Protein 5IXP (pdb70)

Sequence (388 aa):
PVELTTIATFNEFGYSDLYRREEYEAAHPNNVKITERRAATVDEHIKKNLLETNLASGSGADIEAEVSWWIYKYLAKADKFVDLRDHGADELKSRWLDWKVASATTSDGRIIGYGTDIGPEAICCYRRRDLFARAGLLPTDRAEVAKLFPDWTSYFAAGRRFKAKPNSAWFDSAVLTWEARNQLIQAYYSNQDRRYLGDENELLKRTTWDQIVAATEDGLSAKLPAWSDAWTKAFRTDAFATACPGWLLGVIADNAGTFGKGKWDVVADVFPGGGGNWGGSYLTVPTQSTQPAEAAKLAAWLTAPEEQQIKVFKKVGSFPSTVDAYESEQQVTAQVNPYFNNAPVGKIFVNNRANNVILKQHKGPRDGEINQQVFTEALARVDEGKQSSSAAWKQALREADKAAN

Nearest PDB structures (foldseek):
  5ixp-assembly1_A  TM=1.003E+00  e=5.047E-74  Kribbella flavida DSM 17836
  8bfy-assembly1_A  TM=8.063E-01  e=6.862E-35  Streptomyces scabiei
  6wpm-assembly1_A  TM=7.482E-01  e=6.630E-16  Synechococcus sp.
  3oo9-assembly2_B  TM=6.929E-01  e=7.023E-12  Actinoplanes sp. SE50/110
  3oo7-assembly1_A  TM=7.054E-01  e=1.200E-11  Actinoplanes sp. SE50/110

B-factor: mean 23.86, std 9.93, range [7.21, 65.09]

Organism: Kribbella flavida (strain DSM 17836 / JCM 10339 / NBRC 14399) (NCBI:txid479435)

Foldseek 3Di:
DAEFEEEDEDPLQCPVVQVVVCVVVVVYHYHYHYDPHPVVLVVQCVVCLVVLDDGQKRKKLVPLQQCLVVCVFFDQCVVQCCVVCCQQFDVVQQVSQAHLVGGGFWDFAFWFKKFKKWFLVLCVLLVHDRPLARVQVQAQAVVSLLVVQLSSCVSPQEAAEAALLVVLVLCQQDLEAQADSVQHGCNVPDVVNVVSLVVSLVSLVSRRYLLHPPPDPVSLQCLCDRHHTMIGTPVCVVVSCVSNPPSLAPTMATHLHDHPWIGIDMTMTMGGTPSDPCNNVSSVSRCVCLGLVNSLSSCVRPNGHHRGLVVLVDCSQQCDFDVRNVRYSVSVSSNSRSNRDDGNYRQHNQNVVLSVLLSVLRSCSSVVNDPSVVSVVRSVVRSVVSSD

Secondary structure (DSSP, 8-state):
-EEEEEEE-S----HHHHHHHHHH-TTEEEEEEE-SSHHHHHHHHHHHHHHT----EE--TTTHHHHHTTGGGB--GGGGTHHHHGGGB-HHHHHHTB-TTS-B-EEEEEEEEEEEEEEHHHHHHTT---SHHHHHTT-SSHHHHHHHHHHHHH----BSBS-HHHHHH--TTSS-SSB-TTS-B-GGG-HHHHHHHHHHHHHHHTT-B----TTSHHHHHHTTTTSB---EETTHHHHHHHHHGGGGTTTEEEES--TTS--EEEEEEEE-BTT-S-HHHHHHHHHHHTSHHHHHHHHHHH-PEE-BGGGGG-HHHHT--BTTTTTB-HHHHHHHHHHT--------TTHHHHHHHHHHHHHHHHTTSS-HHHHHHHHHHHHHHHH-

Structure (mmCIF, N/CA/C/O backbone):
data_5IXP
#
_entry.id   5IXP
#
_cell.length_a   89.967
_cell.length_b   115.184
_cell.length_c   59.976
_cell.angle_alpha   90.000
_cell.angle_beta   131.170
_cell.angle_gamma   90.000
#
_symmetry.space_group_name_H-M   'C 1 2 1'
#
loop_
_entity.id
_entity.type
_entity.pdbx_description
1 polymer 'Extracellular solute-binding protein family 1'
2 non-polymer 'FORMIC ACID'
3 water water
#
loop_
_atom_site.group_PDB
_atom_site.id
_atom_site.type_symbol
_atom_site.label_atom_id
_atom_site.label_alt_id
_atom_site.label_comp_id
_atom_site.label_asym_id
_atom_site.label_entity_id
_atom_site.label_seq_id
_atom_site.pdbx_PDB_ins_code
_atom_site.Cartn_x
_atom_site.Cartn_y
_atom_site.Cartn_z
_atom_site.occupancy
_atom_site.B_iso_or_equiv
_atom_site.auth_seq_id
_atom_site.auth_comp_id
_atom_site.auth_asym_id
_atom_site.auth_atom_id
_atom_site.pdbx_PDB_model_num
ATOM 1 N N . PRO A 1 1 ? -4.416 92.410 17.530 1.00 42.78 44 PRO A N 1
ATOM 2 C CA . PRO A 1 1 ? -4.402 91.587 16.320 1.00 42.48 44 PRO A CA 1
ATOM 3 C C . PRO A 1 1 ? -3.111 91.743 15.528 1.00 38.51 44 PRO A C 1
ATOM 4 O O . PRO A 1 1 ? -2.897 92.718 14.804 1.00 44.21 44 PRO A O 1
ATOM 8 N N . VAL A 1 2 ? -2.249 90.755 15.701 1.00 26.80 45 VAL A N 1
ATOM 9 C CA . VAL A 1 2 ? -0.973 90.675 15.007 1.00 22.71 45 VAL A CA 1
ATOM 10 C C . VAL A 1 2 ? -1.206 89.906 13.715 1.00 21.09 45 VAL A C 1
ATOM 11 O O . VAL A 1 2 ? -1.663 88.759 13.745 1.00 21.38 45 VAL A O 1
ATOM 15 N N . GLU A 1 3 ? -0.911 90.524 12.576 1.00 19.41 46 GLU A N 1
ATOM 16 C CA . GLU A 1 3 ? -1.045 89.829 11.303 1.00 17.77 46 GLU A CA 1
ATOM 17 C C . GLU A 1 3 ? 0.343 89.533 10.759 1.00 15.63 46 GLU A C 1
ATOM 18 O O . GLU A 1 3 ? 1.139 90.449 10.545 1.00 20.77 46 GLU A O 1
ATOM 24 N N . LEU A 1 4 ? 0.632 88.249 10.565 1.00 12.92 47 LEU A N 1
ATOM 25 C CA . LEU A 1 4 ? 1.922 87.797 10.070 1.00 9.91 47 LEU A CA 1
ATOM 26 C C . LEU A 1 4 ? 1.748 87.100 8.733 1.00 9.71 47 LEU A C 1
ATOM 27 O O . LEU A 1 4 ? 0.825 86.303 8.559 1.00 15.29 47 LEU A O 1
ATOM 32 N N A THR A 1 5 ? 2.632 87.409 7.790 0.50 10.84 48 THR A N 1
ATOM 33 N N B THR A 1 5 ? 2.668 87.362 7.809 0.50 10.51 48 THR A N 1
ATOM 34 C CA A THR A 1 5 ? 2.744 86.658 6.551 0.50 13.04 48 THR A CA 1
ATOM 35 C CA B THR A 1 5 ? 2.723 86.661 6.533 0.50 11.89 48 THR A CA 1
ATOM 36 C C A THR A 1 5 ? 4.001 85.809 6.615 0.50 12.30 48 THR A C 1
ATOM 37 C C B THR A 1 5 ? 4.017 85.867 6.474 0.50 12.06 48 THR A C 1
ATOM 38 O O A THR A 1 5 ? 5.016 86.231 7.176 0.50 13.50 48 THR A O 1
ATOM 39 O O B THR A 1 5 ? 5.082 86.391 6.814 0.50 14.31 48 THR A O 1
ATOM 46 N N . ILE A 1 6 ? 3.924 84.604 6.065 1.00 11.13 49 ILE A N 1
ATOM 47 C CA . ILE A 1 6 ? 5.083 83.739 5.937 1.00 9.82 49 ILE A CA 1
ATOM 48 C C . ILE A 1 6 ? 5.131 83.245 4.500 1.00 10.28 49 ILE A C 1
ATOM 49 O O . ILE A 1 6 ? 4.126 82.749 3.976 1.00 10.97 49 ILE A O 1
ATOM 54 N N . ALA A 1 7 ? 6.287 83.409 3.853 1.00 7.76 50 ALA A N 1
ATOM 55 C CA . ALA A 1 7 ? 6.460 83.017 2.459 1.00 9.03 50 ALA A CA 1
ATOM 56 C C . ALA A 1 7 ? 7.268 81.725 2.418 1.00 11.51 50 ALA A C 1
ATOM 57 O O . ALA A 1 7 ? 8.407 81.690 2.894 1.00 10.06 50 ALA A O 1
ATOM 59 N N . THR A 1 8 ? 6.673 80.669 1.872 1.00 11.62 51 THR A N 1
ATOM 60 C CA . THR A 1 8 ? 7.333 79.381 1.725 1.00 10.98 51 THR A CA 1
ATOM 61 C C . THR A 1 8 ? 7.313 78.970 0.260 1.00 12.87 51 THR A C 1
ATOM 62 O O . THR A 1 8 ? 6.656 79.591 -0.581 1.00 13.29 51 THR A O 1
ATOM 66 N N . PHE A 1 9 ? 8.048 77.904 -0.035 1.00 11.25 52 PHE A N 1
ATOM 67 C CA . PHE A 1 9 ? 8.164 77.379 -1.387 1.00 13.14 52 PHE A CA 1
ATOM 68 C C . PHE A 1 9 ? 8.124 75.865 -1.276 1.00 16.23 52 PHE A C 1
ATOM 69 O O . PHE A 1 9 ? 8.418 75.303 -0.218 1.00 15.36 52 PHE A O 1
ATOM 77 N N . ASN A 1 10 ? 7.758 75.205 -2.374 1.00 16.70 53 ASN A N 1
ATOM 78 C CA . ASN A 1 10 ? 7.526 73.763 -2.351 1.00 19.39 53 ASN A CA 1
ATOM 79 C C . ASN A 1 10 ? 6.578 73.449 -1.198 1.00 17.45 53 ASN A C 1
ATOM 80 O O . ASN A 1 10 ? 5.614 74.189 -0.992 1.00 19.70 53 ASN A O 1
ATOM 85 N N . GLU A 1 11 ? 6.820 72.397 -0.423 1.00 16.90 54 GLU A N 1
ATOM 86 C CA . GLU A 1 11 ? 5.882 72.033 0.643 1.00 16.67 54 GLU A CA 1
ATOM 87 C C . GLU A 1 11 ? 6.608 71.961 1.982 1.00 17.04 54 GLU A C 1
ATOM 88 O O . GLU A 1 11 ? 7.240 70.946 2.309 1.00 16.74 54 GLU A O 1
ATOM 94 N N . PHE A 1 12 ? 6.480 73.027 2.778 1.00 15.31 55 PHE A N 1
ATOM 95 C CA . PHE A 1 12 ? 7.049 73.025 4.118 1.00 12.76 55 PHE A CA 1
ATOM 96 C C . PHE A 1 12 ? 6.241 72.187 5.102 1.00 16.39 55 PHE A C 1
ATOM 97 O O . PHE A 1 12 ? 6.749 71.874 6.184 1.00 16.70 55 PHE A O 1
ATOM 105 N N . GLY A 1 13 ? 5.015 71.804 4.755 1.00 14.48 56 GLY A N 1
ATOM 106 C CA . GLY A 1 13 ? 4.223 70.982 5.653 1.00 13.78 56 GLY A CA 1
ATOM 107 C C . GLY A 1 13 ? 3.654 71.720 6.844 1.00 12.56 56 GLY A C 1
ATOM 108 O O . GLY A 1 13 ? 3.308 71.085 7.847 1.00 14.60 56 GLY A O 1
ATOM 109 N N . TYR A 1 14 ? 3.515 73.043 6.754 1.00 11.38 57 TYR A N 1
ATOM 110 C CA . TYR A 1 14 ? 3.137 73.875 7.894 1.00 11.95 57 TYR A CA 1
ATOM 111 C C . TYR A 1 14 ? 1.631 74.101 8.034 1.00 13.07 57 TYR A C 1
ATOM 112 O O . TYR A 1 14 ? 1.213 74.729 9.013 1.00 14.34 57 TYR A O 1
ATOM 121 N N . SER A 1 15 ? 0.808 73.636 7.092 1.00 13.77 58 SER A N 1
ATOM 122 C CA . SER A 1 15 ? -0.600 74.054 7.080 1.00 17.11 58 SER A CA 1
ATOM 123 C C . SER A 1 15 ? -1.303 73.772 8.409 1.00 18.58 58 SER A C 1
ATOM 124 O O . SER A 1 15 ? -2.005 74.641 8.948 1.00 16.59 58 SER A O 1
ATOM 127 N N . ASP A 1 16 ? -1.140 72.562 8.952 1.00 15.56 59 ASP A N 1
ATOM 128 C CA . ASP A 1 16 ? -1.780 72.273 10.236 1.00 19.87 59 ASP A CA 1
ATOM 129 C C . ASP A 1 16 ? -1.138 73.066 11.362 1.00 19.03 59 ASP A C 1
ATOM 130 O O . ASP A 1 16 ? -1.814 73.424 12.334 1.00 17.94 59 ASP A O 1
ATOM 135 N N . LEU A 1 17 ? 0.164 73.340 11.251 1.00 15.60 60 LEU A N 1
ATOM 136 C CA . LEU A 1 17 ? 0.855 74.056 12.313 1.00 13.64 60 LEU A CA 1
ATOM 137 C C . LEU A 1 17 ? 0.322 75.474 12.452 1.00 15.56 60 LEU A C 1
ATOM 138 O O . LEU A 1 17 ? 0.197 75.979 13.572 1.00 13.75 60 LEU A O 1
ATOM 143 N N . TYR A 1 18 ? 0.005 76.134 11.327 1.00 13.70 61 TYR A N 1
ATOM 144 C CA . TYR A 1 18 ? -0.544 77.484 11.413 1.00 11.03 61 TYR A CA 1
ATOM 145 C C . TYR A 1 18 ? -1.846 77.485 12.198 1.00 15.42 61 TYR A C 1
ATOM 146 O O . TYR A 1 18 ? -2.090 78.389 13.006 1.00 15.01 61 TYR A O 1
ATOM 155 N N A ARG A 1 19 ? -2.703 76.484 11.960 0.58 12.52 62 ARG A N 1
ATOM 156 N N B ARG A 1 19 ? -2.700 76.479 11.971 0.42 13.57 62 ARG A N 1
ATOM 157 C CA A ARG A 1 19 ? -3.959 76.383 12.700 0.58 15.04 62 ARG A CA 1
ATOM 158 C CA B ARG A 1 19 ? -3.943 76.385 12.731 0.42 14.71 62 ARG A CA 1
ATOM 159 C C A ARG A 1 19 ? -3.700 76.191 14.186 0.58 16.81 62 ARG A C 1
ATOM 160 C C B ARG A 1 19 ? -3.663 76.191 14.214 0.42 15.73 62 ARG A C 1
ATOM 161 O O A ARG A 1 19 ? -4.365 76.810 15.029 0.58 15.64 62 ARG A O 1
ATOM 162 O O B ARG A 1 19 ? -4.299 76.830 15.063 0.42 15.74 62 ARG A O 1
ATOM 177 N N A GLU A 1 20 ? -2.738 75.330 14.523 0.58 16.31 63 GLU A N 1
ATOM 178 N N B GLU A 1 20 ? -2.716 75.308 14.545 0.42 14.80 63 GLU A N 1
ATOM 179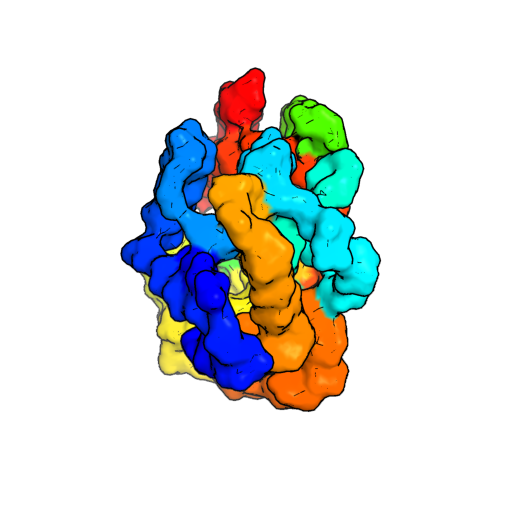 C CA A GLU A 1 20 ? -2.395 75.093 15.920 0.58 14.75 63 GLU A CA 1
ATOM 180 C CA B GLU A 1 20 ? -2.381 75.077 15.946 0.42 13.07 63 GLU A CA 1
ATOM 181 C C A GLU A 1 20 ? -1.906 76.369 16.589 0.58 15.30 63 GLU A C 1
ATOM 182 C C B GLU A 1 20 ? -1.875 76.351 16.609 0.42 14.06 63 GLU A C 1
ATOM 183 O O A GLU A 1 20 ? -2.317 76.698 17.708 0.58 16.69 63 GLU A O 1
ATOM 184 O O B GLU A 1 20 ? -2.253 76.662 17.745 0.42 14.24 63 GLU A O 1
ATOM 195 N N . TYR A 1 21 ? -1.021 77.104 15.916 1.00 12.99 64 TYR A N 1
ATOM 196 C CA . TYR A 1 21 ? -0.471 78.316 16.515 1.00 11.95 64 TYR A CA 1
ATOM 197 C C . TYR A 1 21 ? -1.558 79.353 16.771 1.00 10.77 64 TYR A C 1
ATOM 198 O O . TYR A 1 21 ? -1.582 79.988 17.834 1.00 14.88 64 TYR A O 1
ATOM 207 N N . GLU A 1 22 ? -2.465 79.536 15.809 1.00 11.69 65 GLU A N 1
ATOM 208 C CA . GLU A 1 22 ? -3.549 80.498 16.002 1.00 14.02 65 GLU A CA 1
ATOM 209 C C . GLU A 1 22 ? -4.468 80.079 17.140 1.00 17.49 65 GLU A C 1
ATOM 210 O O . GLU A 1 22 ? -5.002 80.936 17.860 1.00 15.94 65 GLU A O 1
ATOM 216 N N . ALA A 1 23 ? -4.675 78.776 17.316 1.00 15.85 66 ALA A N 1
ATOM 217 C CA . ALA A 1 23 ? -5.496 78.320 18.435 1.00 18.36 66 ALA A CA 1
ATOM 218 C C . ALA A 1 23 ? -4.837 78.657 19.765 1.00 18.68 66 ALA A C 1
ATOM 219 O O . ALA A 1 23 ? -5.519 78.998 20.745 1.00 18.20 66 ALA A O 1
ATOM 221 N N . ALA A 1 24 ? -3.510 78.572 19.820 1.00 16.22 67 ALA A N 1
ATOM 222 C CA . ALA A 1 24 ? -2.802 78.847 21.063 1.00 17.10 67 ALA A CA 1
ATOM 223 C C . ALA A 1 24 ? -2.559 80.333 21.280 1.00 20.51 67 ALA A C 1
ATOM 224 O O . ALA A 1 24 ? -2.378 80.756 22.431 1.00 22.95 67 ALA A O 1
ATOM 226 N N . HIS A 1 25 ? -2.584 81.131 20.208 1.00 18.10 68 HIS A N 1
ATOM 227 C CA . HIS A 1 25 ? -2.248 82.554 20.245 1.00 17.93 68 HIS A CA 1
ATOM 228 C C . HIS A 1 25 ? -3.355 83.296 19.515 1.00 18.64 68 HIS A C 1
ATOM 229 O O . HIS A 1 25 ? -3.201 83.674 18.345 1.00 18.00 68 HIS A O 1
ATOM 236 N N . PRO A 1 26 ? -4.501 83.505 20.170 1.00 24.12 69 PRO A N 1
ATOM 237 C CA . PRO A 1 26 ? -5.686 84.001 19.451 1.00 24.33 69 PRO A CA 1
ATOM 238 C C . PRO A 1 26 ? -5.538 85.405 18.892 1.00 25.62 69 PRO A C 1
ATOM 239 O O . PRO A 1 26 ? -6.376 85.809 18.077 1.00 29.06 69 PRO A O 1
ATOM 243 N N A ASN A 1 27 ? -4.503 86.143 19.294 0.60 23.03 70 ASN A N 1
ATOM 244 N N B ASN A 1 27 ? -4.519 86.165 19.282 0.40 23.91 70 ASN A N 1
ATOM 245 C CA A ASN A 1 27 ? -4.240 87.479 18.778 0.60 23.51 70 ASN A CA 1
ATOM 246 C CA B ASN A 1 27 ? -4.322 87.492 18.713 0.40 23.95 70 ASN A CA 1
ATOM 247 C C A ASN A 1 27 ? -3.523 87.472 17.432 0.60 21.32 70 ASN A C 1
ATOM 248 C C B ASN A 1 27 ? -3.440 87.487 17.472 0.40 21.52 70 ASN A C 1
ATOM 249 O O A ASN A 1 27 ? -3.434 88.526 16.793 0.60 25.00 70 ASN A O 1
ATOM 250 O O B ASN A 1 27 ? -3.132 88.564 16.950 0.40 24.44 70 ASN A O 1
ATOM 259 N N . VAL A 1 28 ? -3.034 86.317 16.983 1.00 16.89 71 VAL A N 1
ATOM 260 C CA . VAL A 1 28 ? -2.139 86.208 15.832 1.00 17.33 71 VAL A CA 1
ATOM 261 C C . VAL A 1 28 ? -2.901 85.606 14.660 1.00 18.52 71 VAL A C 1
ATOM 262 O O . VAL A 1 28 ? -3.524 84.542 14.793 1.00 18.90 71 VAL A O 1
ATOM 266 N N . LYS A 1 29 ? -2.839 86.275 13.513 1.00 14.35 72 LYS A N 1
ATOM 267 C CA . LYS A 1 29 ? -3.395 85.766 12.267 1.00 15.50 72 LYS A CA 1
ATOM 268 C C . LYS A 1 29 ? -2.249 85.500 11.299 1.00 16.38 72 LYS A C 1
ATOM 269 O O . LYS A 1 29 ? -1.431 86.394 11.052 1.00 20.28 72 LYS A O 1
ATOM 275 N N . ILE A 1 30 ? -2.187 84.275 10.767 1.00 12.35 73 ILE A N 1
ATOM 276 C CA . ILE A 1 30 ? -1.112 83.847 9.874 1.00 12.54 73 ILE A CA 1
ATOM 277 C C . ILE A 1 30 ? -1.670 83.693 8.469 1.00 11.47 73 ILE A C 1
ATOM 278 O O . ILE A 1 30 ? -2.680 83.008 8.261 1.00 14.58 73 ILE A O 1
ATOM 283 N N . THR A 1 31 ? -0.981 84.277 7.499 1.00 9.13 74 THR A N 1
ATOM 284 C CA . THR A 1 31 ? -1.284 84.070 6.092 1.00 11.64 74 THR A CA 1
ATOM 285 C C . THR A 1 31 ? -0.026 83.542 5.419 1.00 9.31 74 THR A C 1
ATOM 286 O O . THR A 1 31 ? 1.046 84.129 5.575 1.00 11.88 74 THR A O 1
ATOM 290 N N . GLU A 1 32 ? -0.149 82.442 4.690 1.00 9.38 75 GLU A N 1
ATOM 291 C CA . GLU A 1 32 ? 0.983 81.891 3.952 1.00 8.62 75 GLU A CA 1
ATOM 292 C C . GLU A 1 32 ? 0.948 82.377 2.511 1.00 10.69 75 GLU A C 1
ATOM 293 O O . GLU A 1 32 ? -0.115 82.412 1.883 1.00 11.66 75 GLU A O 1
ATOM 299 N N . ARG A 1 33 ? 2.126 82.735 1.990 1.00 10.06 76 ARG A N 1
ATOM 300 C CA . ARG A 1 33 ? 2.309 83.176 0.618 1.00 9.52 76 ARG A CA 1
ATOM 301 C C . ARG A 1 33 ? 3.203 82.167 -0.093 1.00 8.55 76 ARG A C 1
ATOM 302 O O . ARG A 1 33 ? 4.273 81.819 0.419 1.00 14.39 76 ARG A O 1
ATOM 310 N N . ARG A 1 34 ? 2.764 81.678 -1.253 1.00 8.54 77 ARG A N 1
ATOM 311 C CA . ARG A 1 34 ? 3.536 80.691 -2.010 1.00 11.44 77 ARG A CA 1
ATOM 312 C C . ARG A 1 34 ? 3.731 81.201 -3.427 1.00 14.51 77 ARG A C 1
ATOM 313 O O . ARG A 1 34 ? 2.768 81.249 -4.197 1.00 13.69 77 ARG A O 1
ATOM 321 N N . ALA A 1 35 ? 4.966 81.554 -3.783 1.00 13.56 78 ALA A N 1
ATOM 322 C CA . ALA A 1 35 ? 5.274 81.781 -5.190 1.00 13.49 78 ALA A CA 1
ATOM 323 C C . ALA A 1 35 ? 5.064 80.490 -5.985 1.00 12.28 78 ALA A C 1
ATOM 324 O O . ALA A 1 35 ? 5.125 79.377 -5.445 1.00 13.65 78 ALA A O 1
ATOM 326 N N . ALA A 1 36 ? 4.813 80.648 -7.290 1.00 13.27 79 ALA A N 1
ATOM 327 C CA . ALA A 1 36 ? 4.537 79.485 -8.131 1.00 14.33 79 ALA A CA 1
ATOM 328 C C . ALA A 1 36 ? 5.743 78.564 -8.247 1.00 15.63 79 ALA A C 1
ATOM 329 O O . ALA A 1 36 ? 5.580 77.347 -8.398 1.00 18.00 79 ALA A O 1
ATOM 331 N N . THR A 1 37 ? 6.951 79.119 -8.214 1.00 16.22 80 THR A N 1
ATOM 332 C CA . THR A 1 37 ? 8.166 78.332 -8.359 1.00 17.85 80 THR A CA 1
ATOM 333 C C . THR A 1 37 ? 9.186 78.800 -7.336 1.00 18.14 80 THR A C 1
ATOM 334 O O . THR A 1 37 ? 9.100 79.905 -6.793 1.00 16.28 80 THR A O 1
ATOM 338 N N . VAL A 1 38 ? 10.186 77.957 -7.111 1.00 20.05 81 VAL A N 1
ATOM 339 C CA . VAL A 1 38 ? 11.270 78.343 -6.219 1.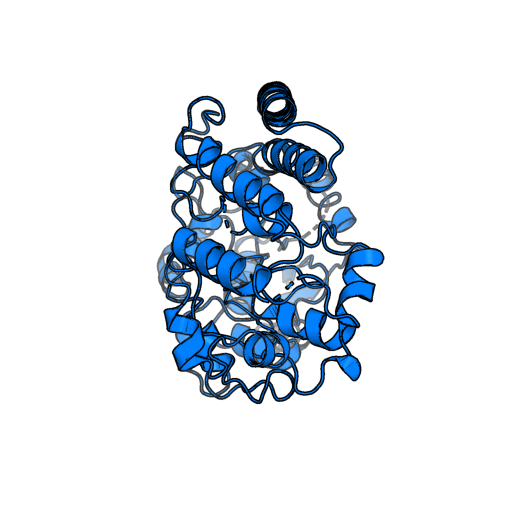00 20.07 81 VAL A CA 1
ATOM 340 C C . VAL A 1 38 ? 12.044 79.525 -6.795 1.00 18.44 81 VAL A C 1
ATOM 341 O O . VAL A 1 38 ? 12.435 80.441 -6.065 1.00 17.28 81 VAL A O 1
ATOM 345 N N . ASP A 1 39 ? 12.266 79.534 -8.115 1.00 21.97 82 ASP A N 1
ATOM 346 C CA . ASP A 1 39 ? 12.976 80.659 -8.722 1.00 20.43 82 ASP A CA 1
ATOM 347 C C . ASP A 1 39 ? 12.222 81.965 -8.505 1.00 19.98 82 ASP A C 1
ATOM 348 O O . ASP A 1 39 ? 12.837 83.020 -8.305 1.00 17.81 82 ASP A O 1
ATOM 353 N N . GLU A 1 40 ? 10.886 81.926 -8.535 1.00 16.18 83 GLU A N 1
ATOM 354 C CA . GLU A 1 40 ? 10.177 83.178 -8.319 1.00 15.49 83 GLU A CA 1
ATOM 355 C C . GLU A 1 40 ? 10.159 83.578 -6.858 1.00 12.68 83 GLU A C 1
ATOM 356 O O . GLU A 1 40 ? 10.149 84.775 -6.556 1.00 15.05 83 GLU A O 1
ATOM 362 N N . HIS A 1 41 ? 10.165 82.606 -5.947 1.00 11.67 84 HIS A N 1
ATOM 363 C CA . HIS A 1 41 ? 10.341 82.932 -4.536 1.00 11.80 84 HIS A CA 1
ATOM 364 C C . HIS A 1 41 ? 11.651 83.685 -4.316 1.00 15.72 84 HIS A C 1
ATOM 365 O O . HIS A 1 41 ? 11.687 84.716 -3.631 1.00 14.74 84 HIS A O 1
ATOM 372 N N . ILE A 1 42 ? 12.737 83.187 -4.916 1.00 16.90 85 ILE A N 1
ATOM 373 C CA . ILE A 1 42 ? 14.038 83.855 -4.835 1.00 21.44 85 ILE A CA 1
ATOM 374 C C . ILE A 1 42 ? 13.973 85.251 -5.441 1.00 17.89 85 ILE A C 1
ATOM 375 O O . ILE A 1 42 ? 14.474 86.223 -4.862 1.00 20.36 85 ILE A O 1
ATOM 380 N N A LYS A 1 43 ? 13.396 85.362 -6.640 0.56 16.68 86 LYS A N 1
ATOM 381 N N B LYS A 1 43 ? 13.386 85.363 -6.635 0.44 17.63 86 LYS A N 1
ATOM 382 C CA A LYS A 1 43 ? 13.310 86.661 -7.299 0.56 17.78 86 LYS A CA 1
ATOM 383 C CA B LYS A 1 43 ? 13.303 86.657 -7.306 0.44 18.46 86 LYS A CA 1
ATOM 384 C C A LYS A 1 43 ? 12.504 87.653 -6.470 0.56 17.47 86 LYS A C 1
ATOM 385 C C B LYS A 1 43 ? 12.496 87.654 -6.484 0.44 18.04 86 LYS A C 1
ATOM 386 O O A LYS A 1 43 ? 12.871 88.829 -6.372 0.56 18.99 86 LYS A O 1
ATOM 387 O O B LYS A 1 43 ? 12.856 88.834 -6.401 0.44 19.31 86 LYS A O 1
ATOM 398 N N . ASN A 1 44 ? 11.397 87.201 -5.871 1.00 15.78 87 ASN A N 1
ATOM 399 C CA . ASN A 1 44 ? 10.631 88.078 -4.990 1.00 15.43 87 ASN A CA 1
ATOM 400 C C . ASN A 1 44 ? 11.494 88.544 -3.836 1.00 15.57 87 ASN A C 1
ATOM 401 O O . ASN A 1 44 ? 11.487 89.72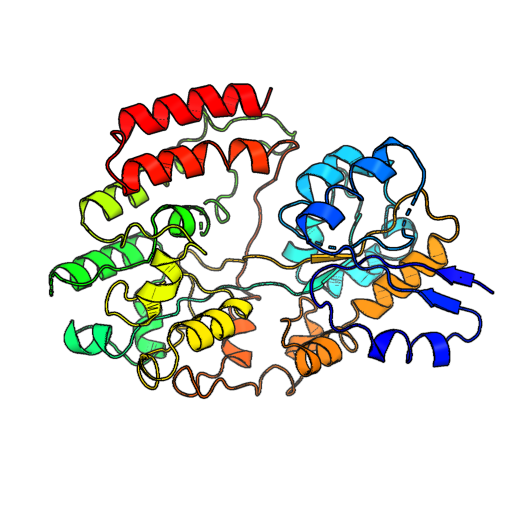3 -3.471 1.00 16.76 87 ASN A O 1
ATOM 406 N N A LEU A 1 45 ? 12.210 87.603 -3.222 0.54 15.74 88 LEU A N 1
ATOM 407 N N B LEU A 1 45 ? 12.274 87.634 -3.263 0.46 14.92 88 LEU A N 1
ATOM 408 C CA A LEU A 1 45 ? 13.148 87.902 -2.149 0.54 19.39 88 LEU A CA 1
ATOM 409 C CA B LEU A 1 45 ? 13.089 87.999 -2.113 0.46 17.10 88 LEU A CA 1
ATOM 410 C C A LEU A 1 45 ? 14.100 89.017 -2.558 0.54 19.95 88 LEU A C 1
ATOM 411 C C B LEU A 1 45 ? 14.181 88.992 -2.502 0.46 19.84 88 LEU A C 1
ATOM 412 O O A LEU A 1 45 ? 14.200 90.053 -1.890 0.54 20.87 88 LEU A O 1
ATOM 413 O O B LEU A 1 45 ? 14.462 89.932 -1.751 0.46 21.13 88 LEU A O 1
ATOM 422 N N . GLU A 1 46 ? 14.796 88.815 -3.678 1.00 20.12 89 GLU A N 1
ATOM 423 C CA . GLU A 1 46 ? 15.772 89.790 -4.150 1.00 24.46 89 GLU A CA 1
ATOM 424 C C . GLU A 1 46 ? 15.109 91.126 -4.439 1.00 22.76 89 GLU A C 1
ATOM 425 O O . GLU A 1 46 ? 15.603 92.183 -4.026 1.00 24.39 89 GLU A O 1
ATOM 431 N N . THR A 1 47 ? 13.983 91.094 -5.151 1.00 21.11 90 THR A N 1
ATOM 432 C CA . THR A 1 47 ? 13.327 92.329 -5.563 1.00 23.22 90 THR A CA 1
ATOM 433 C C . THR A 1 47 ? 12.786 93.100 -4.370 1.00 22.65 90 THR A C 1
ATOM 434 O O . THR A 1 47 ? 12.928 94.329 -4.297 1.00 23.79 90 THR A O 1
ATOM 438 N N . ASN A 1 48 ? 12.162 92.393 -3.428 1.00 20.86 91 ASN A N 1
ATOM 439 C CA . ASN A 1 48 ? 11.518 93.048 -2.300 1.00 19.09 91 ASN A CA 1
ATOM 440 C C . ASN A 1 48 ? 12.542 93.534 -1.285 1.00 17.75 91 ASN A C 1
ATOM 441 O O . ASN A 1 48 ? 12.358 94.592 -0.675 1.00 20.51 91 ASN A O 1
ATOM 446 N N . LEU A 1 49 ? 13.619 92.772 -1.090 1.00 19.94 92 LEU A N 1
ATOM 447 C CA . LEU A 1 49 ? 14.686 93.232 -0.208 1.00 23.14 92 LEU A CA 1
ATOM 448 C C . LEU A 1 49 ? 15.285 94.528 -0.733 1.00 21.50 92 LEU A C 1
ATOM 449 O O . LEU A 1 49 ? 15.537 95.458 0.038 1.00 22.72 92 LEU A O 1
ATOM 454 N N . ALA A 1 50 ? 15.484 94.620 -2.050 1.00 21.63 93 ALA A N 1
ATOM 455 C CA . ALA A 1 50 ? 16.083 95.818 -2.627 1.00 25.97 93 ALA A CA 1
ATOM 456 C C . ALA A 1 50 ? 15.116 96.999 -2.637 1.00 26.92 93 ALA A C 1
ATOM 457 O O . ALA A 1 50 ? 15.549 98.154 -2.522 1.00 27.20 93 ALA A O 1
ATOM 459 N N . SER A 1 51 ? 13.815 96.748 -2.782 1.00 25.46 94 SER A N 1
ATOM 460 C CA . SER A 1 51 ? 12.876 97.861 -2.843 1.00 24.65 94 SER A CA 1
ATOM 461 C C . SER A 1 51 ? 12.496 98.370 -1.463 1.00 24.97 94 SER A C 1
ATOM 462 O O . SER A 1 51 ? 11.999 99.493 -1.348 1.00 27.38 94 SER A O 1
ATOM 465 N N . GLY A 1 52 ? 12.724 97.577 -0.419 1.00 23.23 95 GLY A N 1
ATOM 466 C CA . GLY A 1 52 ? 12.244 97.917 0.904 1.00 23.49 95 GLY A CA 1
ATOM 467 C C . GLY A 1 52 ? 10.769 97.662 1.138 1.00 23.14 95 GLY A C 1
ATOM 468 O O . GLY A 1 52 ? 10.235 98.119 2.155 1.00 22.92 95 GLY A O 1
ATOM 469 N N . SER A 1 53 ? 10.089 96.944 0.242 1.00 19.72 96 SER A N 1
ATOM 470 C CA . SER A 1 53 ? 8.660 96.702 0.404 1.00 20.15 96 SER A CA 1
ATOM 471 C C . SER A 1 53 ? 8.287 95.324 -0.133 1.00 19.66 96 SER A C 1
ATOM 472 O O . SER A 1 53 ? 8.962 94.770 -1.007 1.00 19.85 96 SER A O 1
ATOM 475 N N . GLY A 1 54 ? 7.200 94.776 0.405 1.00 16.16 97 GLY A N 1
ATOM 476 C CA . GLY A 1 54 ? 6.610 93.565 -0.121 1.00 18.36 97 GLY A CA 1
ATOM 477 C C . GLY A 1 54 ? 7.045 92.275 0.544 1.00 16.49 97 GLY A C 1
ATOM 478 O O . GLY A 1 54 ? 6.428 91.232 0.285 1.00 15.53 97 GLY A O 1
ATOM 487 N N . ALA A 1 56 ? 7.517 89.215 3.160 1.00 10.05 99 ALA A N 1
ATOM 488 C CA . ALA A 1 56 ? 6.766 88.580 4.225 1.00 9.98 99 ALA A CA 1
ATOM 489 C C . ALA A 1 56 ? 7.465 88.827 5.561 1.00 10.82 99 ALA A C 1
ATOM 490 O O . ALA A 1 56 ? 8.649 89.177 5.619 1.00 14.00 99 ALA A O 1
ATOM 492 N N . ASP A 1 57 ? 6.706 88.668 6.648 1.00 10.82 100 ASP A N 1
ATOM 493 C CA . ASP A 1 57 ? 7.307 88.788 7.974 1.00 9.59 100 ASP A CA 1
ATOM 494 C C . ASP A 1 57 ? 8.287 87.661 8.243 1.00 12.82 100 ASP A C 1
ATOM 495 O O . ASP A 1 57 ? 9.295 87.868 8.931 1.00 14.36 100 ASP A O 1
ATOM 500 N N . ILE A 1 58 ? 7.994 86.456 7.749 1.00 9.90 101 ILE A N 1
ATOM 501 C CA . ILE A 1 58 ? 8.928 85.332 7.787 1.00 9.90 101 ILE A CA 1
ATOM 502 C C . ILE A 1 58 ? 9.184 84.927 6.346 1.00 10.10 101 ILE A C 1
ATOM 503 O O . ILE A 1 58 ? 8.237 84.626 5.610 1.00 10.95 101 ILE A O 1
ATOM 508 N N . GLU A 1 59 ? 10.453 84.920 5.941 1.00 10.41 102 GLU A N 1
ATOM 509 C CA . GLU A 1 59 ? 10.853 84.514 4.595 1.00 10.71 102 GLU A CA 1
ATOM 510 C C . GLU A 1 59 ? 11.662 83.227 4.680 1.00 8.23 102 GLU A C 1
ATOM 511 O O . GLU A 1 59 ? 12.723 83.200 5.320 1.00 11.25 102 GLU A O 1
ATOM 517 N N . ALA A 1 60 ? 11.189 82.179 4.001 1.00 8.55 103 ALA A N 1
ATOM 518 C CA . ALA A 1 60 ? 11.950 80.942 3.951 1.00 9.14 103 ALA A CA 1
ATOM 519 C C . ALA A 1 60 ? 13.115 81.080 2.980 1.00 10.55 103 ALA A C 1
ATOM 520 O O . ALA A 1 60 ? 13.032 81.772 1.961 1.00 12.28 103 ALA A O 1
ATOM 530 N N . GLU A 1 62 ? 16.386 78.598 1.306 1.00 11.97 105 GLU A N 1
ATOM 531 C CA . GLU A 1 62 ? 17.128 77.349 1.199 1.00 13.18 105 GLU A CA 1
ATOM 532 C C . GLU A 1 62 ? 18.603 77.591 1.511 1.00 12.66 105 GLU A C 1
ATOM 533 O O . GLU A 1 62 ? 19.150 78.680 1.269 1.00 15.13 105 GLU A O 1
ATOM 539 N N . VAL A 1 63 ? 19.252 76.558 2.059 1.00 13.03 106 VAL A N 1
ATOM 540 C CA . VAL A 1 63 ? 20.628 76.740 2.510 1.00 13.51 106 VAL A CA 1
ATOM 541 C C . VAL A 1 63 ? 21.549 77.105 1.352 1.00 17.23 106 VAL A C 1
ATOM 542 O O . VAL A 1 63 ? 22.565 77.785 1.554 1.00 21.92 106 VAL A O 1
ATOM 546 N N . SER A 1 64 ? 21.216 76.700 0.125 1.00 15.94 107 SER A N 1
ATOM 547 C CA . SER A 1 64 ? 22.149 77.015 -0.954 1.00 21.44 107 SER A CA 1
ATOM 548 C C . SER A 1 64 ? 22.112 78.483 -1.365 1.00 22.78 107 SER A C 1
ATOM 549 O O . SER A 1 64 ? 23.023 78.925 -2.074 1.00 29.41 107 SER A O 1
ATOM 552 N N A TRP A 1 65 ? 21.089 79.240 -0.940 0.77 23.98 108 TRP A N 1
ATOM 553 N N B TRP A 1 65 ? 21.122 79.264 -0.944 0.23 22.62 108 TRP A N 1
ATOM 554 C CA A TRP A 1 65 ? 20.983 80.671 -1.229 0.77 23.84 108 TRP A CA 1
ATOM 555 C CA B TRP A 1 65 ? 21.160 80.679 -1.287 0.23 22.35 108 TRP A CA 1
ATOM 556 C C A TRP A 1 65 ? 21.513 81.553 -0.117 0.77 23.93 108 TRP A C 1
ATOM 557 C C B TRP A 1 65 ? 21.191 81.577 -0.053 0.23 23.95 108 TRP A C 1
ATOM 558 O O A TRP A 1 65 ? 21.801 82.728 -0.366 0.77 23.04 108 TRP A O 1
ATOM 559 O O B TRP A 1 65 ? 20.930 82.779 -0.163 0.23 24.25 108 TRP A O 1
ATOM 580 N N . ILE A 1 66 ? 21.570 81.039 1.114 1.00 22.66 109 ILE A N 1
ATOM 581 C CA . ILE A 1 66 ? 21.698 81.910 2.279 1.00 23.68 109 ILE A CA 1
ATOM 582 C C . ILE A 1 66 ? 23.038 82.641 2.300 1.00 26.47 109 ILE A C 1
ATOM 583 O O . ILE A 1 66 ? 23.144 83.703 2.933 1.00 27.33 109 ILE A O 1
ATOM 588 N N . TYR A 1 67 ? 24.048 82.132 1.581 1.00 26.59 110 TYR A N 1
ATOM 589 C CA . TYR A 1 67 ? 25.327 82.835 1.485 1.00 27.56 110 TYR A CA 1
ATOM 590 C C . TYR A 1 67 ? 25.127 84.262 0.989 1.00 28.23 110 TYR A C 1
ATOM 591 O O . TYR A 1 67 ? 25.778 85.193 1.474 1.00 30.12 110 TYR A O 1
ATOM 600 N N . LYS A 1 68 ? 24.223 84.447 0.024 1.00 26.09 111 LYS A N 1
ATOM 601 C CA . LYS A 1 68 ? 23.992 85.765 -0.553 1.00 29.49 111 LYS A CA 1
ATOM 602 C C . LYS A 1 68 ? 23.380 86.716 0.467 1.00 30.41 111 LYS A C 1
ATOM 603 O O . LYS A 1 68 ? 23.618 87.926 0.412 1.00 36.92 111 LYS A O 1
ATOM 609 N N . TYR A 1 69 ? 22.617 86.196 1.423 1.00 24.18 112 TYR A N 1
ATOM 610 C CA . TYR A 1 69 ? 21.948 87.067 2.372 1.00 21.24 112 TYR A CA 1
ATOM 611 C C . TYR A 1 69 ? 22.703 87.211 3.681 1.00 22.09 112 TYR A C 1
ATOM 612 O O . TYR A 1 69 ? 22.481 88.193 4.398 1.00 23.32 112 TYR A O 1
ATOM 621 N N . LEU A 1 70 ? 23.623 86.290 3.986 1.00 22.34 113 LEU A N 1
ATOM 622 C CA . LEU A 1 70 ? 24.584 86.559 5.046 1.00 25.32 113 LEU A CA 1
ATOM 623 C C . LEU A 1 70 ? 25.360 87.835 4.748 1.00 28.55 113 LEU A C 1
ATOM 624 O O . LEU A 1 70 ? 25.656 88.620 5.655 1.00 28.90 113 LEU A O 1
ATOM 629 N N . ALA A 1 71 ? 25.674 88.074 3.475 1.00 30.68 114 ALA A N 1
ATOM 630 C CA . ALA A 1 71 ? 26.363 89.304 3.101 1.00 32.07 114 ALA A CA 1
ATOM 631 C C . ALA A 1 71 ? 25.467 90.529 3.214 1.00 31.46 114 ALA A C 1
ATOM 632 O O . ALA A 1 71 ? 25.974 91.656 3.188 1.00 33.47 114 ALA A O 1
ATOM 634 N N . LYS A 1 72 ? 24.155 90.336 3.342 1.00 29.46 115 LYS A N 1
ATOM 635 C CA . LYS A 1 72 ? 23.200 91.419 3.521 1.00 27.24 115 LYS A CA 1
ATOM 636 C C . LYS A 1 72 ? 22.546 91.358 4.895 1.00 26.46 115 LYS A C 1
ATOM 637 O O . LYS A 1 72 ? 21.382 91.734 5.051 1.00 27.91 115 LYS A O 1
ATOM 643 N N . ALA A 1 73 ? 23.285 90.884 5.902 1.00 25.39 116 ALA A N 1
ATOM 644 C CA . ALA A 1 73 ? 22.671 90.593 7.192 1.00 22.25 116 ALA A CA 1
ATOM 645 C C . ALA A 1 73 ? 22.086 91.829 7.857 1.00 23.03 116 ALA A C 1
ATOM 646 O O . ALA A 1 73 ? 21.210 91.687 8.719 1.00 23.49 116 ALA A O 1
ATOM 648 N N . ASP A 1 74 ? 22.547 93.031 7.480 1.00 23.15 117 ASP A N 1
ATOM 649 C CA . ASP A 1 74 ? 21.970 94.258 8.017 1.00 26.22 117 ASP A CA 1
ATOM 650 C C . ASP A 1 74 ? 20.471 94.337 7.758 1.00 22.55 117 ASP A C 1
ATOM 651 O O . ASP A 1 74 ? 19.748 95.012 8.496 1.00 24.12 117 ASP A O 1
ATOM 656 N N . LYS A 1 75 ? 19.988 93.670 6.717 1.00 23.11 118 LYS A N 1
ATOM 657 C CA . LYS A 1 75 ? 18.588 93.738 6.332 1.00 20.67 118 LYS A CA 1
ATOM 658 C C . LYS A 1 75 ? 17.743 92.650 6.972 1.00 19.46 118 LYS A C 1
ATOM 659 O O . LYS A 1 75 ? 16.550 92.541 6.657 1.00 20.37 118 LYS A O 1
ATOM 665 N N . PHE A 1 76 ? 18.323 91.859 7.871 1.00 18.67 119 PHE A N 1
ATOM 666 C CA . PHE A 1 76 ? 17.597 90.799 8.554 1.00 18.20 119 PHE A CA 1
ATOM 667 C C . PHE A 1 76 ? 17.707 90.975 10.058 1.00 17.87 119 PHE A C 1
ATOM 668 O O . PHE A 1 76 ? 18.701 91.497 10.572 1.00 18.84 119 PHE A O 1
ATOM 676 N N . VAL A 1 77 ? 16.653 90.557 10.756 1.00 15.09 120 VAL A N 1
ATOM 677 C CA . VAL A 1 77 ? 16.689 90.542 12.209 1.00 18.84 120 VAL A CA 1
ATOM 678 C C . VAL A 1 77 ? 17.762 89.568 12.672 1.00 18.59 120 VAL A C 1
ATOM 679 O O . VAL A 1 77 ? 17.821 88.418 12.218 1.00 17.99 120 VAL A O 1
ATOM 683 N N . ASP A 1 78 ? 18.645 90.040 13.549 1.00 19.64 121 ASP A N 1
ATOM 684 C CA . ASP A 1 78 ? 19.514 89.145 14.303 1.00 20.27 121 ASP A CA 1
ATOM 685 C C . ASP A 1 78 ? 18.657 88.437 15.342 1.00 22.74 121 ASP A C 1
ATOM 686 O O . ASP A 1 78 ? 18.185 89.061 16.295 1.00 22.34 121 ASP A O 1
ATOM 691 N N . LEU A 1 79 ? 18.407 87.140 15.140 1.00 20.60 122 LEU A N 1
ATOM 692 C CA . LEU A 1 79 ? 17.511 86.427 16.039 1.00 19.22 122 LEU A CA 1
ATOM 693 C C . LEU A 1 79 ? 18.080 86.310 17.449 1.00 22.59 122 LEU A C 1
ATOM 694 O O . LEU A 1 79 ? 17.335 85.983 18.379 1.00 22.41 122 LEU A O 1
ATOM 699 N N . ARG A 1 80 ? 19.369 86.592 17.635 1.00 22.10 123 ARG A N 1
ATOM 700 C CA . ARG A 1 80 ? 19.901 86.704 18.993 1.00 27.45 123 ARG A CA 1
ATOM 701 C C . ARG A 1 80 ? 19.219 87.813 19.775 1.00 29.68 123 ARG A C 1
ATOM 702 O O . ARG A 1 80 ? 19.157 87.753 21.007 1.00 29.03 123 ARG A O 1
ATOM 710 N N . ASP A 1 81 ? 18.698 88.832 19.085 1.00 30.52 124 ASP A N 1
ATOM 711 C CA . ASP A 1 81 ? 17.920 89.855 19.775 1.00 32.14 124 ASP A CA 1
ATOM 712 C C . ASP A 1 81 ? 16.571 89.343 20.245 1.00 32.29 124 ASP A C 1
ATOM 713 O O . ASP A 1 81 ? 15.853 90.089 20.916 1.00 31.59 124 ASP A O 1
ATOM 718 N N . HIS A 1 82 ? 16.214 88.096 19.923 1.00 29.79 125 HIS A N 1
ATOM 719 C CA . HIS A 1 82 ? 14.917 87.549 20.297 1.00 31.30 125 HIS A CA 1
ATOM 720 C C . HIS A 1 82 ? 15.044 86.141 20.861 1.00 31.93 125 HIS A C 1
ATOM 721 O O . HIS A 1 82 ? 14.103 85.346 20.768 1.00 35.76 125 HIS A O 1
ATOM 728 N N . GLY A 1 83 ? 16.199 85.810 21.431 1.00 32.51 126 GLY A N 1
ATOM 729 C CA . GLY A 1 83 ? 16.356 84.577 22.178 1.00 35.76 126 GLY A CA 1
ATOM 730 C C . GLY A 1 83 ? 17.100 83.463 21.474 1.00 35.23 126 GLY A C 1
ATOM 731 O O . GLY A 1 83 ? 17.208 82.374 22.045 1.00 35.27 126 GLY A O 1
ATOM 732 N N . ALA A 1 84 ? 17.633 83.696 20.270 1.00 31.70 127 ALA A N 1
ATOM 733 C CA . ALA A 1 84 ? 18.350 82.644 19.551 1.00 30.51 127 ALA A CA 1
ATOM 734 C C . ALA A 1 84 ? 19.500 82.060 20.365 1.00 34.29 127 ALA A C 1
ATOM 735 O O . ALA A 1 84 ? 19.803 80.866 20.239 1.00 31.68 127 ALA A O 1
ATOM 737 N N . ASP A 1 85 ? 20.172 82.878 21.180 1.00 34.03 128 ASP A N 1
ATOM 738 C CA . ASP A 1 85 ? 21.339 82.366 21.895 1.00 37.22 128 ASP A CA 1
ATOM 739 C C . ASP A 1 85 ? 20.951 81.280 22.888 1.00 36.72 128 ASP A C 1
ATOM 740 O O . ASP A 1 85 ? 21.721 80.334 23.098 1.00 38.18 128 ASP A O 1
ATOM 745 N N . GLU A 1 86 ? 19.762 81.385 23.489 1.00 36.34 129 GLU A N 1
ATOM 746 C CA . GLU A 1 86 ? 19.259 80.306 24.331 1.00 36.43 129 GLU A CA 1
ATOM 747 C C . GLU A 1 86 ? 18.798 79.106 23.503 1.00 35.10 129 GLU A C 1
ATOM 748 O O . GLU A 1 86 ? 18.908 77.961 23.961 1.00 37.35 129 GLU A O 1
ATOM 750 N N . LEU A 1 87 ? 18.283 79.334 22.294 1.00 27.49 130 LEU A N 1
ATOM 751 C CA . LEU A 1 87 ? 17.769 78.226 21.492 1.00 24.02 130 LEU A CA 1
ATOM 752 C C . LEU A 1 87 ? 18.854 77.472 20.735 1.00 23.87 130 LEU A C 1
ATOM 753 O O . LEU A 1 87 ? 18.596 76.357 20.289 1.00 21.79 130 LEU A O 1
ATOM 758 N N . LYS A 1 88 ? 20.041 78.064 20.568 1.00 33.21 131 LYS A N 1
ATOM 759 C CA . LYS A 1 88 ? 21.082 77.522 19.692 1.00 34.45 131 LYS A CA 1
ATOM 760 C C . LYS A 1 88 ? 21.263 76.006 19.817 1.00 29.99 131 LYS A C 1
ATOM 761 O O . LYS A 1 88 ? 21.317 75.286 18.809 1.00 21.92 131 LYS A O 1
ATOM 767 N N . SER A 1 89 ? 21.337 75.506 21.056 1.00 27.83 132 SER A N 1
ATOM 768 C CA . SER A 1 89 ? 21.571 74.088 21.336 1.00 27.01 132 SER A CA 1
ATOM 769 C C . SER A 1 89 ? 20.443 73.169 20.869 1.00 24.90 132 SER A C 1
ATOM 770 O O . SER A 1 89 ? 20.612 71.941 20.900 1.00 27.87 132 SER A O 1
ATOM 773 N N . ARG A 1 90 ? 19.296 73.725 20.477 1.00 19.09 133 ARG A N 1
ATOM 774 C CA . ARG A 1 90 ? 18.218 72.931 19.895 1.00 16.41 133 ARG A CA 1
ATOM 775 C C . ARG A 1 90 ? 18.660 72.254 18.605 1.00 17.63 133 ARG A C 1
ATOM 776 O O . ARG A 1 90 ? 18.247 71.123 18.318 1.00 15.48 133 ARG A O 1
ATOM 784 N N . TRP A 1 91 ? 19.502 72.923 17.822 1.00 16.49 134 TRP A N 1
ATOM 785 C CA . TRP A 1 91 ? 19.889 72.474 16.492 1.00 16.85 134 TRP A CA 1
ATOM 786 C C . TRP A 1 91 ? 21.267 71.820 16.496 1.00 17.95 134 TRP A C 1
ATOM 787 O O . TRP A 1 91 ? 22.104 72.083 17.363 1.00 18.14 134 TRP A O 1
ATOM 798 N N . LEU A 1 92 ? 21.493 70.968 15.492 1.00 14.54 135 LEU A N 1
ATOM 799 C CA . LEU A 1 92 ? 22.848 70.580 15.123 1.00 17.86 135 LEU A CA 1
ATOM 800 C C . LEU A 1 92 ? 23.702 71.827 14.942 1.00 18.65 135 LEU A C 1
ATOM 801 O O . LEU A 1 92 ? 23.265 72.808 14.333 1.00 17.55 135 LEU A O 1
ATOM 806 N N . ASP A 1 93 ? 24.923 71.793 15.481 1.00 19.22 136 ASP A N 1
ATOM 807 C CA . ASP A 1 93 ? 25.755 72.994 15.457 1.00 19.93 136 ASP A CA 1
ATOM 808 C C . ASP A 1 93 ? 26.025 73.468 14.028 1.00 20.13 136 ASP A C 1
ATOM 809 O O . ASP A 1 93 ? 26.020 74.677 13.758 1.00 21.16 136 ASP A O 1
ATOM 814 N N . TRP A 1 94 ? 26.223 72.537 13.090 1.00 18.66 137 TRP A N 1
ATOM 815 C CA . TRP A 1 94 ? 26.482 72.954 11.713 1.00 18.95 137 TRP A CA 1
ATOM 816 C C . TRP A 1 94 ? 25.255 73.590 11.060 1.00 17.34 137 TRP A C 1
ATOM 817 O O . TRP A 1 94 ? 25.401 74.441 10.172 1.00 17.80 137 TRP A O 1
ATOM 828 N N . LYS A 1 95 ? 24.047 73.199 11.473 1.00 15.49 138 LYS A N 1
ATOM 829 C CA . LYS A 1 95 ? 22.857 73.855 10.944 1.00 16.15 138 LYS A CA 1
ATOM 830 C C . LYS A 1 95 ? 22.805 75.313 11.382 1.00 13.57 138 LYS A C 1
ATOM 831 O O . LYS A 1 95 ? 22.514 76.200 10.572 1.00 16.25 138 LYS A O 1
ATOM 837 N N . VAL A 1 96 ? 23.103 75.582 12.658 1.00 14.44 139 VAL A N 1
ATOM 838 C CA . VAL A 1 96 ? 23.118 76.961 13.142 1.00 16.79 139 VAL A CA 1
ATOM 839 C C . VAL A 1 96 ? 24.189 77.761 12.420 1.00 19.81 139 VAL A C 1
ATOM 840 O O . VAL A 1 96 ? 23.963 78.909 12.013 1.00 19.74 139 VAL A O 1
ATOM 844 N N . ALA A 1 97 ? 25.369 77.159 12.239 1.00 19.98 140 ALA A N 1
ATOM 845 C CA . ALA A 1 97 ? 26.512 77.884 11.692 1.00 21.09 140 ALA A CA 1
ATOM 846 C C . ALA A 1 97 ? 26.236 78.388 10.282 1.00 22.75 140 ALA A C 1
ATOM 847 O O . ALA A 1 97 ? 26.690 79.476 9.907 1.00 23.98 140 ALA A O 1
ATOM 849 N N . SER A 1 98 ? 25.494 77.616 9.482 1.00 22.13 141 SER A N 1
ATOM 850 C CA . SER A 1 98 ? 25.261 78.008 8.095 1.00 21.59 141 SER A CA 1
ATOM 851 C C . SER A 1 98 ? 24.385 79.246 7.977 1.00 22.41 141 SER A C 1
ATOM 852 O O . SER A 1 98 ? 24.374 79.875 6.913 1.00 25.19 141 SER A O 1
ATOM 855 N N . ALA A 1 99 ? 23.651 79.609 9.031 1.00 20.82 142 ALA A N 1
ATOM 856 C CA . ALA A 1 99 ? 22.853 80.830 9.056 1.00 19.08 142 ALA A CA 1
ATOM 857 C C . ALA A 1 99 ? 23.434 81.873 10.005 1.00 20.80 142 ALA A C 1
ATOM 858 O O . ALA A 1 99 ? 22.716 82.783 10.441 1.00 19.14 142 ALA A O 1
ATOM 860 N N . THR A 1 100 ? 24.719 81.760 10.333 1.00 22.68 143 THR A N 1
ATOM 861 C CA . THR A 1 100 ? 25.404 82.695 11.218 1.00 23.07 143 THR A CA 1
ATOM 862 C C . THR A 1 100 ? 26.443 83.466 10.417 1.00 29.21 143 THR A C 1
ATOM 863 O O . THR A 1 100 ? 27.206 82.871 9.648 1.00 30.10 143 THR A O 1
ATOM 867 N N . THR A 1 101 ? 26.458 84.785 10.592 1.00 29.09 144 THR A N 1
ATOM 868 C CA . THR A 1 101 ? 27.408 85.643 9.906 1.00 28.67 144 THR A CA 1
ATOM 869 C C . THR A 1 101 ? 28.793 85.499 10.522 1.00 29.50 144 THR A C 1
ATOM 870 O O . THR A 1 101 ? 28.969 84.939 11.605 1.00 35.93 144 THR A O 1
ATOM 874 N N . SER A 1 102 ? 29.784 86.053 9.822 1.00 37.19 145 SER A N 1
ATOM 875 C CA . SER A 1 102 ? 31.146 86.062 10.347 1.00 39.15 145 SER A CA 1
ATOM 876 C C . SER A 1 102 ? 31.219 86.752 11.699 1.00 39.56 145 SER A C 1
ATOM 877 O O . SER A 1 102 ? 32.022 86.363 12.552 1.00 41.41 145 SER A O 1
ATOM 880 N N . ASP A 1 103 ? 30.380 87.757 11.923 1.00 40.53 146 ASP A N 1
ATOM 881 C CA . ASP A 1 103 ? 30.399 88.522 13.160 1.00 40.16 146 ASP A CA 1
ATOM 882 C C . ASP A 1 103 ? 29.465 87.962 14.223 1.00 37.78 146 ASP A C 1
ATOM 883 O O . ASP A 1 103 ? 29.320 88.575 15.284 1.00 40.57 146 ASP A O 1
ATOM 888 N N . GLY A 1 104 ? 28.814 86.828 13.961 1.00 36.57 147 GLY A N 1
ATOM 889 C CA . GLY A 1 104 ? 28.033 86.145 14.970 1.00 33.20 147 GLY A CA 1
ATOM 890 C C . GLY A 1 104 ? 26.533 86.358 14.924 1.00 30.59 147 GLY A C 1
ATOM 891 O O . GLY A 1 104 ? 25.822 85.775 15.752 1.00 28.65 147 GLY A O 1
ATOM 892 N N . ARG A 1 105 ? 26.024 87.174 14.004 1.00 28.72 148 ARG A N 1
ATOM 893 C CA . ARG A 1 105 ? 24.583 87.379 13.924 1.00 27.94 148 ARG A CA 1
ATOM 894 C C . ARG A 1 105 ? 23.909 86.143 13.339 1.00 27.28 148 ARG A C 1
ATOM 895 O O . ARG A 1 105 ? 24.427 85.520 12.411 1.00 27.80 148 ARG A O 1
ATOM 903 N N . ILE A 1 106 ? 22.757 85.777 13.891 1.00 21.63 149 ILE A N 1
ATOM 904 C CA . ILE A 1 106 ? 22.032 84.589 13.450 1.00 19.56 149 ILE A CA 1
ATOM 905 C C . ILE A 1 106 ? 20.791 85.065 12.710 1.00 18.04 149 ILE A C 1
ATOM 906 O O . ILE A 1 106 ? 19.890 85.662 13.312 1.00 18.51 149 ILE A O 1
ATOM 911 N N . ILE A 1 107 ? 20.729 84.813 11.401 1.00 16.68 150 ILE A N 1
ATOM 912 C CA . ILE A 1 107 ? 19.637 85.366 10.609 1.00 15.87 150 ILE A CA 1
ATOM 913 C C . ILE A 1 107 ? 18.586 84.335 10.247 1.00 13.92 150 ILE A C 1
ATOM 914 O O . ILE A 1 107 ? 17.562 84.702 9.654 1.00 16.39 150 ILE A O 1
ATOM 919 N N . GLY A 1 108 ? 18.782 83.071 10.596 1.00 13.68 151 GLY A N 1
ATOM 920 C CA . GLY A 1 108 ? 17.800 82.050 10.268 1.00 13.38 151 GLY A CA 1
ATOM 921 C C . GLY A 1 108 ? 17.671 80.986 11.338 1.00 12.96 151 GLY A C 1
ATOM 922 O O . GLY A 1 108 ? 18.636 80.634 12.024 1.00 14.26 151 GLY A O 1
ATOM 923 N N . TYR A 1 109 ? 16.449 80.468 11.462 1.00 12.14 152 TYR A N 1
ATOM 924 C CA . TYR A 1 109 ? 16.144 79.290 12.262 1.00 12.35 152 TYR A CA 1
ATOM 925 C C . TYR A 1 109 ? 15.976 78.087 11.338 1.00 13.31 152 TYR A C 1
ATOM 926 O O . TYR A 1 109 ? 15.153 78.122 10.417 1.00 12.89 152 TYR A O 1
ATOM 935 N N . GLY A 1 110 ? 16.720 77.017 11.611 1.00 10.01 153 GLY A N 1
ATOM 936 C CA . GLY A 1 110 ? 16.783 75.905 10.673 1.00 12.47 153 GLY A CA 1
ATOM 937 C C . GLY A 1 110 ? 15.523 75.047 10.658 1.00 11.99 153 GLY A C 1
ATOM 938 O O . GLY A 1 110 ? 14.962 74.694 11.703 1.00 11.31 153 GLY A O 1
ATOM 939 N N . THR A 1 111 ? 15.080 74.702 9.440 1.00 10.43 154 THR A N 1
ATOM 940 C CA . THR A 1 111 ? 13.971 73.774 9.272 1.00 9.72 154 THR A CA 1
ATOM 941 C C . THR A 1 111 ? 14.539 72.378 9.038 1.00 11.11 154 THR A C 1
ATOM 942 O O . THR A 1 111 ? 15.128 71.807 9.960 1.00 14.30 154 THR A O 1
ATOM 946 N N . ASP A 1 112 ? 14.391 71.811 7.837 1.00 11.84 155 ASP A N 1
ATOM 947 C CA . ASP A 1 112 ? 14.843 70.440 7.627 1.00 12.34 155 ASP A CA 1
ATOM 948 C C . ASP A 1 112 ? 16.294 70.403 7.122 1.00 13.08 155 ASP A C 1
ATOM 949 O O . ASP A 1 112 ? 16.941 71.438 6.920 1.00 13.65 155 ASP A O 1
ATOM 954 N N . ILE A 1 113 ? 16.823 69.185 6.941 1.00 11.34 156 ILE A N 1
ATOM 955 C CA . ILE A 1 113 ? 18.166 68.968 6.404 1.00 10.98 156 ILE A CA 1
ATOM 956 C C . ILE A 1 113 ? 18.135 67.792 5.433 1.00 13.31 156 ILE A C 1
ATOM 957 O O . ILE A 1 113 ? 17.162 67.040 5.358 1.00 13.08 156 ILE A O 1
ATOM 962 N N . GLY A 1 114 ? 19.239 67.623 4.703 1.00 11.57 157 GLY A N 1
ATOM 963 C CA . GLY A 1 114 ? 19.405 66.492 3.820 1.00 12.62 157 GLY A CA 1
ATOM 964 C C . GLY A 1 114 ? 20.664 65.711 4.139 1.00 13.76 157 GLY A C 1
ATOM 965 O O . GLY A 1 114 ? 21.608 65.663 3.339 1.00 12.78 157 GLY A O 1
ATOM 966 N N . PRO A 1 115 ? 20.719 65.089 5.319 1.00 12.84 158 PRO A N 1
ATOM 967 C CA . PRO A 1 115 ? 21.917 64.309 5.666 1.00 14.32 158 PRO A CA 1
ATOM 968 C C . PRO A 1 115 ? 22.087 63.153 4.694 1.00 14.57 158 PRO A C 1
ATOM 969 O O . PRO A 1 115 ? 21.117 62.506 4.296 1.00 12.72 158 PRO A O 1
ATOM 973 N N . GLU A 1 116 ? 23.330 62.911 4.285 1.00 14.47 159 GLU A N 1
ATOM 974 C CA . GLU A 1 116 ? 23.597 62.057 3.140 1.00 13.93 159 GLU A CA 1
ATOM 975 C C . GLU A 1 116 ? 24.162 60.703 3.536 1.00 15.53 159 GLU A C 1
ATOM 976 O O . GLU A 1 116 ? 25.030 60.605 4.410 1.00 16.59 159 GLU A O 1
ATOM 982 N N . ALA A 1 117 ? 23.688 59.672 2.850 1.00 13.13 160 ALA A N 1
ATOM 983 C CA . ALA A 1 117 ? 24.247 58.331 2.923 1.00 15.47 160 ALA A CA 1
ATOM 984 C C . ALA A 1 117 ? 24.721 57.945 1.523 1.00 15.43 160 ALA A C 1
ATOM 985 O O . ALA A 1 117 ? 24.733 58.769 0.608 1.00 18.27 160 ALA A O 1
ATOM 987 N N . ILE A 1 118 ? 25.122 56.688 1.352 1.00 13.79 161 ILE A N 1
ATOM 988 C CA . ILE A 1 118 ? 25.352 56.134 0.022 1.00 12.02 161 ILE A CA 1
ATOM 989 C C . ILE A 1 118 ? 24.251 55.126 -0.260 1.00 14.90 161 ILE A C 1
ATOM 990 O O . ILE A 1 118 ? 24.138 54.110 0.437 1.00 17.18 161 ILE A O 1
ATOM 995 N N A CYS A 1 119 ? 23.467 55.403 -1.307 0.46 15.65 162 CYS A N 1
ATOM 996 N N B CYS A 1 119 ? 23.412 55.414 -1.244 0.54 12.97 162 CYS A N 1
ATOM 997 C CA A CYS A 1 119 ? 22.446 54.509 -1.843 0.46 17.54 162 CYS A CA 1
ATOM 998 C CA B CYS A 1 119 ? 22.515 54.374 -1.712 0.54 12.33 162 CYS A CA 1
ATOM 999 C C A CYS A 1 119 ? 23.061 53.672 -2.973 0.46 16.92 162 CYS A C 1
ATOM 1000 C C B CYS A 1 119 ? 23.205 53.593 -2.821 0.54 13.77 162 CYS A C 1
ATOM 1001 O O A CYS A 1 119 ? 23.840 54.193 -3.778 0.46 18.63 162 CYS A O 1
ATOM 1002 O O B CYS A 1 119 ? 24.148 54.067 -3.462 0.54 11.22 162 CYS A O 1
ATOM 1007 N N . TYR A 1 120 ? 22.750 52.366 -3.020 1.00 12.96 163 TYR A N 1
ATOM 1008 C CA . TYR A 1 120 ? 23.440 51.489 -3.965 1.00 14.82 163 TYR A CA 1
ATOM 1009 C C . TYR A 1 120 ? 22.517 50.411 -4.515 1.00 16.47 163 TYR A C 1
ATOM 1010 O O . TYR A 1 120 ? 21.523 50.022 -3.894 1.00 17.83 163 TYR A O 1
ATOM 1019 N N . ARG A 1 121 ? 22.889 49.922 -5.696 1.00 15.68 164 ARG A N 1
ATOM 1020 C CA . ARG A 1 121 ? 22.153 48.874 -6.397 1.00 15.28 164 ARG A CA 1
ATOM 1021 C C . ARG A 1 121 ? 22.665 47.522 -5.914 1.00 17.76 164 ARG A C 1
ATOM 1022 O O . ARG A 1 121 ? 23.724 47.054 -6.347 1.00 18.00 164 ARG A O 1
ATOM 1030 N N A ARG A 1 122 ? 21.903 46.869 -5.034 0.66 18.69 165 ARG A N 1
ATOM 1031 N N B ARG A 1 122 ? 21.908 46.912 -4.993 0.34 17.85 165 ARG A N 1
ATOM 1032 C CA A ARG A 1 122 ? 22.369 45.598 -4.482 0.66 20.85 165 ARG A CA 1
ATOM 1033 C CA B ARG A 1 122 ? 22.233 45.585 -4.473 0.34 18.87 165 ARG A CA 1
ATOM 1034 C C A ARG A 1 122 ? 22.404 44.488 -5.528 0.66 19.74 165 ARG A C 1
ATOM 1035 C C B ARG A 1 122 ? 22.479 44.595 -5.597 0.34 19.04 165 ARG A C 1
ATOM 1036 O O A ARG A 1 122 ? 23.202 43.552 -5.396 0.66 20.69 165 ARG A O 1
ATOM 1037 O O B ARG A 1 122 ? 23.464 43.848 -5.587 0.34 19.67 165 ARG A O 1
ATOM 1052 N N . ASP A 1 123 ? 21.567 44.567 -6.569 1.00 17.61 166 ASP A N 1
ATOM 1053 C CA . ASP A 1 123 ? 21.636 43.568 -7.633 1.00 18.54 166 ASP A CA 1
ATOM 1054 C C . ASP A 1 123 ? 22.917 43.715 -8.442 1.00 19.47 166 ASP A C 1
ATOM 1055 O O . ASP A 1 123 ? 23.585 42.719 -8.748 1.00 20.18 166 ASP A O 1
ATOM 1060 N N . LEU A 1 124 ? 23.288 44.950 -8.781 1.00 19.03 167 LEU A N 1
ATOM 1061 C CA . LEU A 1 124 ? 24.538 45.170 -9.502 1.00 18.06 167 LEU A CA 1
ATOM 1062 C C . LEU A 1 124 ? 25.741 44.845 -8.625 1.00 20.22 167 LEU A C 1
ATOM 1063 O O . LEU A 1 124 ? 26.725 44.268 -9.107 1.00 19.16 167 LEU A O 1
ATOM 1068 N N . PHE A 1 125 ? 25.679 45.191 -7.334 1.00 16.81 168 PHE A N 1
ATOM 1069 C CA . PHE A 1 125 ? 26.760 44.816 -6.425 1.00 18.75 168 PHE A CA 1
ATOM 1070 C C . PHE A 1 125 ? 26.932 43.302 -6.391 1.00 18.93 168 PHE A C 1
ATOM 1071 O O . PHE A 1 125 ? 28.054 42.787 -6.486 1.00 17.75 168 PHE A O 1
ATOM 1079 N N . ALA A 1 126 ? 25.824 42.571 -6.248 1.00 17.81 169 ALA A N 1
ATOM 1080 C CA . ALA A 1 126 ? 25.907 41.114 -6.180 1.00 21.01 169 ALA A CA 1
ATOM 1081 C C . ALA A 1 126 ? 26.608 40.551 -7.411 1.00 21.91 169 ALA A C 1
ATOM 1082 O O . ALA A 1 126 ? 27.526 39.726 -7.302 1.00 20.24 169 ALA A O 1
ATOM 1084 N N . ARG A 1 127 ? 26.195 41.012 -8.595 1.00 21.06 170 ARG A N 1
ATOM 1085 C CA . ARG A 1 127 ? 26.737 40.496 -9.846 1.00 20.98 170 ARG A CA 1
ATOM 1086 C C . ARG A 1 127 ? 28.200 40.876 -10.025 1.00 18.96 170 ARG A C 1
ATOM 1087 O O . ARG A 1 127 ? 28.941 40.189 -10.742 1.00 19.08 170 ARG A O 1
ATOM 1095 N N . ALA A 1 128 ? 28.630 41.965 -9.400 1.00 19.42 171 ALA A N 1
ATOM 1096 C CA . ALA A 1 128 ? 30.009 42.409 -9.497 1.00 19.25 171 ALA A CA 1
ATOM 1097 C C . ALA A 1 128 ? 30.909 41.772 -8.450 1.00 22.70 171 ALA A C 1
ATOM 1098 O O . ALA A 1 128 ? 32.111 42.055 -8.435 1.00 26.73 171 ALA A O 1
ATOM 1100 N N . GLY A 1 129 ? 30.367 40.923 -7.579 1.00 20.32 172 GLY A N 1
ATOM 1101 C CA . GLY A 1 129 ? 31.172 40.323 -6.534 1.00 19.70 172 GLY A CA 1
ATOM 1102 C C . GLY A 1 129 ? 31.378 41.186 -5.311 1.00 18.95 172 GLY A C 1
ATOM 1103 O O . GLY A 1 129 ? 32.188 40.825 -4.450 1.00 24.11 172 GLY A O 1
ATOM 1104 N N A LEU A 1 130 ? 30.680 42.316 -5.207 0.49 19.08 173 LEU A N 1
ATOM 1105 N N B LEU A 1 130 ? 30.677 42.317 -5.211 0.51 19.53 173 LEU A N 1
ATOM 1106 C CA A LEU A 1 130 ? 30.780 43.169 -4.035 0.49 16.87 173 LEU A CA 1
ATOM 1107 C CA B LEU A 1 130 ? 30.740 43.181 -4.044 0.51 17.77 173 LEU A CA 1
ATOM 1108 C C A LEU A 1 130 ? 29.833 42.679 -2.947 0.49 19.06 173 LEU A C 1
ATOM 1109 C C B LEU A 1 130 ? 29.848 42.640 -2.936 0.51 19.35 173 LEU A C 1
ATOM 1110 O O A LEU A 1 130 ? 28.885 41.939 -3.226 0.49 21.50 173 LEU A O 1
ATOM 1111 O O B LEU A 1 130 ? 28.952 41.831 -3.190 0.51 21.52 173 LEU A O 1
ATOM 1120 N N . PRO A 1 131 ? 30.062 43.074 -1.693 1.00 20.06 174 PRO A N 1
ATOM 1121 C CA . PRO A 1 131 ? 29.095 42.759 -0.638 1.00 19.24 174 PRO A CA 1
ATOM 1122 C C . PRO A 1 131 ? 27.760 43.426 -0.940 1.00 20.54 174 PRO A C 1
ATOM 1123 O O . PRO A 1 131 ? 27.682 44.414 -1.677 1.00 20.30 174 PRO A O 1
ATOM 1127 N N . THR A 1 132 ? 26.695 42.867 -0.375 1.00 19.92 175 THR A N 1
ATOM 1128 C CA . THR A 1 132 ? 25.368 43.453 -0.542 1.00 21.16 175 THR A CA 1
ATOM 1129 C C . THR A 1 132 ? 24.724 43.875 0.766 1.00 21.21 175 THR A C 1
ATOM 1130 O O . THR A 1 132 ? 23.868 44.765 0.756 1.00 21.05 175 THR A O 1
ATOM 1134 N N . ASP A 1 133 ? 25.097 43.251 1.881 1.00 17.71 176 ASP A N 1
ATOM 1135 C CA . ASP A 1 133 ? 24.581 43.651 3.181 1.00 19.82 176 ASP A CA 1
ATOM 1136 C C . ASP A 1 133 ? 25.044 45.066 3.494 1.00 19.09 176 ASP A C 1
ATOM 1137 O O . ASP A 1 133 ? 26.234 45.372 3.383 1.00 20.60 176 ASP A O 1
ATOM 1142 N N . ARG A 1 134 ? 24.106 45.929 3.904 1.00 19.46 177 ARG A N 1
ATOM 1143 C CA . ARG A 1 134 ? 24.460 47.335 4.096 1.00 18.39 177 ARG A CA 1
ATOM 1144 C C . ARG A 1 134 ? 25.529 47.518 5.173 1.00 22.05 177 ARG A C 1
ATOM 1145 O O . ARG A 1 134 ? 26.297 48.485 5.118 1.00 21.59 177 ARG A O 1
ATOM 1153 N N . ALA A 1 135 ? 25.611 46.605 6.150 1.00 21.26 178 ALA A N 1
ATOM 1154 C CA . ALA A 1 135 ? 26.668 46.725 7.151 1.00 20.14 178 ALA A CA 1
ATOM 1155 C C . ALA A 1 135 ? 28.036 46.427 6.551 1.00 22.53 178 ALA A C 1
ATOM 1156 O O . ALA A 1 135 ? 29.033 47.053 6.931 1.00 27.02 178 ALA A O 1
ATOM 1158 N N . GLU A 1 136 ? 28.098 45.502 5.597 1.00 20.57 179 GLU A N 1
ATOM 1159 C CA . GLU A 1 136 ? 29.357 45.229 4.912 1.00 21.81 179 GLU A CA 1
ATOM 1160 C C . GLU A 1 136 ? 29.680 46.299 3.875 1.00 23.08 179 GLU A C 1
ATOM 1161 O O . GLU A 1 136 ? 30.849 46.673 3.709 1.00 24.66 179 GLU A O 1
ATOM 1167 N N . VAL A 1 137 ? 28.666 46.781 3.151 1.00 18.99 180 VAL A N 1
ATOM 1168 C CA . VAL A 1 137 ? 28.893 47.830 2.155 1.00 16.61 180 VAL A CA 1
ATOM 1169 C C . VAL A 1 137 ? 29.437 49.090 2.816 1.00 18.83 180 VAL A C 1
ATOM 1170 O O . VAL A 1 137 ? 30.328 49.760 2.275 1.00 18.84 180 VAL A O 1
ATOM 1174 N N . ALA A 1 138 ? 28.924 49.423 4.005 1.00 20.16 181 ALA A N 1
ATOM 1175 C CA . ALA A 1 138 ? 29.398 50.604 4.723 1.00 22.38 181 ALA A CA 1
ATOM 1176 C C . ALA A 1 138 ? 30.910 50.583 4.927 1.00 25.16 181 ALA A C 1
ATOM 1177 O O . ALA A 1 138 ? 31.548 51.643 4.935 1.00 24.41 181 ALA A O 1
ATOM 1179 N N . LYS A 1 139 ? 31.504 49.396 5.088 1.00 20.85 182 LYS A N 1
ATOM 1180 C CA . LYS A 1 139 ? 32.946 49.318 5.303 1.00 24.32 182 LYS A CA 1
ATOM 1181 C C . LYS A 1 139 ? 33.751 49.615 4.047 1.00 24.48 182 LYS A C 1
ATOM 1182 O O . LYS A 1 139 ? 34.951 49.873 4.153 1.00 25.47 182 LYS A O 1
ATOM 1188 N N . LEU A 1 140 ? 33.128 49.592 2.869 1.00 22.53 183 LEU A N 1
ATOM 1189 C CA . LEU A 1 140 ? 33.845 49.880 1.631 1.00 24.86 183 LEU A CA 1
ATOM 1190 C C . LEU A 1 140 ? 34.171 51.357 1.450 1.00 21.92 183 LEU A C 1
ATOM 1191 O O . LEU A 1 140 ? 35.120 51.680 0.725 1.00 23.20 183 LEU A O 1
ATOM 1196 N N . PHE A 1 141 ? 33.405 52.257 2.060 1.00 19.72 184 PHE A N 1
ATOM 1197 C CA . PHE A 1 141 ? 33.449 53.667 1.662 1.00 21.52 184 PHE A CA 1
ATOM 1198 C C . PHE A 1 141 ? 33.846 54.648 2.758 1.00 23.14 184 PHE A C 1
ATOM 1199 O O . PHE A 1 141 ? 33.194 55.691 2.879 1.00 24.43 184 PHE A O 1
ATOM 1207 N N . PRO A 1 142 ? 34.888 54.405 3.556 1.00 20.49 185 PRO A N 1
ATOM 1208 C CA . PRO A 1 142 ? 35.196 55.388 4.610 1.00 22.90 185 PRO A CA 1
ATOM 1209 C C . PRO A 1 142 ? 35.646 56.732 4.053 1.00 22.82 185 PRO A C 1
ATOM 1210 O O . PRO A 1 142 ? 35.398 57.771 4.681 1.00 20.35 185 PRO A O 1
ATOM 1214 N N . ASP A 1 143 ? 36.259 56.744 2.872 1.00 19.66 186 ASP A N 1
ATOM 1215 C CA . ASP A 1 143 ? 36.782 57.963 2.279 1.00 20.61 186 ASP A CA 1
ATOM 1216 C C . ASP A 1 143 ? 36.606 57.886 0.768 1.00 18.65 186 ASP A C 1
ATOM 1217 O O . ASP A 1 143 ? 36.264 56.837 0.213 1.00 15.73 186 ASP A O 1
ATOM 1222 N N . TRP A 1 144 ? 36.856 59.013 0.097 1.00 15.39 187 TRP A N 1
ATOM 1223 C CA . TRP A 1 144 ? 36.584 59.068 -1.336 1.00 16.69 187 TRP A CA 1
ATOM 1224 C C . TRP A 1 144 ? 37.547 58.187 -2.119 1.00 16.84 187 TRP A C 1
ATOM 1225 O O . TRP A 1 144 ? 37.161 57.569 -3.118 1.00 16.94 187 TRP A O 1
ATOM 1236 N N . THR A 1 145 ? 38.796 58.095 -1.673 1.00 18.40 188 THR A N 1
ATOM 1237 C CA . THR A 1 145 ? 39.742 57.208 -2.347 1.00 19.42 188 THR A CA 1
ATOM 1238 C C . THR A 1 145 ? 39.223 55.771 -2.354 1.00 17.78 188 THR A C 1
ATOM 1239 O O . THR A 1 145 ? 39.243 55.094 -3.388 1.00 18.55 188 THR A O 1
ATOM 1243 N N . SER A 1 146 ? 38.713 55.305 -1.211 1.00 18.48 189 SER A N 1
ATOM 1244 C CA . SER A 1 146 ? 38.138 53.961 -1.142 1.00 17.36 189 SER A CA 1
ATOM 1245 C C . SER A 1 146 ? 36.872 53.845 -1.987 1.00 17.91 189 SER A C 1
ATOM 1246 O O . SER A 1 146 ? 36.617 52.798 -2.595 1.00 18.31 189 SER A O 1
ATOM 1249 N N . TYR A 1 147 ? 36.055 54.901 -2.014 1.00 16.08 190 TYR A N 1
ATOM 1250 C CA . TYR A 1 147 ? 34.861 54.899 -2.858 1.00 15.99 190 TYR A CA 1
ATOM 1251 C C . TYR A 1 147 ? 35.223 54.707 -4.332 1.00 16.24 190 TYR A C 1
ATOM 1252 O O . TYR A 1 147 ? 34.628 53.874 -5.029 1.00 15.86 190 TYR A O 1
ATOM 1261 N N . PHE A 1 148 ? 36.207 55.462 -4.826 1.00 15.00 191 PHE A N 1
ATOM 1262 C CA . PHE A 1 148 ? 36.596 55.321 -6.229 1.00 15.77 191 PHE A CA 1
ATOM 1263 C C . PHE A 1 148 ? 37.309 53.996 -6.486 1.00 16.17 191 PHE A C 1
ATOM 1264 O O . PHE A 1 148 ? 37.134 53.389 -7.549 1.00 17.53 191 PHE A O 1
ATOM 1272 N N . ALA A 1 149 ? 38.125 53.539 -5.536 1.00 15.72 192 ALA A N 1
ATOM 1273 C CA . ALA A 1 149 ? 38.757 52.233 -5.694 1.00 16.90 192 ALA A CA 1
ATOM 1274 C C . ALA A 1 149 ? 37.710 51.129 -5.810 1.00 17.41 192 ALA A C 1
ATOM 1275 O O . ALA A 1 149 ? 37.836 50.234 -6.653 1.00 19.44 192 ALA A O 1
ATOM 1277 N N . ALA A 1 150 ? 36.669 51.173 -4.972 1.00 16.44 193 ALA A N 1
ATOM 1278 C CA . ALA A 1 150 ? 35.580 50.212 -5.112 1.00 15.29 193 ALA A CA 1
ATOM 1279 C C . ALA A 1 150 ? 34.892 50.368 -6.463 1.00 17.15 193 ALA A C 1
ATOM 1280 O O . ALA A 1 150 ? 34.483 49.380 -7.081 1.00 17.81 193 ALA A O 1
ATOM 1282 N N . GLY A 1 151 ? 34.759 51.604 -6.941 1.00 16.54 194 GLY A N 1
ATOM 1283 C CA . GLY A 1 151 ? 34.158 51.812 -8.251 1.00 16.00 194 GLY A CA 1
ATOM 1284 C C . GLY A 1 15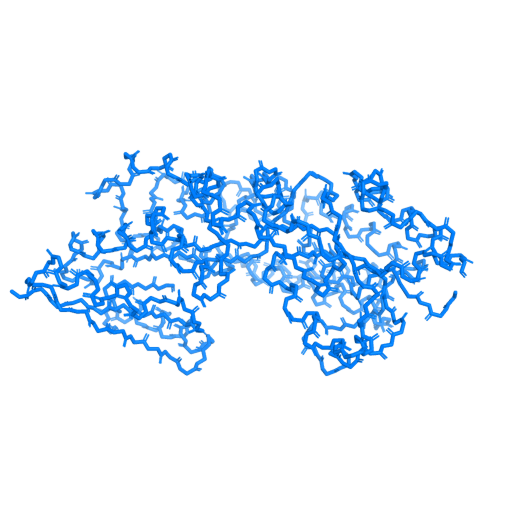1 ? 34.969 51.202 -9.381 1.00 14.37 194 GLY A C 1
ATOM 1285 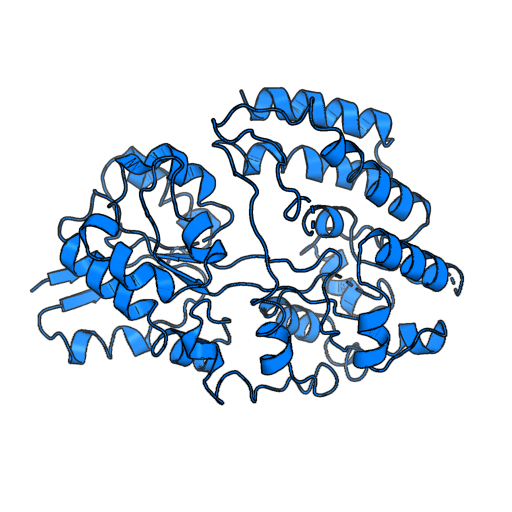O O . GLY A 1 151 ? 34.410 50.669 -10.342 1.00 16.53 194 GLY A O 1
ATOM 1286 N N . ARG A 1 152 ? 36.294 51.302 -9.300 1.00 17.41 195 ARG A N 1
ATOM 1287 C CA . ARG A 1 152 ? 37.131 50.693 -10.330 1.00 18.80 195 ARG A CA 1
ATOM 1288 C C . ARG A 1 152 ? 37.042 49.174 -10.277 1.00 20.50 195 ARG A C 1
ATOM 1289 O O . ARG A 1 152 ? 36.981 48.514 -11.322 1.00 21.19 195 ARG A O 1
ATOM 1297 N N . ARG A 1 153 ? 37.039 48.608 -9.066 1.00 19.26 196 ARG A N 1
ATOM 1298 C CA . ARG A 1 153 ? 36.788 47.181 -8.903 1.00 23.10 196 ARG A CA 1
ATOM 1299 C C . ARG A 1 153 ? 35.454 46.793 -9.531 1.00 23.58 196 ARG A C 1
ATOM 1300 O O . ARG A 1 153 ? 35.367 45.813 -10.285 1.00 24.76 196 ARG A O 1
ATOM 1308 N N . PHE A 1 154 ? 34.402 47.558 -9.227 1.00 19.52 197 PHE A N 1
ATOM 1309 C CA . PHE A 1 154 ? 33.091 47.335 -9.831 1.00 18.59 197 PHE A CA 1
ATOM 1310 C C . PHE A 1 154 ? 33.163 47.415 -11.347 1.00 19.61 197 PHE A C 1
ATOM 1311 O O . PHE A 1 154 ? 32.671 46.527 -12.053 1.00 21.29 197 PHE A O 1
ATOM 1319 N N . LYS A 1 155 ? 33.757 48.492 -11.866 1.00 21.84 198 LYS A N 1
ATOM 1320 C CA . LYS A 1 155 ? 33.763 48.730 -13.306 1.00 19.79 198 LYS A CA 1
ATOM 1321 C C . LYS A 1 155 ? 34.475 47.609 -14.049 1.00 22.95 198 LYS A C 1
ATOM 1322 O O . LYS A 1 155 ? 34.067 47.228 -15.156 1.00 23.07 198 LYS A O 1
ATOM 1328 N N . ALA A 1 156 ? 35.541 47.064 -13.453 1.00 21.91 199 ALA A N 1
ATOM 1329 C CA . ALA A 1 156 ? 36.291 46.002 -14.114 1.00 24.48 199 ALA A CA 1
ATOM 1330 C C . ALA A 1 156 ? 35.417 44.783 -14.368 1.00 25.70 199 ALA A C 1
ATOM 1331 O O . ALA A 1 156 ? 35.651 44.038 -15.328 1.00 29.54 199 ALA A O 1
ATOM 1333 N N . LYS A 1 157 ? 34.403 44.576 -13.532 1.00 26.24 200 LYS A N 1
ATOM 1334 C CA . LYS A 1 157 ? 33.483 43.455 -13.647 1.00 26.54 200 LYS A CA 1
ATOM 1335 C C . LYS A 1 157 ? 32.211 43.803 -14.405 1.00 25.97 200 LYS A C 1
ATOM 1336 O O . LYS A 1 157 ? 31.476 42.894 -14.796 1.00 29.68 200 LYS A O 1
ATOM 1350 N N . PRO A 1 159 ? 31.180 46.105 -17.412 1.00 34.33 202 PRO A N 1
ATOM 1351 C CA . PRO A 1 159 ? 31.481 47.070 -18.480 1.00 36.81 202 PRO A CA 1
ATOM 1352 C C . PRO A 1 159 ? 30.294 47.917 -18.903 1.00 36.34 202 PRO A C 1
ATOM 1353 O O . PRO A 1 159 ? 30.498 49.034 -19.389 1.00 38.86 202 PRO A O 1
ATOM 1357 N N . ASN A 1 160 ? 29.066 47.435 -18.733 1.00 36.05 203 ASN A N 1
ATOM 1358 C CA . ASN A 1 160 ? 27.885 48.171 -19.165 1.00 36.64 203 ASN A CA 1
ATOM 1359 C C . ASN A 1 160 ? 27.243 48.991 -18.054 1.00 34.84 203 ASN A C 1
ATOM 1360 O O . ASN A 1 160 ? 26.134 49.500 -18.245 1.00 35.57 203 ASN A O 1
ATOM 1365 N N . SER A 1 161 ? 27.901 49.140 -16.908 1.00 29.93 204 SER A N 1
ATOM 1366 C CA . SER A 1 161 ? 27.389 49.996 -15.844 1.00 29.16 204 SER A CA 1
ATOM 1367 C C . SER A 1 161 ? 28.461 50.983 -15.412 1.00 26.23 204 SER A C 1
ATOM 1368 O O . SER A 1 161 ? 29.659 50.717 -15.534 1.00 27.60 204 SER A O 1
ATOM 1371 N N . ALA A 1 162 ? 28.018 52.126 -14.904 1.00 19.70 205 ALA A N 1
ATOM 1372 C CA . ALA A 1 162 ? 28.905 53.079 -14.263 1.00 16.87 205 ALA A CA 1
ATOM 1373 C C . ALA A 1 162 ? 28.742 52.990 -12.748 1.00 15.38 205 ALA A C 1
ATOM 1374 O O . ALA A 1 162 ? 27.829 52.344 -12.224 1.00 16.94 205 ALA A O 1
ATOM 1376 N N . TRP A 1 163 ? 29.646 53.665 -12.046 1.00 15.30 206 TRP A N 1
ATOM 1377 C CA . TRP A 1 163 ? 29.642 53.643 -10.589 1.00 14.91 206 TRP A CA 1
ATOM 1378 C C . TRP A 1 163 ? 28.678 54.680 -10.019 1.00 17.81 206 TRP A C 1
ATOM 1379 O O . TRP A 1 163 ? 27.921 54.383 -9.084 1.00 18.34 206 TRP A O 1
ATOM 1390 N N . PHE A 1 164 ? 28.683 55.894 -10.571 1.00 15.49 207 PHE A N 1
ATOM 1391 C CA . PHE A 1 164 ? 27.819 56.965 -10.095 1.00 12.37 207 PHE A CA 1
ATOM 1392 C C . PHE A 1 164 ? 27.224 57.696 -11.293 1.00 16.35 207 PHE A C 1
ATOM 1393 O O . PHE A 1 164 ? 27.654 57.510 -12.435 1.00 16.51 207 PHE A O 1
ATOM 1401 N N . ASP A 1 165 ? 26.238 58.564 -11.019 1.00 14.06 208 ASP A N 1
ATOM 1402 C CA . ASP A 1 165 ? 25.466 59.152 -12.109 1.00 15.68 208 ASP A CA 1
ATOM 1403 C C . ASP A 1 165 ? 26.216 60.276 -12.830 1.00 15.09 208 ASP A C 1
ATOM 1404 O O . ASP A 1 165 ? 26.171 60.341 -14.060 1.00 17.84 208 ASP A O 1
ATOM 1409 N N . SER A 1 166 ? 26.896 61.181 -12.118 1.00 16.07 209 SER A N 1
ATOM 1410 C CA . SER A 1 166 ? 27.601 62.259 -12.813 1.00 17.10 209 SER A CA 1
ATOM 1411 C C . SER A 1 166 ? 28.795 62.740 -12.002 1.00 15.62 209 SER A C 1
ATOM 1412 O O . SER A 1 166 ? 28.819 62.640 -10.770 1.00 16.21 209 SER A O 1
ATOM 1415 N N . ALA A 1 167 ? 29.793 63.266 -12.718 1.00 16.02 210 ALA A N 1
ATOM 1416 C CA . ALA A 1 167 ? 30.937 63.884 -12.057 1.00 16.06 210 ALA A CA 1
ATOM 1417 C C . ALA A 1 167 ? 30.507 65.080 -11.216 1.00 15.68 210 ALA A C 1
ATOM 1418 O O . ALA A 1 167 ? 31.044 65.304 -10.125 1.00 14.01 210 ALA A O 1
ATOM 1420 N N . VAL A 1 168 ? 29.543 65.863 -11.707 1.00 14.72 211 VAL A N 1
ATOM 1421 C CA . VAL A 1 168 ? 29.158 67.091 -11.010 1.00 15.56 211 VAL A CA 1
ATOM 1422 C C . VAL A 1 168 ? 28.577 66.775 -9.635 1.00 16.01 211 VAL A C 1
ATOM 1423 O O . VAL A 1 168 ? 28.940 67.406 -8.636 1.00 16.95 211 VAL A O 1
ATOM 1427 N N . LEU A 1 169 ? 27.669 65.797 -9.549 1.00 13.63 212 LEU A N 1
ATOM 1428 C CA . LEU A 1 169 ? 27.107 65.505 -8.226 1.00 15.40 212 LEU A CA 1
ATOM 1429 C C . LEU A 1 169 ? 28.164 64.937 -7.282 1.00 16.73 212 LEU A C 1
ATOM 1430 O O . LEU A 1 169 ? 28.120 65.204 -6.075 1.00 15.39 212 LEU A O 1
ATOM 1435 N N . THR A 1 170 ? 29.130 64.175 -7.805 1.00 14.58 213 THR A N 1
ATOM 1436 C CA . THR A 1 170 ? 30.235 63.727 -6.964 1.00 14.25 213 THR A CA 1
ATOM 1437 C C . THR A 1 170 ? 31.062 64.914 -6.481 1.00 14.31 213 THR A C 1
ATOM 1438 O O . THR A 1 170 ? 31.502 64.953 -5.322 1.00 14.50 213 THR A O 1
ATOM 1442 N N . TRP A 1 171 ? 31.273 65.895 -7.359 1.00 14.04 214 TRP A N 1
ATOM 1443 C CA . TRP A 1 171 ? 31.953 67.132 -6.983 1.00 17.08 214 TRP A CA 1
ATOM 1444 C C . TRP A 1 171 ? 31.215 67.859 -5.872 1.00 18.31 214 TRP A C 1
ATOM 1445 O O . TRP A 1 171 ? 31.833 68.329 -4.907 1.00 20.57 214 TRP A O 1
ATOM 1456 N N . GLU A 1 172 ? 29.895 68.002 -6.011 1.00 17.11 215 GLU A N 1
ATOM 1457 C CA . GLU A 1 172 ? 29.121 68.651 -4.957 1.00 17.69 215 GLU A CA 1
ATOM 1458 C C . GLU A 1 172 ? 29.342 67.953 -3.624 1.00 19.54 215 GLU A C 1
ATOM 1459 O O . GLU A 1 172 ? 29.546 68.609 -2.593 1.00 22.44 215 GLU A O 1
ATOM 1465 N N . ALA A 1 173 ? 29.332 66.620 -3.633 1.00 17.12 216 ALA A N 1
ATOM 1466 C CA . ALA A 1 173 ? 29.490 65.867 -2.393 1.00 18.69 216 ALA A CA 1
ATOM 1467 C C . ALA A 1 173 ? 30.860 66.106 -1.774 1.00 16.60 216 ALA A C 1
ATOM 1468 O O . ALA A 1 173 ? 30.967 66.351 -0.566 1.00 18.71 216 ALA A O 1
ATOM 1478 N N . ARG A 1 175 ? 33.249 68.618 -2.586 1.00 17.45 218 ARG A N 1
ATOM 1479 C CA . ARG A 1 175 ? 33.660 70.001 -2.365 1.00 21.12 218 ARG A CA 1
ATOM 1480 C C . ARG A 1 175 ? 33.088 70.551 -1.071 1.00 22.49 218 ARG A C 1
ATOM 1481 O O . ARG A 1 175 ? 33.750 71.323 -0.365 1.00 21.77 218 ARG A O 1
ATOM 1489 N N . ASN A 1 176 ? 31.853 70.180 -0.748 1.00 21.80 219 ASN A N 1
ATOM 1490 C CA . ASN A 1 176 ? 31.222 70.759 0.427 1.00 21.67 219 ASN A CA 1
ATOM 1491 C C . ASN A 1 176 ? 31.811 70.246 1.730 1.00 23.22 219 ASN A C 1
ATOM 1492 O O . ASN A 1 176 ? 31.504 70.813 2.783 1.00 23.28 219 ASN A O 1
ATOM 1497 N N . GLN A 1 177 ? 32.656 69.216 1.685 1.00 26.34 220 GLN A N 1
ATOM 1498 C CA . GLN A 1 177 ? 33.348 68.739 2.875 1.00 24.80 220 GLN A CA 1
ATOM 1499 C C . GLN A 1 177 ? 34.643 69.475 3.164 1.00 26.53 220 GLN A C 1
ATOM 1500 O O . GLN A 1 177 ? 35.146 69.381 4.289 1.00 27.43 220 GLN A O 1
ATOM 1506 N N . LEU A 1 178 ? 35.222 70.151 2.177 1.00 24.43 221 LEU A N 1
ATOM 1507 C CA . LEU A 1 178 ? 36.494 70.828 2.388 1.00 27.11 221 LEU A CA 1
ATOM 1508 C C . LEU A 1 178 ? 36.355 71.882 3.473 1.00 27.81 221 LEU A C 1
ATOM 1509 O O . LEU A 1 178 ? 35.285 72.467 3.662 1.00 25.71 221 LEU A O 1
ATOM 1514 N N . ILE A 1 179 ? 37.456 72.115 4.195 1.00 30.26 222 ILE A N 1
ATOM 1515 C CA . ILE A 1 179 ? 37.485 73.186 5.184 1.00 33.53 222 ILE A CA 1
ATOM 1516 C C . ILE A 1 179 ? 37.378 74.542 4.501 1.00 32.45 222 ILE A C 1
ATOM 1517 O O . ILE A 1 179 ? 36.723 75.458 5.006 1.00 37.58 222 ILE A O 1
ATOM 1522 N N . GLN A 1 180 ? 38.014 74.698 3.346 1.00 31.36 223 GLN A N 1
ATOM 1523 C CA . GLN A 1 180 ? 37.765 75.875 2.536 1.00 31.00 223 GLN A CA 1
ATOM 1524 C C . GLN A 1 180 ? 37.633 75.456 1.084 1.00 26.74 223 GLN A C 1
ATOM 1525 O O . GLN A 1 180 ? 38.259 74.494 0.631 1.00 25.43 223 GLN A O 1
ATOM 1531 N N . ALA A 1 181 ? 36.784 76.175 0.367 1.00 23.28 224 ALA A N 1
ATOM 1532 C CA . ALA A 1 181 ? 36.613 75.903 -1.049 1.00 20.82 224 ALA A CA 1
ATOM 1533 C C . ALA A 1 181 ? 37.016 77.145 -1.826 1.00 22.72 224 ALA A C 1
ATOM 1534 O O . ALA A 1 181 ? 38.140 77.243 -2.319 1.00 24.15 224 ALA A O 1
ATOM 1536 N N . TYR A 1 182 ? 36.125 78.120 -1.902 1.00 23.12 225 TYR A N 1
ATOM 1537 C CA . TYR A 1 182 ? 36.394 79.292 -2.714 1.00 22.09 225 TYR A CA 1
ATOM 1538 C C . TYR A 1 182 ? 36.822 80.508 -1.908 1.00 23.14 225 TYR A C 1
ATOM 1539 O O . TYR A 1 182 ? 37.418 81.428 -2.483 1.00 25.25 225 TYR A O 1
ATOM 1548 N N . TYR A 1 183 ? 36.551 80.536 -0.6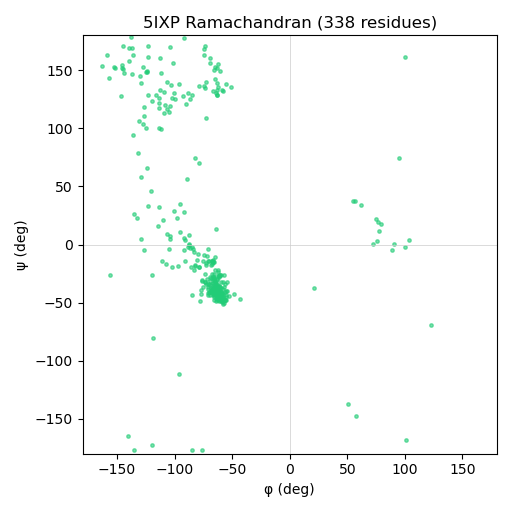02 1.00 23.03 226 TYR A N 1
ATOM 1549 C CA . TYR A 1 183 ? 36.735 81.745 0.183 1.00 24.50 226 TYR A CA 1
ATOM 1550 C C . TYR A 1 183 ? 37.530 81.479 1.448 1.00 26.54 226 TYR A C 1
ATOM 1551 O O . TYR A 1 183 ? 37.404 80.426 2.078 1.00 29.10 226 TYR A O 1
ATOM 1560 N N . SER A 1 184 ? 38.342 82.464 1.819 1.00 31.60 227 SER A N 1
ATOM 1561 C CA . SER A 1 184 ? 38.833 82.555 3.181 1.00 37.06 227 SER A CA 1
ATOM 1562 C C . SER A 1 184 ? 37.713 83.030 4.104 1.00 40.70 227 SER A C 1
ATOM 1563 O O . SER A 1 184 ? 36.645 83.466 3.663 1.00 38.63 227 SER A O 1
ATOM 1566 N N . ASN A 1 185 ? 37.980 82.976 5.408 1.00 45.34 228 ASN A N 1
ATOM 1567 C CA . ASN A 1 185 ? 36.977 83.400 6.378 1.00 52.01 228 ASN A CA 1
ATOM 1568 C C . ASN A 1 185 ? 36.691 84.896 6.335 1.00 53.09 228 ASN A C 1
ATOM 1569 O O . ASN A 1 185 ? 35.684 85.331 6.904 1.00 56.43 228 ASN A O 1
ATOM 1574 N N . GLN A 1 186 ? 37.533 85.690 5.676 1.00 50.73 229 GLN A N 1
ATOM 1575 C CA . GLN A 1 186 ? 37.272 87.112 5.496 1.00 51.50 229 GLN A CA 1
ATOM 1576 C C . GLN A 1 186 ? 36.719 87.425 4.109 1.00 47.88 229 GLN A C 1
ATOM 1577 O O . GLN A 1 186 ? 36.929 88.528 3.592 1.00 45.84 229 GLN A O 1
ATOM 1583 N N . ASP A 1 187 ? 36.016 86.466 3.499 1.00 46.66 230 ASP A N 1
ATOM 1584 C CA . ASP A 1 187 ? 35.385 86.634 2.186 1.00 47.28 230 ASP A CA 1
ATOM 1585 C C . ASP A 1 187 ? 36.393 86.973 1.092 1.00 44.68 230 ASP A C 1
ATOM 1586 O O . ASP A 1 187 ? 36.067 87.659 0.121 1.00 46.77 230 ASP A O 1
ATOM 1591 N N A ARG A 1 188 ? 37.616 86.477 1.224 0.52 43.32 231 ARG A N 1
ATOM 1592 N N B ARG A 1 188 ? 37.633 86.513 1.241 0.48 43.30 231 ARG A N 1
ATOM 1593 C CA A ARG A 1 188 ? 38.637 86.657 0.202 0.52 41.73 231 ARG A CA 1
ATOM 1594 C CA B ARG A 1 188 ? 38.629 86.655 0.190 0.48 42.01 231 ARG A CA 1
ATOM 1595 C C A ARG A 1 188 ? 38.617 85.452 -0.735 0.52 37.85 231 ARG A C 1
ATOM 1596 C C B ARG A 1 188 ? 38.561 85.445 -0.732 0.48 38.00 231 ARG A C 1
ATOM 1597 O O A ARG A 1 188 ? 38.787 84.312 -0.287 0.52 35.90 231 ARG A O 1
ATOM 1598 O O B ARG A 1 188 ? 38.653 84.302 -0.274 0.48 36.06 231 ARG A O 1
ATOM 1613 N N . TYR A 1 189 ? 38.395 85.699 -2.026 1.00 36.87 232 TYR A N 1
ATOM 1614 C CA . TYR A 1 189 ? 38.356 84.612 -2.996 1.00 32.38 232 TYR A CA 1
ATOM 1615 C C . TYR A 1 189 ? 39.750 84.019 -3.165 1.00 31.03 232 TYR A C 1
ATOM 1616 O O . TYR A 1 189 ? 40.711 84.734 -3.457 1.00 30.62 232 TYR A O 1
ATOM 1625 N N . LEU A 1 190 ? 39.864 82.707 -2.958 1.00 27.80 233 LEU A N 1
ATOM 1626 C CA . LEU A 1 190 ? 41.145 82.016 -3.045 1.00 29.68 233 LEU A CA 1
ATOM 1627 C C . LEU A 1 190 ? 41.040 80.742 -3.870 1.00 30.96 233 LEU A C 1
ATOM 1628 O O . LEU A 1 190 ? 41.855 79.828 -3.690 1.00 31.39 233 LEU A O 1
ATOM 1633 N N . GLY A 1 191 ? 40.039 80.651 -4.749 1.00 30.74 234 GLY A N 1
ATOM 1634 C CA . GLY A 1 191 ? 39.823 79.416 -5.479 1.00 30.67 234 GLY A CA 1
ATOM 1635 C C . GLY A 1 191 ? 41.020 79.011 -6.310 1.00 32.49 234 GLY A C 1
ATOM 1636 O O . GLY A 1 191 ? 41.283 77.821 -6.490 1.00 36.32 234 GLY A O 1
ATOM 1637 N N . ASP A 1 192 ? 41.767 79.985 -6.813 1.00 32.04 235 ASP A N 1
ATOM 1638 C CA . ASP A 1 192 ? 42.944 79.702 -7.618 1.00 32.66 235 ASP A CA 1
ATOM 1639 C C . ASP A 1 192 ? 44.182 79.432 -6.778 1.00 33.86 235 ASP A C 1
ATOM 1640 O O . ASP A 1 192 ? 45.229 79.112 -7.349 1.00 37.52 235 ASP A O 1
ATOM 1645 N N . GLU A 1 193 ? 44.089 79.552 -5.450 1.00 27.11 236 GLU A N 1
ATOM 1646 C CA . GLU A 1 193 ? 45.198 79.293 -4.540 1.00 28.57 236 GLU A CA 1
ATOM 1647 C C . GLU A 1 193 ? 44.940 78.097 -3.630 1.00 27.31 236 GLU A C 1
ATOM 1648 O O . GLU A 1 193 ? 45.637 77.924 -2.625 1.00 30.65 236 GLU A O 1
ATOM 1654 N N . ASN A 1 194 ? 43.956 77.269 -3.957 1.00 28.37 237 ASN A N 1
ATOM 1655 C CA . ASN A 1 194 ? 43.533 76.159 -3.106 1.00 30.33 237 ASN A CA 1
ATOM 1656 C C . ASN A 1 194 ? 43.898 74.854 -3.807 1.00 31.88 237 ASN A C 1
ATOM 1657 O O . ASN A 1 194 ? 43.169 74.397 -4.693 1.00 34.41 237 ASN A O 1
ATOM 1662 N N . GLU A 1 195 ? 45.022 74.247 -3.407 1.00 29.84 238 GLU A N 1
ATOM 1663 C CA . GLU A 1 195 ? 45.440 73.009 -4.061 1.00 29.66 238 GLU A CA 1
ATOM 1664 C C . GLU A 1 195 ? 44.499 71.856 -3.728 1.00 28.02 238 GLU A C 1
ATOM 1665 O O . GLU A 1 195 ? 44.341 70.938 -4.537 1.00 27.54 238 GLU A O 1
ATOM 1671 N N . LEU A 1 196 ? 43.850 71.887 -2.561 1.00 29.80 239 LEU A N 1
ATOM 1672 C CA . LEU A 1 196 ? 42.911 70.818 -2.236 1.00 32.65 239 LEU A CA 1
ATOM 1673 C C . LEU A 1 196 ? 41.731 70.808 -3.196 1.00 30.30 239 LEU A C 1
ATOM 1674 O O . LEU A 1 196 ? 41.205 69.740 -3.531 1.00 29.93 239 LEU A O 1
ATOM 1679 N N . LEU A 1 197 ? 41.310 71.984 -3.652 1.00 28.88 240 LEU A N 1
ATOM 1680 C CA . LEU A 1 197 ? 40.271 72.069 -4.669 1.00 25.55 240 LEU A CA 1
ATOM 1681 C C . LEU A 1 197 ? 40.717 71.396 -5.968 1.00 21.97 240 LEU A C 1
ATOM 1682 O O . LEU A 1 197 ? 39.967 70.616 -6.569 1.00 20.35 240 LEU A O 1
ATOM 1687 N N . LYS A 1 198 ? 41.941 71.686 -6.417 1.00 21.26 241 LYS A N 1
ATOM 1688 C CA . LYS A 1 198 ? 42.457 71.030 -7.618 1.00 19.71 241 LYS A CA 1
ATOM 1689 C C . LYS A 1 198 ? 42.620 69.529 -7.395 1.00 18.53 241 LYS A C 1
ATOM 1690 O O . LYS A 1 198 ? 42.377 68.729 -8.304 1.00 20.02 241 LYS A O 1
ATOM 1696 N N . ARG A 1 199 ? 43.011 69.119 -6.185 1.00 19.76 242 ARG A N 1
ATOM 1697 C CA . ARG A 1 199 ? 43.146 67.687 -5.942 1.00 22.26 242 ARG A CA 1
ATOM 1698 C C . ARG A 1 199 ? 41.796 66.985 -6.025 1.00 19.99 242 ARG A C 1
ATOM 1699 O O . ARG A 1 199 ? 41.706 65.858 -6.532 1.00 20.44 242 ARG A O 1
ATOM 1707 N N A THR A 1 200 ? 40.742 67.633 -5.518 0.78 17.19 243 THR A N 1
ATOM 1708 N N B THR A 1 200 ? 40.726 67.632 -5.557 0.22 18.88 243 THR A N 1
ATOM 1709 C CA A THR A 1 200 ? 39.386 67.116 -5.666 0.78 18.07 243 THR A CA 1
ATOM 1710 C CA B THR A 1 200 ? 39.404 67.025 -5.687 0.22 18.46 243 THR A CA 1
ATOM 1711 C C A THR A 1 200 ? 39.015 66.981 -7.135 0.78 19.83 243 THR A C 1
ATOM 1712 C C B THR A 1 200 ? 38.957 66.985 -7.145 0.22 18.30 243 THR A C 1
ATOM 1713 O O A THR A 1 200 ? 38.513 65.939 -7.575 0.78 18.68 243 THR A O 1
ATOM 1714 O O B THR A 1 200 ? 38.349 66.002 -7.586 0.22 17.40 243 THR A O 1
ATOM 1721 N N . TRP A 1 201 ? 39.240 68.049 -7.902 1.00 16.53 244 TRP A N 1
ATOM 1722 C CA . TRP A 1 201 ? 39.036 68.014 -9.348 1.00 17.01 244 TRP A CA 1
ATOM 1723 C C . TRP A 1 201 ? 39.790 66.846 -9.979 1.00 17.76 244 TRP A C 1
ATOM 1724 O O . TRP A 1 201 ? 39.213 66.047 -10.730 1.00 16.21 244 TRP A O 1
ATOM 1735 N N . ASP A 1 202 ? 41.084 66.720 -9.669 1.00 15.66 245 ASP A N 1
ATOM 1736 C CA . ASP A 1 202 ? 41.888 65.674 -10.297 1.00 20.32 245 ASP A CA 1
ATOM 1737 C C . ASP A 1 202 ? 41.335 64.289 -9.997 1.00 19.13 245 ASP A C 1
ATOM 1738 O O . ASP A 1 202 ? 41.305 63.420 -10.878 1.00 19.36 245 ASP A O 1
ATOM 1743 N N . GLN A 1 203 ? 40.893 64.063 -8.757 1.00 16.65 246 GLN A N 1
ATOM 1744 C CA . GLN A 1 203 ? 40.422 62.734 -8.379 1.00 17.29 246 GLN A CA 1
ATOM 1745 C C . GLN A 1 203 ? 39.117 62.380 -9.090 1.00 17.96 246 GLN A C 1
ATOM 1746 O O . GLN A 1 203 ? 38.925 61.230 -9.507 1.00 17.26 246 GLN A O 1
ATOM 1752 N N . ILE A 1 204 ? 38.204 63.346 -9.236 1.00 17.09 247 ILE A N 1
ATOM 1753 C CA . ILE A 1 204 ? 36.968 63.069 -9.959 1.00 17.58 247 ILE A CA 1
ATOM 1754 C C . ILE A 1 204 ? 37.241 62.906 -11.446 1.00 16.84 247 ILE A C 1
ATOM 1755 O O . ILE A 1 204 ? 36.658 62.034 -12.101 1.00 16.22 247 ILE A O 1
ATOM 1760 N N . VAL A 1 205 ? 38.103 63.755 -12.013 1.00 16.13 248 VAL A N 1
ATOM 1761 C CA . VAL A 1 205 ? 38.452 63.596 -13.422 1.00 18.29 248 VAL A CA 1
ATOM 1762 C C . VAL A 1 205 ? 39.054 62.216 -13.666 1.00 19.66 248 VAL A C 1
ATOM 1763 O O . VAL A 1 205 ? 38.704 61.532 -14.637 1.00 18.89 248 VAL A O 1
ATOM 1767 N N . ALA A 1 206 ? 39.939 61.766 -12.774 1.00 16.92 249 ALA A N 1
ATOM 1768 C CA . ALA A 1 206 ? 40.515 60.436 -12.947 1.00 17.35 249 ALA A CA 1
ATOM 1769 C C . ALA A 1 206 ? 39.431 59.365 -12.910 1.00 18.07 249 ALA A C 1
ATOM 1770 O O . ALA A 1 206 ? 39.482 58.394 -13.672 1.00 20.24 249 ALA A O 1
ATOM 1772 N N . ALA A 1 207 ? 38.426 59.538 -12.044 1.00 15.73 250 ALA A N 1
ATOM 1773 C CA . ALA A 1 207 ? 37.305 58.605 -12.016 1.00 16.27 250 ALA A CA 1
ATOM 1774 C C . ALA A 1 207 ? 36.560 58.591 -13.349 1.00 17.34 250 ALA A C 1
ATOM 1775 O O . ALA A 1 207 ? 36.177 57.519 -13.839 1.00 17.84 250 ALA A O 1
ATOM 1777 N N . THR A 1 208 ? 36.333 59.768 -13.951 1.00 17.97 251 THR A N 1
ATOM 1778 C CA . THR A 1 208 ? 35.663 59.793 -15.251 1.00 19.36 251 THR A CA 1
ATOM 1779 C C . THR A 1 208 ? 36.515 59.108 -16.309 1.00 20.07 251 THR A C 1
ATOM 1780 O O . THR A 1 208 ? 35.991 58.399 -17.174 1.00 22.05 251 THR A O 1
ATOM 1784 N N . GLU A 1 209 ? 37.832 59.300 -16.252 1.00 20.38 252 GLU A N 1
ATOM 1785 C CA . GLU A 1 209 ? 38.702 58.611 -17.201 1.00 23.64 252 GLU A CA 1
ATOM 1786 C C . GLU A 1 209 ? 38.675 57.103 -16.992 1.00 23.70 252 GLU A C 1
ATOM 1787 O O . GLU A 1 209 ? 38.944 56.341 -17.928 1.00 26.81 252 GLU A O 1
ATOM 1793 N N . ASP A 1 210 ? 38.361 56.653 -15.786 1.00 23.46 253 ASP A N 1
ATOM 1794 C CA . ASP A 1 210 ? 38.247 55.232 -15.503 1.00 25.63 253 ASP A CA 1
ATOM 1795 C C . ASP A 1 210 ? 36.850 54.690 -15.781 1.00 23.34 253 ASP A C 1
ATOM 1796 O O . ASP A 1 210 ? 36.576 53.531 -15.456 1.00 24.32 253 ASP A O 1
ATOM 1801 N N . GLY A 1 211 ? 35.971 55.492 -16.383 1.00 22.07 254 GLY A N 1
ATOM 1802 C CA . GLY A 1 211 ? 34.649 55.024 -16.749 1.00 21.08 254 GLY A CA 1
ATOM 1803 C C . GLY A 1 211 ? 33.660 54.966 -15.611 1.00 20.38 254 GLY A C 1
ATOM 1804 O O . GLY A 1 211 ? 32.627 54.300 -15.730 1.00 20.04 254 GLY A O 1
ATOM 1805 N N . LEU A 1 212 ? 33.933 55.654 -14.505 1.00 17.74 255 LEU A N 1
ATOM 1806 C CA . LEU A 1 212 ? 33.081 55.531 -13.328 1.00 17.71 255 LEU A CA 1
ATOM 1807 C C . LEU A 1 212 ? 31.818 56.375 -13.409 1.00 17.37 255 LEU A C 1
ATOM 1808 O O . LEU A 1 212 ? 30.906 56.159 -12.605 1.00 17.37 255 LEU A O 1
ATOM 1813 N N . SER A 1 213 ? 31.729 57.308 -14.354 1.00 16.93 256 SER A N 1
ATOM 1814 C CA . SER A 1 213 ? 30.595 58.219 -14.441 1.00 16.36 256 SER A CA 1
ATOM 1815 C C . SER A 1 213 ? 29.640 57.801 -15.549 1.00 15.19 256 SER A C 1
ATOM 1816 O O . SER A 1 213 ? 30.065 57.457 -16.652 1.00 17.80 256 SER A O 1
ATOM 1819 N N . ALA A 1 214 ? 28.346 57.862 -15.256 1.00 15.34 257 ALA A N 1
ATOM 1820 C CA . ALA A 1 214 ? 27.338 57.681 -16.292 1.00 17.46 257 ALA A CA 1
ATOM 1821 C C . ALA A 1 214 ? 27.126 58.935 -17.130 1.00 18.95 257 ALA A C 1
ATOM 1822 O O . ALA A 1 214 ? 26.416 58.868 -18.138 1.00 20.60 257 ALA A O 1
ATOM 1824 N N . LYS A 1 215 ? 27.726 60.066 -16.744 1.00 21.65 258 LYS A N 1
ATOM 1825 C CA . LYS A 1 215 ? 27.660 61.319 -17.507 1.00 21.82 258 LYS A CA 1
ATOM 1826 C C . LYS A 1 215 ? 26.232 61.843 -17.647 1.00 22.64 258 LYS A C 1
ATOM 1827 O O . LYS A 1 215 ? 25.881 62.455 -18.663 1.00 28.21 258 LYS A O 1
ATOM 1833 N N . LEU A 1 216 ? 25.395 61.639 -16.634 1.00 21.51 259 LEU A N 1
ATOM 1834 C CA . LEU A 1 216 ? 23.997 62.035 -16.725 1.00 21.64 259 LEU A CA 1
ATOM 1835 C C . LEU A 1 216 ? 23.754 63.295 -15.909 1.00 22.00 259 LEU A C 1
ATOM 1836 O O . LEU A 1 216 ? 23.857 63.248 -14.672 1.00 21.97 259 LEU A O 1
ATOM 1841 N N . PRO A 1 217 ? 23.422 64.423 -16.533 1.00 22.24 260 PRO A N 1
ATOM 1842 C CA . PRO A 1 217 ? 23.165 65.649 -15.769 1.00 20.99 260 PRO A CA 1
ATOM 1843 C C . PRO A 1 217 ? 21.958 65.478 -14.860 1.00 20.96 260 PRO A C 1
ATOM 1844 O O . PRO A 1 217 ? 20.885 65.055 -15.295 1.00 20.39 260 PRO A O 1
ATOM 1848 N N . ALA A 1 218 ? 22.145 65.810 -13.586 1.00 18.80 261 ALA A N 1
ATOM 1849 C CA . ALA A 1 218 ? 21.090 65.628 -12.599 1.00 21.32 261 ALA A CA 1
ATOM 1850 C C . ALA A 1 218 ? 19.813 66.344 -13.021 1.00 22.56 261 ALA A C 1
ATOM 1851 O O . ALA A 1 218 ? 19.853 67.469 -13.525 1.00 23.07 261 ALA A O 1
ATOM 1853 N N . TRP A 1 219 ? 18.677 65.676 -12.812 1.00 20.31 262 TRP A N 1
ATOM 1854 C CA . TRP A 1 219 ? 17.324 66.172 -13.071 1.00 23.19 262 TRP A CA 1
ATOM 1855 C C . TRP A 1 219 ? 17.001 66.258 -14.556 1.00 24.08 262 TRP A C 1
ATOM 1856 O O . TRP A 1 219 ? 15.890 66.659 -14.904 1.00 27.12 262 TRP A O 1
ATOM 1867 N N . SER A 1 220 ? 17.918 65.881 -15.442 1.00 22.70 263 SER A N 1
ATOM 1868 C CA . SER A 1 220 ? 17.606 65.880 -16.864 1.00 23.70 263 SER A CA 1
ATOM 1869 C C . SER A 1 220 ? 16.702 64.699 -17.212 1.00 25.38 263 SER A C 1
ATOM 1870 O O . SER A 1 220 ? 16.570 63.739 -16.451 1.00 26.14 263 SER A O 1
ATOM 1873 N N . ASP A 1 221 ? 16.070 64.776 -18.389 1.00 26.23 264 ASP A N 1
ATOM 1874 C CA . ASP A 1 221 ? 15.251 63.655 -18.842 1.00 26.64 264 ASP A CA 1
ATOM 1875 C C . ASP A 1 221 ? 16.074 62.376 -18.947 1.00 25.70 264 ASP A C 1
ATOM 1876 O O . ASP A 1 221 ? 15.611 61.298 -18.558 1.00 26.49 264 ASP A O 1
ATOM 1881 N N . ALA A 1 222 ? 17.299 62.476 -19.466 1.00 22.16 265 ALA A N 1
ATOM 1882 C CA . ALA A 1 222 ? 18.136 61.287 -19.592 1.00 23.74 265 ALA A CA 1
ATOM 1883 C C . ALA A 1 222 ? 18.439 60.685 -18.223 1.00 23.20 265 ALA A C 1
ATOM 1884 O O . ALA A 1 222 ? 18.380 59.463 -18.044 1.00 26.07 265 ALA A O 1
ATOM 1886 N N . TRP A 1 223 ? 18.755 61.533 -17.247 1.00 22.17 266 TRP A N 1
ATOM 1887 C CA . TRP A 1 223 ? 19.000 61.072 -15.883 1.00 22.77 266 TRP A CA 1
ATOM 1888 C C . TRP A 1 223 ? 17.775 60.363 -15.317 1.00 22.08 266 TRP A C 1
ATOM 1889 O O . TRP A 1 223 ? 17.874 59.255 -14.779 1.00 21.30 266 TRP A O 1
ATOM 1900 N N . THR A 1 224 ? 16.605 60.988 -15.443 1.00 24.00 267 THR A N 1
ATOM 1901 C CA . THR A 1 224 ? 15.371 60.387 -14.943 1.00 25.72 267 THR A CA 1
ATOM 1902 C C . THR A 1 224 ? 15.138 59.011 -15.557 1.00 28.09 267 THR A C 1
ATOM 1903 O O . THR A 1 224 ? 14.887 58.034 -14.842 1.00 28.52 267 THR A O 1
ATOM 1907 N N . LYS A 1 225 ? 15.221 58.914 -16.888 1.00 27.98 268 LYS A N 1
ATOM 1908 C CA . LYS A 1 225 ? 14.982 57.632 -17.545 1.00 26.92 268 LYS A CA 1
ATOM 1909 C C . LYS A 1 225 ? 16.018 56.591 -17.140 1.00 27.30 268 LYS A C 1
ATOM 1910 O O . LYS A 1 225 ? 15.713 55.395 -17.100 1.00 26.37 268 LYS A O 1
ATOM 1916 N N . ALA A 1 226 ? 17.238 57.021 -16.816 1.00 25.59 269 ALA A N 1
ATOM 1917 C CA . ALA A 1 226 ? 18.301 56.064 -16.532 1.00 23.79 269 ALA A CA 1
ATOM 1918 C C . ALA A 1 226 ? 18.050 55.262 -15.261 1.00 24.07 269 ALA A C 1
ATOM 1919 O O . ALA A 1 226 ? 18.698 54.224 -15.060 1.00 23.56 269 ALA A O 1
ATOM 1921 N N . PHE A 1 227 ? 17.121 55.701 -14.405 1.00 24.41 270 PHE A N 1
ATOM 1922 C CA . PHE A 1 227 ? 16.795 54.901 -13.230 1.00 24.05 270 PHE A CA 1
ATOM 1923 C C . PHE A 1 227 ? 16.113 53.588 -13.584 1.00 24.70 270 PHE A C 1
ATOM 1924 O O . PHE A 1 227 ? 16.032 52.701 -12.726 1.00 27.08 270 PHE A O 1
ATOM 1932 N N . ARG A 1 228 ? 15.632 53.435 -14.819 1.00 24.51 271 ARG A N 1
ATOM 1933 C CA . ARG A 1 228 ? 15.041 52.185 -15.273 1.00 26.99 271 ARG A CA 1
ATOM 1934 C C . ARG A 1 228 ? 16.031 51.334 -16.060 1.00 25.31 271 ARG A C 1
ATOM 1935 O O . ARG A 1 228 ? 15.618 50.490 -16.859 1.00 26.78 271 ARG A O 1
ATOM 1943 N N . THR A 1 229 ? 17.329 51.554 -15.853 1.00 23.33 272 THR A N 1
ATOM 1944 C CA . THR A 1 229 ? 18.401 50.847 -16.541 1.00 25.09 272 THR A CA 1
ATOM 1945 C C . THR A 1 229 ? 19.483 50.504 -15.522 1.00 27.84 272 THR A C 1
ATOM 1946 O O . THR A 1 229 ? 19.396 50.867 -14.342 1.00 27.65 272 THR A O 1
ATOM 1950 N N . ASP A 1 230 ? 20.536 49.829 -15.993 1.00 26.90 273 ASP A N 1
ATOM 1951 C CA . ASP A 1 230 ? 21.702 49.541 -15.167 1.00 26.94 273 ASP A CA 1
ATOM 1952 C C . ASP A 1 230 ? 22.782 50.615 -15.283 1.00 23.25 273 ASP A C 1
ATOM 1953 O O . ASP A 1 230 ? 23.962 50.314 -15.078 1.00 24.22 273 ASP A O 1
ATOM 1958 N N . ALA A 1 231 ? 22.405 51.864 -15.583 1.00 22.07 274 ALA A N 1
ATOM 1959 C CA . ALA A 1 231 ? 23.390 52.883 -15.947 1.00 19.22 274 ALA A CA 1
ATOM 1960 C C . ALA A 1 231 ? 24.362 53.202 -14.809 1.00 18.96 274 ALA A C 1
ATOM 1961 O O . ALA A 1 231 ? 25.551 53.438 -15.062 1.00 20.47 274 ALA A O 1
ATOM 1963 N N . PHE A 1 232 ? 23.887 53.255 -13.561 1.00 19.03 275 PHE A N 1
ATOM 1964 C CA . PHE A 1 232 ? 24.797 53.568 -12.457 1.00 19.12 275 PHE A CA 1
ATOM 1965 C C . PHE A 1 232 ? 24.398 52.804 -11.199 1.00 20.69 275 PHE A C 1
ATOM 1966 O O . PHE A 1 232 ? 23.222 52.493 -10.989 1.00 19.01 275 PHE A O 1
ATOM 1974 N N . ALA A 1 233 ? 25.397 52.530 -10.346 1.00 18.97 276 ALA A N 1
ATOM 1975 C CA . ALA A 1 233 ? 25.226 51.625 -9.215 1.00 16.73 276 ALA A CA 1
ATOM 1976 C C . ALA A 1 233 ? 25.180 52.301 -7.850 1.00 18.32 276 ALA A C 1
ATOM 1977 O O . ALA A 1 233 ? 24.757 51.650 -6.886 1.00 17.77 276 ALA A O 1
ATOM 1979 N N . THR A 1 234 ? 25.626 53.557 -7.723 1.00 14.04 277 THR A N 1
ATOM 1980 C CA . THR A 1 234 ? 25.597 54.262 -6.442 1.00 13.59 277 THR A CA 1
ATOM 1981 C C . THR A 1 234 ? 25.199 55.720 -6.649 1.00 17.62 277 THR A C 1
ATOM 1982 O O . THR A 1 234 ? 25.316 56.271 -7.748 1.00 18.22 277 THR A O 1
ATOM 1994 N N . ALA A 1 236 ? 25.431 59.520 -4.020 1.00 18.51 279 ALA A N 1
ATOM 1995 C CA . ALA A 1 236 ? 25.421 60.264 -2.771 1.00 16.89 279 ALA A CA 1
ATOM 1996 C C . ALA A 1 236 ? 23.993 60.725 -2.525 1.00 16.58 279 ALA A C 1
ATOM 1997 O O . ALA A 1 236 ? 23.364 61.326 -3.401 1.00 20.37 279 ALA A O 1
ATOM 1999 N N . CYS A 1 237 ? 23.475 60.435 -1.339 1.00 17.90 280 CYS A N 1
ATOM 2000 C CA . CYS A 1 237 ? 22.037 60.276 -1.154 1.00 19.54 280 CYS A CA 1
ATOM 2001 C C . CYS A 1 237 ? 21.534 60.969 0.107 1.00 13.51 280 CYS A C 1
ATOM 2002 O O . CYS A 1 237 ? 21.545 60.376 1.188 1.00 16.56 280 CYS A O 1
ATOM 2005 N N . PRO A 1 238 ? 21.058 62.218 0.006 1.00 18.22 281 PRO A N 1
ATOM 2006 C CA . PRO A 1 238 ? 20.317 62.791 1.137 1.00 17.20 281 PRO A CA 1
ATOM 2007 C C . PRO A 1 238 ? 19.031 62.016 1.363 1.00 17.46 281 PRO A C 1
ATOM 2008 O O . PRO A 1 238 ? 18.469 61.426 0.439 1.00 17.13 281 PRO A O 1
ATOM 2012 N N . GLY A 1 239 ? 18.564 62.031 2.614 1.00 18.01 282 GLY A N 1
ATOM 2013 C CA . GLY A 1 239 ? 17.332 61.332 2.947 1.00 16.48 282 GLY A CA 1
ATOM 2014 C C . GLY A 1 239 ? 16.189 61.631 1.994 1.00 18.99 282 GLY A C 1
ATOM 2015 O O . GLY A 1 239 ? 15.460 60.726 1.583 1.00 20.03 282 GLY A O 1
ATOM 2016 N N . TRP A 1 240 ? 16.023 62.904 1.612 1.00 19.00 283 TRP A N 1
ATOM 2017 C CA . TRP A 1 240 ? 14.882 63.276 0.779 1.00 18.08 283 TRP A CA 1
ATOM 2018 C C . TRP A 1 240 ? 14.986 62.741 -0.646 1.00 19.66 283 TRP A C 1
ATOM 2019 O O . TRP A 1 240 ? 13.985 62.759 -1.371 1.00 21.83 283 TRP A O 1
ATOM 2030 N N . LEU A 1 241 ? 16.160 62.276 -1.071 1.00 17.74 284 LEU A N 1
ATOM 2031 C CA . LEU A 1 241 ? 16.294 61.756 -2.427 1.00 19.96 284 LEU A CA 1
ATOM 2032 C C . LEU A 1 241 ? 15.747 60.338 -2.572 1.00 20.14 284 LEU A C 1
ATOM 2033 O O . LEU A 1 241 ? 15.458 59.916 -3.699 1.00 20.96 284 LEU A O 1
ATOM 2038 N N . LEU A 1 242 ? 15.585 59.603 -1.466 1.00 18.98 285 LEU A N 1
ATOM 2039 C CA . LEU A 1 242 ? 15.074 58.233 -1.547 1.00 17.80 285 LEU A CA 1
ATOM 2040 C C . LEU A 1 242 ? 13.763 58.173 -2.324 1.00 21.79 285 LEU A C 1
ATOM 2041 O O . LEU A 1 242 ? 13.569 57.296 -3.177 1.00 19.91 285 LEU A O 1
ATOM 2046 N N . GLY A 1 243 ? 12.849 59.106 -2.043 1.00 20.77 286 GLY A N 1
ATOM 2047 C CA . GLY A 1 243 ? 11.576 59.112 -2.742 1.00 22.48 286 GLY A CA 1
ATOM 2048 C C . GLY A 1 243 ? 11.706 59.436 -4.215 1.00 22.49 286 GLY A C 1
ATOM 2049 O O . GLY A 1 243 ? 10.923 58.945 -5.031 1.00 24.70 286 GLY A O 1
ATOM 2050 N N . VAL A 1 244 ? 12.671 60.283 -4.573 1.00 23.86 287 VAL A N 1
ATOM 2051 C CA . VAL A 1 244 ? 12.924 60.574 -5.980 1.00 23.50 287 VAL A CA 1
ATOM 2052 C C . VAL A 1 244 ? 13.396 59.317 -6.702 1.00 22.89 287 VAL A C 1
ATOM 2053 O O . VAL A 1 244 ? 12.924 58.995 -7.801 1.00 22.95 287 VAL A O 1
ATOM 2057 N N . ILE A 1 245 ? 14.335 58.590 -6.089 1.00 20.41 288 ILE A N 1
ATOM 2058 C CA . ILE A 1 245 ? 14.867 57.373 -6.701 1.00 19.49 288 ILE A CA 1
ATOM 2059 C C . ILE A 1 245 ? 13.750 56.361 -6.896 1.00 22.47 288 ILE A C 1
ATOM 2060 O O . ILE A 1 245 ? 13.599 55.771 -7.974 1.00 23.57 288 ILE A O 1
ATOM 2065 N N . ALA A 1 246 ? 12.944 56.155 -5.852 1.00 22.65 289 ALA A N 1
ATOM 2066 C CA . ALA A 1 246 ? 11.889 55.153 -5.921 1.00 23.09 289 ALA A CA 1
ATOM 2067 C C . ALA A 1 246 ? 10.856 55.518 -6.978 1.00 23.01 289 ALA A C 1
ATOM 2068 O O . ALA A 1 246 ? 10.372 54.644 -7.702 1.00 25.66 289 ALA A O 1
ATOM 2070 N N . ASP A 1 247 ? 10.519 56.809 -7.091 1.00 24.09 290 ASP A N 1
ATOM 2071 C CA . ASP A 1 247 ? 9.598 57.249 -8.138 1.00 25.97 290 ASP A CA 1
ATOM 2072 C C . ASP A 1 247 ? 10.182 57.007 -9.526 1.00 25.56 290 ASP A C 1
ATOM 2073 O O . ASP A 1 247 ? 9.508 56.469 -10.413 1.00 26.92 290 ASP A O 1
ATOM 2078 N N . ASN A 1 248 ? 11.439 57.401 -9.734 1.00 23.98 291 ASN A N 1
ATOM 2079 C CA . ASN A 1 248 ? 12.037 57.290 -11.063 1.00 24.41 291 ASN A CA 1
ATOM 2080 C C . ASN A 1 248 ? 12.291 55.836 -11.445 1.00 26.81 291 ASN A C 1
ATOM 2081 O O . ASN A 1 248 ? 12.065 55.438 -12.598 1.00 26.99 291 ASN A O 1
ATOM 2086 N N . ALA A 1 249 ? 12.773 55.025 -10.500 1.00 24.82 292 ALA A N 1
ATOM 2087 C CA . ALA A 1 249 ? 13.057 53.631 -10.819 1.00 25.97 292 ALA A CA 1
ATOM 2088 C C . ALA A 1 249 ? 11.786 52.795 -10.903 1.00 28.12 292 ALA A C 1
ATOM 2089 O O . ALA A 1 249 ? 11.733 51.833 -11.680 1.00 29.74 292 ALA A O 1
ATOM 2091 N N . GLY A 1 250 ? 10.765 53.142 -10.123 1.00 27.46 293 GLY A N 1
ATOM 2092 C CA . GLY A 1 250 ? 9.489 52.451 -10.195 1.00 30.67 293 GLY A CA 1
ATOM 2093 C C . GLY A 1 250 ? 9.616 50.960 -9.944 1.00 32.53 293 GLY A C 1
ATOM 2094 O O . GLY A 1 250 ? 10.467 50.494 -9.176 1.00 32.48 293 GLY A O 1
ATOM 2095 N N . THR A 1 251 ? 8.750 50.191 -10.616 1.00 33.22 294 THR A N 1
ATOM 2096 C CA . THR A 1 251 ? 8.746 48.746 -10.414 1.00 33.57 294 THR A CA 1
ATOM 2097 C C . THR A 1 251 ? 10.042 48.104 -10.902 1.00 33.05 294 THR A C 1
ATOM 2098 O O . THR A 1 251 ? 10.451 47.066 -10.369 1.00 36.28 294 THR A O 1
ATOM 2102 N N . PHE A 1 252 ? 10.708 48.706 -11.893 1.00 29.02 295 PHE A N 1
ATOM 2103 C CA . PHE A 1 252 ? 12.023 48.213 -12.293 1.00 29.53 295 PHE A CA 1
ATOM 2104 C C . PHE A 1 252 ? 12.970 48.165 -11.103 1.00 27.62 295 PHE A C 1
ATOM 2105 O O . PHE A 1 252 ? 13.746 47.216 -10.955 1.00 30.72 295 PHE A O 1
ATOM 2113 N N . GLY A 1 253 ? 12.909 49.173 -10.235 1.00 27.78 296 GLY A N 1
ATOM 2114 C CA . GLY A 1 253 ? 13.84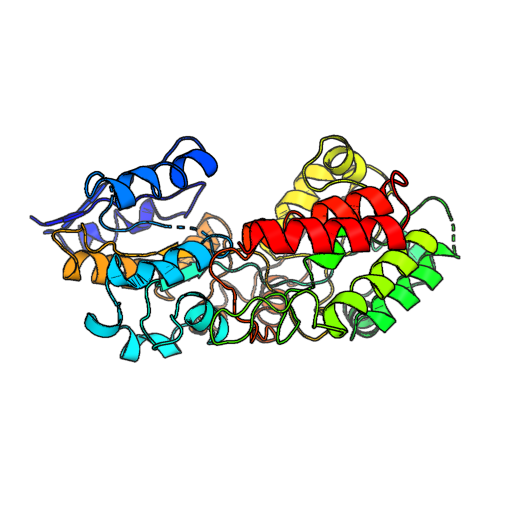0 49.250 -9.125 1.00 27.29 296 GLY A CA 1
ATOM 2115 C C . GLY A 1 253 ? 13.474 48.435 -7.902 1.00 28.25 296 GLY A C 1
ATOM 2116 O O . GLY A 1 253 ? 14.278 48.367 -6.969 1.00 27.63 296 GLY A O 1
ATOM 2117 N N . LYS A 1 254 ? 12.288 47.826 -7.875 1.00 31.82 297 LYS A N 1
ATOM 2118 C CA . LYS A 1 254 ? 11.885 47.034 -6.718 1.00 30.25 297 LYS A CA 1
ATOM 2119 C C . LYS A 1 254 ? 12.876 45.908 -6.464 1.00 28.72 297 LYS A C 1
ATOM 2120 O O . LYS A 1 254 ? 13.274 45.192 -7.388 1.00 29.14 297 LYS A O 1
ATOM 2126 N N . GLY A 1 255 ? 13.283 45.761 -5.205 1.00 27.48 298 GLY A N 1
ATOM 2127 C CA . GLY A 1 255 ? 14.246 44.748 -4.828 1.00 26.24 298 GLY A CA 1
ATOM 2128 C C . GLY A 1 255 ? 15.679 45.043 -5.204 1.00 26.52 298 GLY A C 1
ATOM 2129 O O . GLY A 1 255 ? 16.552 44.201 -4.955 1.00 26.96 298 GLY A O 1
ATOM 2130 N N . LYS A 1 256 ? 15.965 46.209 -5.782 1.00 21.68 299 LYS A N 1
ATOM 2131 C CA . LYS A 1 256 ? 17.302 46.474 -6.297 1.00 21.32 299 LYS A CA 1
ATOM 2132 C C . LYS A 1 256 ? 18.086 47.522 -5.520 1.00 22.81 299 LYS A C 1
ATOM 2133 O O . LYS A 1 256 ? 19.303 47.609 -5.709 1.00 20.66 299 LYS A O 1
ATOM 2139 N N . TRP A 1 257 ? 17.441 48.311 -4.657 1.00 19.70 300 TRP A N 1
ATOM 2140 C CA . TRP A 1 257 ? 18.111 49.411 -3.976 1.00 17.09 300 TRP A CA 1
ATOM 2141 C C . TRP A 1 257 ? 18.241 49.154 -2.478 1.00 17.88 300 TRP A C 1
ATOM 2142 O O . TRP A 1 257 ? 17.395 48.500 -1.857 1.00 19.05 300 TRP A O 1
ATOM 2153 N N . ASP A 1 258 ? 19.327 49.674 -1.908 1.00 15.27 301 ASP A N 1
ATOM 2154 C CA . ASP A 1 258 ? 19.549 49.670 -0.470 1.00 13.86 301 ASP A CA 1
ATOM 2155 C C . ASP A 1 258 ? 20.280 50.958 -0.118 1.00 13.99 301 ASP A C 1
ATOM 2156 O O . ASP A 1 258 ? 20.675 51.733 -0.995 1.00 16.75 301 ASP A O 1
ATOM 2161 N N A VAL A 1 259 ? 20.461 51.167 1.188 0.41 14.22 302 VAL A N 1
ATOM 2162 N N B VAL A 1 259 ? 20.463 51.195 1.172 0.59 14.58 302 VAL A N 1
ATOM 2163 C CA A VAL A 1 259 ? 21.115 52.344 1.751 0.41 14.47 302 VAL A CA 1
ATOM 2164 C CA B VAL A 1 259 ? 21.215 52.364 1.601 0.59 15.35 302 VAL A CA 1
ATOM 2165 C C A VAL A 1 259 ? 22.173 51.867 2.734 0.41 15.31 302 VAL A C 1
ATOM 2166 C C B VAL A 1 259 ? 22.146 51.952 2.727 0.59 15.73 302 VAL A C 1
ATOM 2167 O O A VAL A 1 259 ? 21.887 51.014 3.581 0.41 17.47 302 VAL A O 1
ATOM 2168 O O B VAL A 1 259 ? 21.763 51.203 3.632 0.59 17.92 302 VAL A O 1
ATOM 2175 N N . ALA A 1 260 ? 23.386 52.416 2.634 1.00 15.80 303 ALA A N 1
ATOM 2176 C CA . ALA A 1 260 ? 24.452 52.098 3.570 1.00 15.32 303 ALA A CA 1
ATOM 2177 C C . ALA A 1 260 ? 24.677 53.270 4.520 1.00 16.83 303 ALA A C 1
ATOM 2178 O O . ALA A 1 260 ? 24.679 54.430 4.100 1.00 17.42 303 ALA A O 1
ATOM 2180 N N . ASP A 1 261 ? 24.875 52.957 5.803 1.00 16.22 304 ASP A N 1
ATOM 2181 C CA . ASP A 1 261 ? 25.036 53.967 6.847 1.00 13.59 304 ASP A CA 1
ATOM 2182 C C . ASP A 1 261 ? 26.485 54.450 6.856 1.00 16.54 304 ASP A C 1
ATOM 2183 O O . ASP A 1 261 ? 27.288 54.111 7.729 1.00 16.25 304 ASP A O 1
ATOM 2188 N N . VAL A 1 262 ? 26.814 55.264 5.851 1.00 14.65 305 VAL A N 1
ATOM 2189 C CA . VAL A 1 262 ? 28.190 55.696 5.627 1.00 14.98 305 VAL A CA 1
ATOM 2190 C C . VAL A 1 262 ? 28.141 56.902 4.712 1.00 16.18 305 VAL A C 1
ATOM 2191 O O . VAL A 1 262 ? 27.195 57.070 3.935 1.00 16.64 305 VAL A O 1
ATOM 2195 N N . PHE A 1 263 ? 29.164 57.753 4.809 1.00 14.37 306 PHE A N 1
ATOM 2196 C CA . PHE A 1 263 ? 29.354 58.759 3.787 1.00 14.65 306 PHE A CA 1
ATOM 2197 C C . PHE A 1 263 ? 30.861 58.955 3.675 1.00 14.74 306 PHE A C 1
ATOM 2198 O O . PHE A 1 263 ? 31.523 59.174 4.703 1.00 19.14 306 PHE A O 1
ATOM 2206 N N . PRO A 1 264 ? 31.428 58.863 2.476 1.00 12.98 307 PRO A N 1
ATOM 2207 C CA . PRO A 1 264 ? 32.881 59.007 2.341 1.00 16.17 307 PRO A CA 1
ATOM 2208 C C . PRO A 1 264 ? 33.336 60.350 2.890 1.00 20.03 307 PRO A C 1
ATOM 2209 O O . PRO A 1 264 ? 32.744 61.391 2.595 1.00 22.92 307 PRO A O 1
ATOM 2213 N N . GLY A 1 265 ? 34.386 60.316 3.715 1.00 20.00 308 GLY A N 1
ATOM 2214 C CA . GLY A 1 265 ? 34.889 61.510 4.356 1.00 18.77 308 GLY A CA 1
ATOM 2215 C C . GLY A 1 265 ? 34.243 61.833 5.682 1.00 23.62 308 GLY A C 1
ATOM 2216 O O . GLY A 1 265 ? 34.671 62.783 6.343 1.00 28.38 308 GLY A O 1
ATOM 2217 N N . GLY A 1 266 ? 33.233 61.076 6.095 1.00 23.52 309 GLY A N 1
ATOM 2218 C CA . GLY A 1 266 ? 32.616 61.288 7.388 1.00 26.39 309 GLY A CA 1
ATOM 2219 C C . GLY A 1 266 ? 31.127 61.553 7.304 1.00 23.05 309 GLY A C 1
ATOM 2220 O O . GLY A 1 266 ? 30.319 60.714 7.716 1.00 23.13 309 GLY A O 1
ATOM 2221 N N . GLY A 1 267 ? 30.753 62.715 6.774 1.00 21.15 310 GLY A N 1
ATOM 2222 C CA . GLY A 1 267 ? 29.351 63.057 6.644 1.00 19.69 310 GLY A CA 1
ATOM 2223 C C . GLY A 1 267 ? 29.161 64.114 5.583 1.00 17.61 310 GLY A C 1
ATOM 2224 O O . GLY A 1 267 ? 30.111 64.789 5.174 1.00 22.36 310 GLY A O 1
ATOM 2225 N N . GLY A 1 268 ? 27.922 64.247 5.136 1.00 15.93 311 GLY A N 1
ATOM 2226 C CA . GLY A 1 268 ? 27.584 65.248 4.139 1.00 15.82 311 GLY A CA 1
ATOM 2227 C C . GLY A 1 268 ? 26.143 65.685 4.280 1.00 15.86 311 GLY A C 1
ATOM 2228 O O . GLY A 1 268 ? 25.285 64.925 4.742 1.00 14.73 311 GLY A O 1
ATOM 2229 N N . ASN A 1 269 ? 25.875 66.919 3.880 1.00 14.44 312 ASN A N 1
ATOM 2230 C CA . ASN A 1 269 ? 24.509 67.420 3.840 1.00 12.88 312 ASN A CA 1
ATOM 2231 C C . ASN A 1 269 ? 24.222 68.023 2.479 1.00 13.64 312 ASN A C 1
ATOM 2232 O O . ASN A 1 269 ? 25.062 68.735 1.917 1.00 16.95 312 ASN A O 1
ATOM 2237 N N . TRP A 1 270 ? 23.026 67.750 1.966 1.00 11.70 313 TRP A N 1
ATOM 2238 C CA . TRP A 1 270 ? 22.534 68.369 0.740 1.00 12.39 313 TRP A CA 1
ATOM 2239 C C . TRP A 1 270 ? 21.129 68.894 1.012 1.00 15.53 313 TRP A C 1
ATOM 2240 O O . TRP A 1 270 ? 20.181 68.111 1.103 1.00 16.38 313 TRP A O 1
ATOM 2251 N N . GLY A 1 271 ? 20.995 70.213 1.140 1.00 14.16 314 GLY A N 1
ATOM 2252 C CA . GLY A 1 271 ? 19.688 70.853 1.174 1.00 15.56 314 GLY A CA 1
ATOM 2253 C C . GLY A 1 271 ? 19.232 71.213 2.574 1.00 16.44 314 GLY A C 1
ATOM 2254 O O . GLY A 1 271 ? 19.983 71.169 3.553 1.00 16.23 314 GLY A O 1
ATOM 2255 N N . GLY A 1 272 ? 17.954 71.567 2.660 1.00 13.69 315 GLY A N 1
ATOM 2256 C CA . GLY A 1 272 ? 17.371 72.061 3.890 1.00 12.20 315 GLY A CA 1
ATOM 2257 C C . GLY A 1 272 ? 17.258 73.578 3.878 1.00 12.88 315 GLY A C 1
ATOM 2258 O O . GLY A 1 272 ? 17.905 74.278 3.094 1.00 13.15 315 GLY A O 1
ATOM 2259 N N . SER A 1 273 ? 16.413 74.103 4.761 1.00 11.71 316 SER A N 1
ATOM 2260 C CA . SER A 1 273 ? 16.056 75.512 4.673 1.00 11.19 316 SER A CA 1
ATOM 2261 C C . SER A 1 273 ? 16.098 76.165 6.051 1.00 12.21 316 SER A C 1
ATOM 2262 O O . SER A 1 273 ? 16.479 75.550 7.052 1.00 12.12 316 SER A O 1
ATOM 2265 N N . TYR A 1 274 ? 15.718 77.446 6.067 1.00 10.06 317 TYR A N 1
ATOM 2266 C CA . TYR A 1 274 ? 15.728 78.314 7.237 1.00 11.07 317 TYR A CA 1
ATOM 2267 C C . TYR A 1 274 ? 14.534 79.249 7.154 1.00 10.60 317 TYR A C 1
ATOM 2268 O O . TYR A 1 274 ? 14.069 79.588 6.063 1.00 10.39 317 TYR A O 1
ATOM 2277 N N . LEU A 1 275 ? 14.038 79.654 8.313 1.00 9.54 318 LEU A N 1
ATOM 2278 C CA . LEU A 1 275 ? 13.095 80.760 8.407 1.00 9.08 318 LEU A CA 1
ATOM 2279 C C . LEU A 1 275 ? 13.850 82.009 8.843 1.00 9.58 318 LEU A C 1
ATOM 2280 O O . LEU A 1 275 ? 14.623 81.968 9.809 1.00 10.88 318 LEU A O 1
ATOM 2285 N N . THR A 1 276 ? 13.646 83.109 8.117 1.00 9.37 319 THR A N 1
ATOM 2286 C CA . THR A 1 276 ? 14.308 84.376 8.408 1.00 10.06 319 THR A CA 1
ATOM 2287 C C . THR A 1 276 ? 13.257 85.456 8.625 1.00 10.00 319 THR A C 1
ATOM 2288 O O . THR A 1 276 ? 12.104 85.317 8.212 1.00 10.86 319 THR A O 1
ATOM 2292 N N . VAL A 1 277 ? 13.669 86.545 9.268 1.00 9.82 320 VAL A N 1
ATOM 2293 C CA . VAL A 1 277 ? 12.763 87.659 9.551 1.00 10.50 320 VAL A CA 1
ATOM 2294 C C . VAL A 1 277 ? 13.407 88.938 9.029 1.00 11.38 320 VAL A C 1
ATOM 2295 O O . VAL A 1 277 ? 14.332 89.467 9.659 1.00 13.14 320 VAL A O 1
ATOM 2299 N N . PRO A 1 278 ? 12.956 89.464 7.893 1.00 12.64 321 PRO A N 1
ATOM 2300 C CA . PRO A 1 278 ? 13.528 90.717 7.375 1.00 14.34 321 PRO A CA 1
ATOM 2301 C C . PRO A 1 278 ? 13.283 91.877 8.327 1.00 16.25 321 PRO A C 1
ATOM 2302 O O . PRO A 1 278 ? 12.291 91.906 9.066 1.00 18.18 321 PRO A O 1
ATOM 2306 N N . THR A 1 279 ? 14.190 92.862 8.292 1.00 13.31 322 THR A N 1
ATOM 2307 C CA . THR A 1 279 ? 13.938 94.071 9.071 1.00 15.13 322 THR A CA 1
ATOM 2308 C C . THR A 1 279 ? 12.733 94.845 8.551 1.00 16.22 322 THR A C 1
ATOM 2309 O O . THR A 1 279 ? 12.224 95.721 9.258 1.00 16.55 322 THR A O 1
ATOM 2313 N N . GLN A 1 280 ? 12.265 94.536 7.336 1.00 14.71 323 GLN A N 1
ATOM 2314 C CA . GLN A 1 280 ? 11.032 95.129 6.832 1.00 16.79 323 GLN A CA 1
ATOM 2315 C C . GLN A 1 280 ? 9.843 94.814 7.725 1.00 16.82 323 GLN A C 1
ATOM 2316 O O . GLN A 1 280 ? 8.861 95.560 7.731 1.00 17.65 323 GLN A O 1
ATOM 2322 N N . SER A 1 281 ? 9.894 93.706 8.457 1.00 15.50 324 SER A N 1
ATOM 2323 C CA . SER A 1 281 ? 8.743 93.312 9.255 1.00 17.98 324 SER A CA 1
ATOM 2324 C C . SER A 1 281 ? 8.452 94.350 10.328 1.00 19.06 324 SER A C 1
ATOM 2325 O O . SER A 1 281 ? 9.357 94.797 11.043 1.00 17.79 324 SER A O 1
ATOM 2328 N N . THR A 1 282 ? 7.181 94.730 10.440 1.00 17.74 325 THR A N 1
ATOM 2329 C CA . THR A 1 282 ? 6.749 95.605 11.522 1.00 21.99 325 THR A CA 1
ATOM 2330 C C . THR A 1 282 ? 6.438 94.841 12.801 1.00 20.35 325 THR A C 1
ATOM 2331 O O . THR A 1 282 ? 6.100 95.468 13.810 1.00 21.83 325 THR A O 1
ATOM 2335 N N . GLN A 1 283 ? 6.536 93.511 12.787 1.00 19.34 326 GLN A N 1
ATOM 2336 C CA . GLN A 1 283 ? 6.298 92.684 13.973 1.00 18.99 326 GLN A CA 1
ATOM 2337 C C . GLN A 1 283 ? 7.456 91.713 14.187 1.00 18.01 326 GLN A C 1
ATOM 2338 O O . GLN A 1 283 ? 7.256 90.496 14.222 1.00 15.87 326 GLN A O 1
ATOM 2344 N N . PRO A 1 284 ? 8.687 92.212 14.340 1.00 18.41 327 PRO A N 1
ATOM 2345 C CA . PRO A 1 284 ? 9.824 91.279 14.391 1.00 19.13 327 PRO A CA 1
ATOM 2346 C C . PRO A 1 284 ? 9.777 90.334 15.579 1.00 19.01 327 PRO A C 1
ATOM 2347 O O . PRO A 1 284 ? 10.183 89.174 15.447 1.00 17.14 327 PRO A O 1
ATOM 2351 N N . ALA A 1 285 ? 9.266 90.771 16.730 1.00 19.79 328 ALA A N 1
ATOM 2352 C CA . ALA A 1 285 ? 9.248 89.876 17.884 1.00 20.53 328 ALA A CA 1
ATOM 2353 C C . ALA A 1 285 ? 8.225 88.759 17.701 1.00 19.72 328 ALA A C 1
ATOM 2354 O O . ALA A 1 285 ? 8.510 87.592 18.003 1.00 17.21 328 ALA A O 1
ATOM 2356 N N . GLU A 1 286 ? 7.030 89.091 17.200 1.00 18.45 329 GLU A N 1
ATOM 2357 C CA . GLU A 1 286 ? 6.029 88.057 16.942 1.00 17.91 329 GLU A CA 1
ATOM 2358 C C . GLU A 1 286 ? 6.460 87.149 15.799 1.00 15.76 329 GLU A C 1
ATOM 2359 O O . GLU A 1 286 ? 6.193 85.940 15.830 1.00 14.75 329 GLU A O 1
ATOM 2365 N N . ALA A 1 287 ? 7.103 87.719 14.774 1.00 15.04 330 ALA A N 1
ATOM 2366 C CA . ALA A 1 287 ? 7.632 86.912 13.673 1.00 12.85 330 ALA A CA 1
ATOM 2367 C C . ALA A 1 287 ? 8.693 85.939 14.170 1.00 12.41 330 ALA A C 1
ATOM 2368 O O . ALA A 1 287 ? 8.668 84.753 13.829 1.00 10.90 330 ALA A O 1
ATOM 2370 N N . ALA A 1 288 ? 9.639 86.425 14.982 1.00 12.00 331 ALA A N 1
ATOM 2371 C CA . ALA A 1 288 ? 10.680 85.539 15.501 1.00 13.98 331 ALA A CA 1
ATOM 2372 C C . ALA A 1 288 ? 10.085 84.460 16.397 1.00 14.65 331 ALA A C 1
ATOM 2373 O O . ALA A 1 288 ? 10.538 83.307 16.376 1.00 15.27 331 ALA A O 1
ATOM 2375 N N . LYS A 1 289 ? 9.066 84.812 17.189 1.00 14.66 332 LYS A N 1
ATOM 2376 C CA . LYS A 1 289 ? 8.433 83.823 18.056 1.00 16.68 332 LYS A CA 1
ATOM 2377 C C . LYS A 1 289 ? 7.794 82.710 17.239 1.00 15.21 332 LYS A C 1
ATOM 2378 O O . LYS A 1 289 ? 7.933 81.519 17.564 1.00 14.22 332 LYS A O 1
ATOM 2384 N N . LEU A 1 290 ? 7.071 83.082 16.179 1.00 12.54 333 LEU A N 1
ATOM 2385 C CA . LEU A 1 290 ? 6.435 82.079 15.335 1.00 11.07 333 LEU A CA 1
ATOM 2386 C C . LEU A 1 290 ? 7.478 81.224 14.624 1.00 11.76 333 LEU A C 1
ATOM 2387 O O . LEU A 1 290 ? 7.329 79.997 14.536 1.00 11.48 333 LEU A O 1
ATOM 2392 N N . ALA A 1 291 ? 8.544 81.854 14.119 1.00 11.81 334 ALA A N 1
ATOM 2393 C CA . ALA A 1 291 ? 9.590 81.098 13.432 1.00 9.64 334 ALA A CA 1
ATOM 2394 C C . ALA A 1 291 ? 10.262 80.111 14.379 1.00 11.54 334 ALA A C 1
ATOM 2395 O O . ALA A 1 291 ? 10.562 78.970 13.995 1.00 11.62 334 ALA A O 1
ATOM 2397 N N . ALA A 1 292 ? 10.500 80.529 15.625 1.00 13.00 335 ALA A N 1
ATOM 2398 C CA . ALA A 1 292 ? 11.090 79.617 16.598 1.00 13.25 335 ALA A CA 1
ATOM 2399 C C . ALA A 1 292 ? 10.151 78.453 16.893 1.00 14.46 335 ALA A C 1
ATOM 2400 O O . ALA A 1 292 ? 10.592 77.306 17.040 1.00 14.53 335 ALA A O 1
ATOM 2402 N N . TRP A 1 293 ? 8.847 78.723 16.978 1.00 12.39 336 TRP A N 1
ATOM 2403 C CA . TRP A 1 293 ? 7.911 77.641 17.260 1.00 12.55 336 TRP A CA 1
ATOM 2404 C C . TRP A 1 293 ? 7.815 76.672 16.082 1.00 13.58 336 TRP A C 1
ATOM 2405 O O . TRP A 1 293 ? 7.802 75.446 16.271 1.00 14.28 336 TRP A O 1
ATOM 2416 N N . LEU A 1 294 ? 7.750 77.201 14.858 1.00 10.48 337 LEU A N 1
ATOM 2417 C CA . LEU A 1 294 ? 7.663 76.337 13.687 1.00 10.89 337 LEU A CA 1
ATOM 2418 C C . LEU A 1 294 ? 8.879 75.427 13.558 1.00 12.03 337 LEU A C 1
ATOM 2419 O O . LEU A 1 294 ? 8.786 74.363 12.937 1.00 12.75 337 LEU A O 1
ATOM 2424 N N . THR A 1 295 ? 10.029 75.833 14.098 1.00 10.46 338 THR A N 1
ATOM 2425 C CA . THR A 1 295 ? 11.248 75.039 13.978 1.00 12.02 338 THR A CA 1
ATOM 2426 C C . THR A 1 295 ? 11.600 74.293 15.262 1.00 11.92 338 THR A C 1
ATOM 2427 O O . THR A 1 295 ? 12.673 73.681 15.332 1.00 15.00 338 THR A O 1
ATOM 2431 N N . ALA A 1 296 ? 10.717 74.316 16.266 1.00 12.69 339 ALA A N 1
ATOM 2432 C CA . ALA A 1 296 ? 10.935 73.570 17.498 1.00 13.38 339 ALA A CA 1
ATOM 2433 C C . ALA A 1 296 ? 10.822 72.062 17.248 1.00 15.93 339 ALA A C 1
ATOM 2434 O O . ALA A 1 296 ? 10.165 71.625 16.296 1.00 15.00 339 ALA A O 1
ATOM 2436 N N . PRO A 1 297 ? 11.452 71.243 18.104 1.00 14.91 340 PRO A N 1
ATOM 2437 C CA . PRO A 1 297 ? 11.426 69.786 17.880 1.00 15.63 340 PRO A CA 1
ATOM 2438 C C . PRO A 1 297 ? 10.036 69.193 17.711 1.00 15.46 340 PRO A C 1
ATOM 2439 O O . PRO A 1 297 ? 9.851 68.359 16.816 1.00 17.32 340 PRO A O 1
ATOM 2443 N N A GLU A 1 298 ? 9.057 69.588 18.537 0.60 15.72 341 GLU A N 1
ATOM 2444 N N B GLU A 1 298 ? 9.057 69.571 18.543 0.40 15.11 341 GLU A N 1
ATOM 2445 C CA A GLU A 1 298 ? 7.722 69.008 18.409 0.60 15.34 341 GLU A CA 1
ATOM 2446 C CA B GLU A 1 298 ? 7.728 68.988 18.387 0.40 13.86 341 GLU A CA 1
ATOM 2447 C C A GLU A 1 298 ? 7.130 69.299 17.035 0.60 15.69 341 GLU A C 1
ATOM 2448 C C B GLU A 1 298 ? 7.170 69.277 17.000 0.40 14.22 341 GLU A C 1
ATOM 2449 O O A GLU A 1 298 ? 6.448 68.447 16.453 0.60 16.57 341 GLU A O 1
ATOM 2450 O O B GLU A 1 298 ? 6.556 68.404 16.375 0.40 14.48 341 GLU A O 1
ATOM 2461 N N . GLN A 1 299 ? 7.395 70.489 16.491 1.00 13.67 342 GLN A N 1
ATOM 2462 C CA . GLN A 1 299 ? 6.867 70.832 15.178 1.00 12.26 342 GLN A CA 1
ATOM 2463 C C . GLN A 1 299 ? 7.654 70.153 14.067 1.00 13.61 342 GLN A C 1
ATOM 2464 O O . GLN A 1 299 ? 7.070 69.728 13.065 1.00 13.54 342 GLN A O 1
ATOM 2470 N N . GLN A 1 300 ? 8.970 70.015 14.229 1.00 11.61 343 GLN A N 1
ATOM 2471 C CA . GLN A 1 300 ? 9.725 69.305 13.201 1.00 14.23 343 GLN A CA 1
ATOM 2472 C C . GLN A 1 300 ? 9.316 67.838 13.127 1.00 16.18 343 GLN A C 1
ATOM 2473 O O . GLN A 1 300 ? 9.322 67.245 12.038 1.00 13.34 343 GLN A O 1
ATOM 2479 N N . ILE A 1 301 ? 8.920 67.245 14.255 1.00 13.92 344 ILE A N 1
ATOM 2480 C CA . ILE A 1 301 ? 8.390 65.884 14.213 1.00 12.39 344 ILE A CA 1
ATOM 2481 C C . ILE A 1 301 ? 7.068 65.842 13.453 1.00 13.85 344 ILE A C 1
ATOM 2482 O O . ILE A 1 301 ? 6.835 64.938 12.642 1.00 15.20 344 ILE A O 1
ATOM 2487 N N . LYS A 1 302 ? 6.182 66.817 13.689 1.00 14.31 345 LYS A N 1
ATOM 2488 C CA . LYS A 1 302 ? 4.919 66.843 12.954 1.00 16.74 345 LYS A CA 1
ATOM 2489 C C . LYS A 1 302 ? 5.155 66.954 11.452 1.00 17.80 345 LYS A C 1
ATOM 2490 O O . LYS A 1 302 ? 4.496 66.268 10.660 1.00 16.95 345 LYS A O 1
ATOM 2496 N N . VAL A 1 303 ? 6.095 67.813 11.044 1.00 15.42 346 VAL A N 1
ATOM 2497 C CA . VAL A 1 303 ? 6.414 67.974 9.628 1.00 14.03 346 VAL A CA 1
ATOM 2498 C C . VAL A 1 303 ? 7.007 66.687 9.069 1.00 14.17 346 VAL A C 1
ATOM 2499 O O . VAL A 1 303 ? 6.673 66.266 7.954 1.00 14.30 346 VAL A O 1
ATOM 2503 N N . PHE A 1 304 ? 7.895 66.044 9.834 1.00 13.17 347 PHE A N 1
ATOM 2504 C CA . PHE A 1 304 ? 8.455 64.763 9.412 1.00 14.02 347 PHE A CA 1
ATOM 2505 C C . PHE A 1 304 ? 7.355 63.742 9.121 1.00 15.31 347 PHE A C 1
ATOM 2506 O O . PHE A 1 304 ? 7.402 63.040 8.106 1.00 17.23 347 PHE A O 1
ATOM 2514 N N . LYS A 1 305 ? 6.354 63.641 9.997 1.00 17.02 348 LYS A N 1
ATOM 2515 C CA . LYS A 1 305 ? 5.297 62.673 9.740 1.00 19.18 348 LYS A CA 1
ATOM 2516 C C . LYS A 1 305 ? 4.395 63.105 8.601 1.00 20.25 348 LYS A C 1
ATOM 2517 O O . LYS A 1 305 ? 3.858 62.253 7.892 1.00 21.58 348 LYS A O 1
ATOM 2523 N N . LYS A 1 306 ? 4.229 64.407 8.396 1.00 20.99 349 LYS A N 1
ATOM 2524 C CA . LYS A 1 306 ? 3.318 64.877 7.360 1.00 21.27 349 LYS A CA 1
ATOM 2525 C C . LYS A 1 306 ? 3.939 64.773 5.970 1.00 19.36 349 LYS A C 1
ATOM 2526 O O . LYS A 1 306 ? 3.307 64.256 5.041 1.00 21.59 349 LYS A O 1
ATOM 2532 N N . VAL A 1 307 ? 5.172 65.255 5.800 1.00 18.59 350 VAL A N 1
ATOM 2533 C CA . VAL A 1 307 ? 5.754 65.341 4.464 1.00 18.26 350 VAL A CA 1
ATOM 2534 C C . VAL A 1 307 ? 7.112 64.653 4.374 1.00 17.95 350 VAL A C 1
ATOM 2535 O O . VAL A 1 307 ? 7.691 64.572 3.288 1.00 22.33 350 VAL A O 1
ATOM 2539 N N . GLY A 1 308 ? 7.642 64.161 5.492 1.00 16.46 351 GLY A N 1
ATOM 2540 C CA . GLY A 1 308 ? 8.866 63.376 5.450 1.00 16.04 351 GLY A CA 1
ATOM 2541 C C . GLY A 1 308 ? 10.159 64.155 5.601 1.00 18.62 351 GLY A C 1
ATOM 2542 O O . GLY A 1 308 ? 11.240 63.548 5.549 1.00 18.80 351 GLY A O 1
ATOM 2543 N N . SER A 1 309 ? 10.091 65.472 5.771 1.00 15.77 352 SER A N 1
ATOM 2544 C CA . SER A 1 309 ? 11.295 66.282 5.906 1.00 17.34 352 SER A CA 1
ATOM 2545 C C . SER A 1 309 ? 12.088 65.890 7.147 1.00 14.24 352 SER A C 1
ATOM 2546 O O . SER A 1 309 ? 11.529 65.724 8.234 1.00 16.77 352 SER A O 1
ATOM 2549 N N . PHE A 1 310 ? 13.409 65.774 6.990 1.00 12.64 353 PHE A N 1
ATOM 2550 C CA . PHE A 1 310 ? 14.196 65.237 8.103 1.00 13.55 353 PHE A CA 1
ATOM 2551 C C . PHE A 1 310 ? 14.560 66.351 9.088 1.00 12.56 353 PHE A C 1
ATOM 2552 O O . PHE A 1 310 ? 15.086 67.393 8.670 1.00 12.23 353 PHE A O 1
ATOM 2560 N N . PRO A 1 311 ? 14.293 66.175 10.385 1.00 12.63 354 PRO A N 1
ATOM 2561 C CA . PRO A 1 311 ? 14.503 67.273 11.345 1.00 13.72 354 PRO A CA 1
ATOM 2562 C C . PRO A 1 311 ? 15.968 67.654 11.489 1.00 12.56 354 PRO A C 1
ATOM 2563 O O . PRO A 1 311 ? 16.869 66.829 11.336 1.00 14.19 354 PRO A O 1
ATOM 2567 N N . SER A 1 312 ? 16.198 68.928 11.800 1.00 11.69 355 SER A N 1
ATOM 2568 C CA . SER A 1 312 ? 17.531 69.397 12.152 1.00 12.71 355 SER A CA 1
ATOM 2569 C C . SER A 1 312 ? 17.686 69.631 13.649 1.00 13.87 355 SER A C 1
ATOM 2570 O O . SER A 1 312 ? 18.739 70.105 14.084 1.00 14.34 355 SER A O 1
ATOM 2573 N N . THR A 1 313 ? 16.667 69.304 14.440 1.00 13.82 356 THR A N 1
ATOM 2574 C CA . THR A 1 313 ? 16.672 69.535 15.879 1.00 14.17 356 THR A CA 1
ATOM 2575 C C . THR A 1 313 ? 17.018 68.234 16.595 1.00 15.64 356 THR A C 1
ATOM 2576 O O . THR A 1 313 ? 16.346 67.212 16.396 1.00 17.84 356 THR A O 1
ATOM 2580 N N . VAL A 1 314 ? 18.051 68.272 17.441 1.00 14.52 357 VAL A N 1
ATOM 2581 C CA . VAL A 1 314 ? 18.600 67.012 17.953 1.00 17.32 357 VAL A CA 1
ATOM 2582 C C . VAL A 1 314 ? 17.605 66.275 18.844 1.00 17.80 357 VAL A C 1
ATOM 2583 O O . VAL A 1 314 ? 17.641 65.038 18.927 1.00 19.19 357 VAL A O 1
ATOM 2587 N N . ASP A 1 315 ? 16.714 66.997 19.532 1.00 16.45 358 ASP A N 1
ATOM 2588 C CA . ASP A 1 315 ? 15.751 66.315 20.393 1.00 21.45 358 ASP A CA 1
ATOM 2589 C C . ASP A 1 315 ? 14.823 65.411 19.595 1.00 22.40 358 ASP A C 1
ATOM 2590 O O . ASP A 1 315 ? 14.342 64.405 20.124 1.00 23.05 358 ASP A O 1
ATOM 2595 N N . ALA A 1 316 ? 14.529 65.766 18.341 1.00 20.74 359 ALA A N 1
ATOM 2596 C CA . ALA A 1 316 ? 13.654 64.932 17.531 1.00 18.57 359 ALA A CA 1
ATOM 2597 C C . ALA A 1 316 ? 14.252 63.552 17.297 1.00 21.15 359 ALA A C 1
ATOM 2598 O O . ALA A 1 316 ? 13.507 62.597 17.043 1.00 21.73 359 ALA A O 1
ATOM 2600 N N . TYR A 1 317 ? 15.577 63.422 17.388 1.00 20.48 360 TYR A N 1
ATOM 2601 C CA . TYR A 1 317 ? 16.218 62.130 17.162 1.00 22.53 360 TYR A CA 1
ATOM 2602 C C . TYR A 1 317 ? 16.013 61.176 18.326 1.00 25.74 360 TYR A C 1
ATOM 2603 O O . TYR A 1 317 ? 16.355 59.997 18.204 1.00 29.58 360 TYR A O 1
ATOM 2612 N N . GLU A 1 318 ? 15.478 61.651 19.444 1.00 26.30 361 GLU A N 1
ATOM 2613 C CA . GLU A 1 318 ? 15.103 60.775 20.544 1.00 30.13 361 GLU A CA 1
ATOM 2614 C C . GLU A 1 318 ? 13.681 60.262 20.402 1.00 31.49 361 GLU A C 1
ATOM 2615 O O . GLU A 1 318 ? 13.230 59.477 21.245 1.00 38.91 361 GLU A O 1
ATOM 2621 N N . SER A 1 319 ? 12.967 60.685 19.366 1.00 26.18 362 SER A N 1
ATOM 2622 C CA . SER A 1 319 ? 11.585 60.281 19.165 1.00 28.20 362 SER A CA 1
ATOM 2623 C C . SER A 1 319 ? 11.526 58.989 18.369 1.00 24.69 362 SER A C 1
ATOM 2624 O O . SER A 1 319 ? 12.139 58.887 17.303 1.00 25.12 362 SER A O 1
ATOM 2627 N N . GLU A 1 320 ? 10.761 58.019 18.873 1.00 24.58 363 GLU A N 1
ATOM 2628 C CA . GLU A 1 320 ? 10.531 56.799 18.111 1.00 24.30 363 GLU A CA 1
ATOM 2629 C C . GLU A 1 320 ? 9.846 57.083 16.783 1.00 25.91 363 GLU A C 1
ATOM 2630 O O . GLU A 1 320 ? 9.976 56.283 15.854 1.00 26.29 363 GLU A O 1
ATOM 2632 N N A GLN A 1 321 ? 9.104 58.191 16.667 0.52 26.75 364 GLN A N 1
ATOM 2633 N N B GLN A 1 321 ? 9.146 58.219 16.669 0.48 27.67 364 GLN A N 1
ATOM 2634 C CA A GLN A 1 321 ? 8.535 58.542 15.367 0.52 26.29 364 GLN A CA 1
ATOM 2635 C CA B GLN A 1 321 ? 8.515 58.600 15.411 0.48 28.51 364 GLN A CA 1
ATOM 2636 C C A GLN A 1 321 ? 9.626 58.613 14.308 0.52 25.19 364 GLN A C 1
ATOM 2637 C C B GLN A 1 321 ? 9.540 58.884 14.316 0.48 26.93 364 GLN A C 1
ATOM 2638 O O A GLN A 1 321 ? 9.438 58.166 13.170 0.52 25.05 364 GLN A O 1
ATOM 2639 O O B GLN A 1 321 ? 9.183 58.875 13.133 0.48 28.73 364 GLN A O 1
ATOM 2650 N N . VAL A 1 322 ? 10.794 59.133 14.679 1.00 23.44 365 VAL A N 1
ATOM 2651 C CA . VAL A 1 322 ? 11.892 59.218 13.719 1.00 23.44 365 VAL A CA 1
ATOM 2652 C C . VAL A 1 322 ? 12.659 57.903 13.651 1.00 23.31 365 VAL A C 1
ATOM 2653 O O . VAL A 1 322 ? 12.828 57.324 12.575 1.00 25.58 365 VAL A O 1
ATOM 2657 N N . THR A 1 323 ? 13.118 57.398 14.799 1.00 22.04 366 THR A N 1
ATOM 2658 C CA . THR A 1 323 ? 14.092 56.313 14.769 1.00 24.82 366 THR A CA 1
ATOM 2659 C C . THR A 1 323 ? 13.489 54.984 14.339 1.00 26.48 366 THR A C 1
ATOM 2660 O O . THR A 1 323 ? 14.237 54.076 13.962 1.00 28.81 366 THR A O 1
ATOM 2664 N N . ALA A 1 324 ? 12.172 54.836 14.386 1.00 23.76 367 ALA A N 1
ATOM 2665 C CA . ALA A 1 324 ? 11.551 53.592 13.955 1.00 21.98 367 ALA A CA 1
ATOM 2666 C C . ALA A 1 324 ? 11.277 53.553 12.458 1.00 23.16 367 ALA A C 1
ATOM 2667 O O . ALA A 1 324 ? 10.796 52.531 11.957 1.00 25.36 367 ALA A O 1
ATOM 2669 N N . GLN A 1 325 ? 11.564 54.631 11.738 1.00 24.05 368 GLN A N 1
ATOM 2670 C CA . GLN A 1 325 ? 11.179 54.719 10.336 1.00 22.04 368 GLN A CA 1
ATOM 2671 C C . GLN A 1 325 ? 11.953 53.704 9.507 1.00 20.20 368 GLN A C 1
ATOM 2672 O O . GLN A 1 325 ? 13.176 53.587 9.628 1.00 22.71 368 GLN A O 1
ATOM 2678 N N . VAL A 1 326 ? 11.232 52.971 8.666 1.00 20.20 369 VAL A N 1
ATOM 2679 C CA . VAL A 1 326 ? 11.805 51.984 7.765 1.00 21.05 369 VAL A CA 1
ATOM 2680 C C . VAL A 1 326 ? 11.358 52.335 6.353 1.00 22.95 369 VAL A C 1
ATOM 2681 O O . VAL A 1 326 ? 10.284 52.909 6.151 1.00 24.91 369 VAL A O 1
ATOM 2685 N N . ASN A 1 327 ? 12.199 52.031 5.368 1.00 21.02 370 ASN A N 1
ATOM 2686 C CA . ASN A 1 327 ? 11.829 52.284 3.978 1.00 22.01 370 ASN A CA 1
ATOM 2687 C C . ASN A 1 327 ? 11.676 50.958 3.247 1.00 21.69 370 ASN A C 1
ATOM 2688 O O . ASN A 1 327 ? 12.681 50.362 2.826 1.00 20.97 370 ASN A O 1
ATOM 2693 N N . PRO A 1 328 ? 10.449 50.463 3.056 1.00 22.47 371 PRO A N 1
ATOM 2694 C CA . PRO A 1 328 ? 10.283 49.153 2.398 1.00 25.57 371 PRO A CA 1
ATOM 2695 C C . PRO A 1 328 ? 10.898 49.074 1.008 1.00 23.51 371 PRO A C 1
ATOM 2696 O O . PRO A 1 328 ? 11.467 48.034 0.650 1.00 26.16 371 PRO A O 1
ATOM 2700 N N . TYR A 1 329 ? 10.799 50.140 0.210 1.00 21.71 372 TYR A N 1
ATOM 2701 C CA . TYR A 1 329 ? 11.357 50.099 -1.140 1.00 22.88 372 TYR A CA 1
ATOM 2702 C C . TYR A 1 329 ? 12.857 49.841 -1.110 1.00 22.71 372 TYR A C 1
ATOM 2703 O O . TYR A 1 329 ? 13.377 49.067 -1.924 1.00 22.99 372 TYR A O 1
ATOM 2712 N N . PHE A 1 330 ? 13.569 50.474 -0.175 1.00 20.96 373 PHE A N 1
ATOM 2713 C CA . PHE A 1 330 ? 15.016 50.305 -0.052 1.00 20.74 373 PHE A CA 1
ATOM 2714 C C . PHE A 1 330 ? 15.353 49.141 0.885 1.00 21.66 373 PHE A C 1
ATOM 2715 O O . PHE A 1 330 ? 16.062 49.285 1.882 1.00 20.83 373 PHE A O 1
ATOM 2723 N N . ASN A 1 331 ? 14.819 47.967 0.535 1.00 21.70 374 ASN A N 1
ATOM 2724 C CA . ASN A 1 331 ? 15.122 46.713 1.234 1.00 22.47 374 ASN A CA 1
ATOM 2725 C C . ASN A 1 331 ? 14.842 46.824 2.733 1.00 23.39 374 ASN A C 1
ATOM 2726 O O . ASN A 1 331 ? 15.576 46.288 3.565 1.00 21.36 374 ASN A O 1
ATOM 2731 N N . ASN A 1 332 ? 13.767 47.538 3.083 1.00 23.93 375 ASN A N 1
ATOM 2732 C CA . ASN A 1 332 ? 13.370 47.712 4.481 1.00 25.84 375 ASN A CA 1
ATOM 2733 C C . ASN A 1 332 ? 14.498 48.319 5.307 1.00 21.44 375 ASN A C 1
ATOM 2734 O O . ASN A 1 332 ? 14.701 47.954 6.464 1.00 22.92 375 ASN A O 1
ATOM 2739 N N . ALA A 1 333 ? 15.245 49.242 4.711 1.00 21.13 376 ALA A N 1
ATOM 2740 C CA . ALA A 1 333 ? 16.358 49.843 5.426 1.00 20.72 376 ALA A CA 1
ATOM 2741 C C . ALA A 1 333 ? 15.840 50.642 6.619 1.00 19.28 376 ALA A C 1
ATOM 2742 O O . ALA A 1 333 ? 14.787 51.283 6.530 1.00 19.64 376 ALA A O 1
ATOM 2744 N N . PRO A 1 334 ? 16.550 50.616 7.751 1.00 19.89 377 PRO A N 1
ATOM 2745 C CA . PRO A 1 334 ? 16.156 51.420 8.928 1.00 19.00 377 PRO A CA 1
ATOM 2746 C C . PRO A 1 334 ? 16.571 52.878 8.754 1.00 17.44 377 PRO A C 1
ATOM 2747 O O . PRO A 1 334 ? 17.480 53.395 9.413 1.00 17.70 377 PRO A O 1
ATOM 2751 N N . VAL A 1 335 ? 15.896 53.567 7.828 1.00 16.95 378 VAL A N 1
ATOM 2752 C CA . VAL A 1 335 ? 16.368 54.888 7.400 1.00 15.82 378 VAL A CA 1
ATOM 2753 C C . VAL A 1 335 ? 16.273 55.913 8.525 1.00 16.52 378 VAL A C 1
ATOM 2754 O O . VAL A 1 335 ? 17.048 56.876 8.556 1.00 15.15 378 VAL A O 1
ATOM 2758 N N . GLY A 1 336 ? 15.335 55.741 9.460 1.00 17.22 379 GLY A N 1
ATOM 2759 C CA . GLY A 1 336 ? 15.280 56.651 10.593 1.00 17.10 379 GLY A CA 1
ATOM 2760 C C . GLY A 1 336 ? 16.574 56.644 11.380 1.00 18.94 379 GLY A C 1
ATOM 2761 O O . GLY A 1 336 ? 17.163 57.695 11.653 1.00 22.55 379 GLY A O 1
ATOM 2762 N N . LYS A 1 337 ? 17.059 55.450 11.716 1.00 17.19 380 LYS A N 1
ATOM 2763 C CA . LYS A 1 337 ? 18.306 55.356 12.463 1.00 19.17 380 LYS A CA 1
ATOM 2764 C C . LYS A 1 337 ? 19.497 55.731 11.591 1.00 18.20 380 LYS A C 1
ATOM 2765 O O . LYS A 1 337 ? 20.430 56.397 12.057 1.00 18.01 380 LYS A O 1
ATOM 2771 N N . ILE A 1 338 ? 19.477 55.329 10.319 1.00 17.30 381 ILE A N 1
ATOM 2772 C CA . ILE A 1 338 ? 20.602 55.627 9.439 1.00 15.12 381 ILE A CA 1
ATOM 2773 C C . ILE A 1 338 ? 20.779 57.135 9.304 1.00 15.52 381 ILE A C 1
ATOM 2774 O O . ILE A 1 338 ? 21.878 57.670 9.483 1.00 15.14 381 ILE A O 1
ATOM 2779 N N . PHE A 1 339 ? 19.694 57.854 9.020 1.00 14.05 382 PHE A N 1
ATOM 2780 C CA . PHE A 1 339 ? 19.881 59.272 8.748 1.00 13.18 382 PHE A CA 1
ATOM 2781 C C . PHE A 1 339 ? 20.057 60.102 10.015 1.00 14.33 382 PHE A C 1
ATOM 2782 O O . PHE A 1 339 ? 20.630 61.198 9.939 1.00 15.72 382 PHE A O 1
ATOM 2790 N N . VAL A 1 340 ? 19.656 59.591 11.182 1.00 14.71 383 VAL A N 1
ATOM 2791 C CA . VAL A 1 340 ? 20.118 60.196 12.433 1.00 14.73 383 VAL A CA 1
ATOM 2792 C C . VAL A 1 340 ? 21.638 60.130 12.507 1.00 16.69 383 VAL A C 1
ATOM 2793 O O . VAL A 1 340 ? 22.313 61.137 12.761 1.00 17.57 383 VAL A O 1
ATOM 2797 N N A ASN A 1 341 ? 22.199 58.937 12.291 0.64 15.53 384 ASN A N 1
ATOM 2798 N N B ASN A 1 341 ? 22.202 58.946 12.261 0.36 16.55 384 ASN A N 1
ATOM 2799 C CA A ASN A 1 341 ? 23.654 58.798 12.279 0.64 17.97 384 ASN A CA 1
ATOM 2800 C CA B ASN A 1 341 ? 23.655 58.811 12.292 0.36 17.21 384 ASN A CA 1
ATOM 2801 C C A ASN A 1 341 ? 24.291 59.706 11.236 0.64 15.58 384 ASN A C 1
ATOM 2802 C C B ASN A 1 341 ? 24.315 59.674 11.223 0.36 15.44 384 ASN A C 1
ATOM 2803 O O A ASN A 1 341 ? 25.312 60.351 11.505 0.64 15.75 384 ASN A O 1
ATOM 2804 O O B ASN A 1 341 ? 25.377 60.263 11.464 0.36 15.85 384 ASN A O 1
ATOM 2813 N N . ARG A 1 342 ? 23.702 59.771 10.038 1.00 13.60 385 ARG A N 1
ATOM 2814 C CA . ARG A 1 342 ? 24.293 60.592 8.981 1.00 12.59 385 ARG A CA 1
ATOM 2815 C C . ARG A 1 342 ? 24.254 62.071 9.346 1.00 14.89 385 ARG A C 1
ATOM 2816 O O . ARG A 1 342 ? 25.201 62.809 9.062 1.00 17.71 385 ARG A O 1
ATOM 2824 N N . ALA A 1 343 ? 23.178 62.520 9.994 1.00 14.63 386 ALA A N 1
ATOM 2825 C CA . ALA A 1 343 ? 23.111 63.917 10.409 1.00 14.06 386 ALA A CA 1
ATOM 2826 C C . ALA A 1 343 ? 24.128 64.210 11.502 1.00 14.97 386 ALA A C 1
ATOM 2827 O O . ALA A 1 343 ? 24.782 65.263 11.485 1.00 15.85 386 ALA A O 1
ATOM 2829 N N . ASN A 1 344 ? 24.280 63.287 12.456 1.00 15.27 387 ASN A N 1
ATOM 2830 C CA . ASN A 1 344 ? 25.196 63.502 13.571 1.00 18.50 387 ASN A CA 1
ATOM 2831 C C . ASN A 1 344 ? 26.652 63.511 13.135 1.00 22.29 387 ASN A C 1
ATOM 2832 O O . ASN A 1 344 ? 27.508 63.980 13.891 1.00 25.12 387 ASN A O 1
ATOM 2837 N N . ASN A 1 345 ? 26.961 63.003 11.946 1.00 20.04 388 ASN A N 1
ATOM 2838 C CA . ASN A 1 345 ? 28.346 62.918 11.512 1.00 21.83 388 ASN A CA 1
ATOM 2839 C C . ASN A 1 345 ? 28.695 63.932 10.436 1.00 20.95 388 ASN A C 1
ATOM 2840 O O . ASN A 1 345 ? 29.797 63.872 9.868 1.00 22.80 388 ASN A O 1
ATOM 2845 N N . VAL A 1 346 ? 27.796 64.876 10.163 1.00 19.88 389 VAL A N 1
ATOM 2846 C CA . VAL A 1 346 ? 28.122 65.993 9.292 1.00 22.82 389 VAL A CA 1
ATOM 2847 C C . VAL A 1 346 ? 29.038 66.946 10.042 1.00 25.20 389 VAL A C 1
ATOM 2848 O O . VAL A 1 346 ? 28.810 67.257 11.219 1.00 26.30 389 VAL A O 1
ATOM 2852 N N . ILE A 1 347 ? 30.098 67.386 9.375 1.00 27.39 390 ILE A N 1
ATOM 2853 C CA . ILE A 1 347 ? 30.938 68.471 9.856 1.00 34.29 390 ILE A CA 1
ATOM 2854 C C . ILE A 1 347 ? 31.035 69.498 8.736 1.00 37.24 390 ILE A C 1
ATOM 2855 O O . ILE A 1 347 ? 31.497 69.177 7.635 1.00 39.15 390 ILE A O 1
ATOM 2860 N N . LEU A 1 348 ? 30.561 70.712 9.004 1.00 39.18 391 LEU A N 1
ATOM 2861 C CA . LEU A 1 348 ? 30.647 71.837 8.083 1.00 38.14 391 LEU A CA 1
ATOM 2862 C C . LEU A 1 348 ? 31.564 72.879 8.699 1.00 43.11 391 LEU A C 1
ATOM 2863 O O . LEU A 1 348 ? 31.265 73.413 9.771 1.00 47.87 391 LEU A O 1
ATOM 2868 N N . LYS A 1 349 ? 32.680 73.161 8.031 1.00 40.86 392 LYS A N 1
ATOM 2869 C CA . LYS A 1 349 ? 33.581 74.210 8.485 1.00 44.38 392 LYS A CA 1
ATOM 2870 C C . LYS A 1 349 ? 33.918 75.178 7.363 1.00 41.18 392 LYS A C 1
ATOM 2871 O O . LYS A 1 349 ? 34.739 76.080 7.563 1.00 45.69 392 LYS A O 1
ATOM 2877 N N . GLN A 1 350 ? 33.296 75.020 6.200 1.00 36.99 393 GLN A N 1
ATOM 2878 C CA . GLN A 1 350 ? 33.607 75.805 5.016 1.00 31.28 393 GLN A CA 1
ATOM 2879 C C . GLN A 1 350 ? 32.813 77.107 5.018 1.00 31.14 393 GLN A C 1
ATOM 2880 O O . GLN A 1 350 ? 31.581 77.091 5.111 1.00 31.84 393 GLN A O 1
ATOM 2886 N N . HIS A 1 351 ? 33.515 78.231 4.908 1.00 33.19 394 HIS A N 1
ATOM 2887 C CA . HIS A 1 351 ? 32.850 79.516 4.766 1.00 33.20 394 HIS A CA 1
ATOM 2888 C C . HIS A 1 351 ? 32.384 79.705 3.327 1.00 30.53 394 HIS A C 1
ATOM 2889 O O . HIS A 1 351 ? 33.114 79.401 2.380 1.00 30.52 394 HIS A O 1
ATOM 2896 N N . LYS A 1 352 ? 31.158 80.195 3.164 1.00 31.14 395 LYS A N 1
ATOM 2897 C CA . LYS A 1 352 ? 30.599 80.499 1.850 1.00 31.81 395 LYS A CA 1
ATOM 2898 C C . LYS A 1 352 ? 30.564 82.010 1.678 1.00 29.29 395 LYS A C 1
ATOM 2899 O O . LYS A 1 352 ? 29.846 82.699 2.408 1.00 35.36 395 LYS A O 1
ATOM 2905 N N . GLY A 1 353 ? 31.311 82.519 0.706 1.00 25.30 396 GLY A N 1
ATOM 2906 C CA . GLY A 1 353 ? 31.386 83.944 0.477 1.00 26.02 396 GLY A CA 1
ATOM 2907 C C . GLY A 1 353 ? 30.272 84.488 -0.398 1.00 28.38 396 GLY A C 1
ATOM 2908 O O . GLY A 1 353 ? 29.379 83.759 -0.837 1.00 27.55 396 GLY A O 1
ATOM 2909 N N . PRO A 1 354 ? 30.330 85.792 -0.692 1.00 29.98 397 PRO A N 1
ATOM 2910 C CA . PRO A 1 354 ? 29.163 86.475 -1.281 1.00 28.40 397 PRO A CA 1
ATOM 2911 C C . PRO A 1 354 ? 28.775 85.983 -2.659 1.00 29.22 397 PRO A C 1
ATOM 2912 O O . PRO A 1 354 ? 27.631 86.199 -3.074 1.00 31.20 397 PRO A O 1
ATOM 2916 N N . ARG A 1 355 ? 29.680 85.358 -3.398 1.00 27.44 398 ARG A N 1
ATOM 2917 C CA . ARG A 1 355 ? 29.365 84.886 -4.738 1.00 27.46 398 ARG A CA 1
ATOM 2918 C C . ARG A 1 355 ? 29.623 83.389 -4.870 1.00 24.61 398 ARG A C 1
ATOM 2919 O O . ARG A 1 355 ? 29.980 82.901 -5.946 1.00 24.63 398 ARG A O 1
ATOM 2927 N N . ASP A 1 356 ? 29.403 82.646 -3.781 1.00 22.45 399 ASP A N 1
ATOM 2928 C CA . ASP A 1 356 ? 29.773 81.232 -3.757 1.00 23.26 399 ASP A CA 1
ATOM 2929 C C . ASP A 1 356 ? 29.034 80.431 -4.826 1.00 22.09 399 ASP A C 1
ATOM 2930 O O . ASP A 1 356 ? 29.633 79.589 -5.508 1.00 21.56 399 ASP A O 1
ATOM 2935 N N . GLY A 1 357 ? 27.735 80.676 -4.990 1.00 22.32 400 GLY A N 1
ATOM 2936 C CA . GLY A 1 357 ? 26.973 79.913 -5.967 1.00 21.62 400 GLY A CA 1
ATOM 2937 C C . GLY A 1 357 ? 27.388 80.219 -7.393 1.00 22.94 400 GLY A C 1
ATOM 2938 O O . GLY A 1 357 ? 27.458 79.317 -8.238 1.00 20.19 400 GLY A O 1
ATOM 2939 N N . GLU A 1 358 ? 27.673 81.492 -7.678 1.00 23.12 401 GLU A N 1
ATOM 2940 C CA . GLU A 1 358 ? 28.102 81.884 -9.014 1.00 25.30 401 GLU A CA 1
ATOM 2941 C C . GLU A 1 358 ? 29.467 81.300 -9.346 1.00 23.49 401 GLU A C 1
ATOM 2942 O O . GLU A 1 358 ? 29.703 80.878 -10.483 1.00 22.11 401 GLU A O 1
ATOM 2948 N N . ILE A 1 359 ? 30.379 81.273 -8.367 1.00 19.48 402 ILE A N 1
ATOM 2949 C CA . ILE A 1 359 ? 31.689 80.659 -8.579 1.00 18.92 402 ILE A CA 1
ATOM 2950 C C . ILE A 1 359 ? 31.539 79.162 -8.790 1.00 19.28 402 ILE A C 1
ATOM 2951 O O . ILE A 1 359 ? 32.125 78.579 -9.712 1.00 19.36 402 ILE A O 1
ATOM 2956 N N . ASN A 1 360 ? 30.770 78.507 -7.918 1.00 20.47 403 ASN A N 1
ATOM 2957 C CA . ASN A 1 360 ? 30.605 77.066 -8.046 1.00 20.35 403 ASN A CA 1
ATOM 2958 C C . ASN A 1 360 ? 30.025 76.687 -9.402 1.00 19.25 403 ASN A C 1
ATOM 2959 O O . ASN A 1 360 ? 30.382 75.643 -9.957 1.00 20.16 403 ASN A O 1
ATOM 2964 N N A GLN A 1 361 ? 29.146 77.526 -9.957 0.48 19.74 404 GLN A N 1
ATOM 2965 N N B GLN A 1 361 ? 29.150 77.533 -9.953 0.52 19.04 404 GLN A N 1
ATOM 2966 C CA A GLN A 1 361 ? 28.528 77.207 -11.240 0.48 20.35 404 GLN A CA 1
ATOM 2967 C CA B GLN A 1 361 ? 28.521 77.235 -11.236 0.52 19.15 404 GLN A CA 1
ATOM 2968 C C A GLN A 1 361 ? 29.566 77.111 -12.353 0.48 20.53 404 GLN A C 1
ATOM 2969 C C B GLN A 1 361 ? 29.553 77.128 -12.354 0.52 19.89 404 GLN A C 1
ATOM 2970 O O A GLN A 1 361 ? 29.462 76.248 -13.233 0.48 19.93 404 GLN A O 1
ATOM 2971 O O B GLN A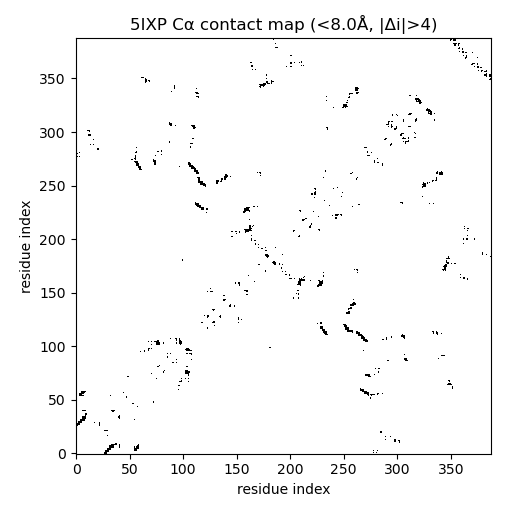 1 361 ? 29.433 76.271 -13.238 0.52 19.23 404 GLN A O 1
ATOM 2982 N N . VAL A 1 362 ? 30.578 77.983 -12.340 1.00 21.02 405 VAL A N 1
ATOM 2983 C CA . VAL A 1 362 ? 31.576 77.908 -13.405 1.00 21.00 405 VAL A CA 1
ATOM 2984 C C . VAL A 1 362 ? 32.409 76.638 -13.255 1.00 17.92 405 VAL A C 1
ATOM 2985 O O . VAL A 1 362 ? 32.777 76.008 -14.254 1.00 19.23 405 VAL A O 1
ATOM 2989 N N . PHE A 1 363 ? 32.680 76.209 -12.013 1.00 16.81 406 PHE A N 1
ATOM 2990 C CA . PHE A 1 363 ? 33.433 74.972 -11.824 1.00 15.10 406 PHE A CA 1
ATOM 2991 C C . PHE A 1 363 ? 32.616 73.757 -12.242 1.00 15.11 406 PHE A C 1
ATOM 2992 O O . PHE A 1 363 ? 33.148 72.833 -12.871 1.00 15.27 406 PHE A O 1
ATOM 3000 N N . THR A 1 364 ? 31.323 73.730 -11.910 1.00 15.49 407 THR A N 1
ATOM 3001 C CA . THR A 1 364 ? 30.536 72.556 -12.266 1.00 16.43 407 THR A CA 1
ATOM 3002 C C . THR A 1 364 ? 30.252 72.512 -13.761 1.00 17.83 407 THR A C 1
ATOM 3003 O O . THR A 1 364 ? 30.201 71.422 -14.345 1.00 17.82 407 THR A O 1
ATOM 3007 N N . GLU A 1 365 ? 30.077 73.675 -14.401 1.00 17.41 408 GLU A N 1
ATOM 3008 C CA . GLU A 1 365 ? 29.948 73.685 -15.856 1.00 20.23 408 GLU A CA 1
ATOM 3009 C C . GLU A 1 365 ? 31.205 73.123 -16.499 1.00 18.51 408 GLU A C 1
ATOM 3010 O O . GLU A 1 365 ? 31.127 72.307 -17.427 1.00 17.97 408 GLU A O 1
ATOM 3016 N N . ALA A 1 366 ? 32.374 73.526 -15.994 1.00 17.99 409 ALA A N 1
ATOM 3017 C CA . ALA A 1 366 ? 33.626 73.020 -16.541 1.00 17.15 409 ALA A CA 1
ATOM 3018 C C . ALA A 1 366 ? 33.751 71.518 -16.322 1.00 17.77 409 ALA A C 1
ATOM 3019 O O . ALA A 1 366 ? 34.149 70.779 -17.231 1.00 17.50 409 ALA A O 1
ATOM 3021 N N . LEU A 1 367 ? 33.411 71.043 -15.122 1.00 17.06 410 LEU A N 1
ATOM 3022 C CA . LEU A 1 367 ? 33.526 69.616 -14.857 1.00 15.51 410 LEU A CA 1
ATOM 3023 C C . LEU A 1 367 ? 32.561 68.816 -15.731 1.00 16.24 410 LEU A C 1
ATOM 3024 O O . LEU A 1 367 ? 32.907 67.730 -16.207 1.00 16.30 410 LEU A O 1
ATOM 3029 N N . ALA A 1 368 ? 31.359 69.352 -15.974 1.00 16.85 411 ALA A N 1
ATOM 3030 C CA . ALA A 1 368 ? 30.413 68.676 -16.855 1.00 17.75 411 ALA A CA 1
ATOM 3031 C C . ALA A 1 368 ? 30.962 68.570 -18.273 1.00 18.21 411 ALA A C 1
ATOM 3032 O O . ALA A 1 368 ? 30.754 67.558 -18.951 1.00 18.48 411 ALA A O 1
ATOM 3034 N N . ARG A 1 369 ? 31.661 69.607 -18.744 1.00 17.41 412 ARG A N 1
ATOM 3035 C CA . ARG A 1 369 ? 32.260 69.535 -20.076 1.00 19.58 412 ARG A CA 1
ATOM 3036 C C . ARG A 1 369 ? 33.308 68.430 -20.150 1.00 19.21 412 ARG A C 1
ATOM 3037 O O . ARG A 1 369 ? 33.397 67.719 -21.156 1.00 20.75 412 ARG A O 1
ATOM 3045 N N . VAL A 1 370 ? 34.098 68.255 -19.088 1.00 18.58 413 VAL A N 1
ATOM 3046 C CA . VAL A 1 370 ? 35.040 67.136 -19.041 1.00 19.55 413 VAL A CA 1
ATOM 3047 C C . VAL A 1 370 ? 34.290 65.813 -19.030 1.00 18.52 413 VAL A C 1
ATOM 3048 O O . VAL A 1 370 ? 34.619 64.885 -19.780 1.00 20.69 413 VAL A O 1
ATOM 3052 N N . ASP A 1 371 ? 33.287 65.704 -18.153 1.00 16.51 414 ASP A N 1
ATOM 3053 C CA . ASP A 1 371 ? 32.522 64.471 -18.013 1.00 18.99 414 ASP A CA 1
ATOM 3054 C C . ASP A 1 371 ? 31.919 64.050 -19.345 1.00 22.07 414 ASP A C 1
ATOM 3055 O O . ASP A 1 371 ? 31.936 62.864 -19.694 1.00 24.34 414 ASP A O 1
ATOM 3060 N N . GLU A 1 372 ? 31.414 65.013 -20.116 1.00 23.13 415 GLU A N 1
ATOM 3061 C CA . GLU A 1 372 ? 30.741 64.757 -21.384 1.00 23.54 415 GLU A CA 1
ATOM 3062 C C . GLU A 1 372 ? 31.703 64.694 -22.566 1.00 25.17 415 GLU A C 1
ATOM 3063 O O . GLU A 1 372 ? 31.255 64.497 -23.703 1.00 26.95 415 GLU A O 1
ATOM 3069 N N . GLY A 1 373 ? 33.005 64.857 -22.330 1.00 23.77 416 GLY A N 1
ATOM 3070 C CA . GLY A 1 373 ? 33.981 64.756 -23.396 1.00 25.25 416 GLY A CA 1
ATOM 3071 C C . GLY A 1 373 ? 34.068 65.955 -24.311 1.00 27.49 416 GLY A C 1
ATOM 3072 O O . GLY A 1 373 ? 34.599 65.836 -25.420 1.00 28.76 416 GLY A O 1
ATOM 3073 N N . LYS A 1 374 ? 33.584 67.117 -23.880 1.00 26.44 417 LYS A N 1
ATOM 3074 C CA . LYS A 1 374 ? 33.591 68.311 -24.711 1.00 26.31 417 LYS A CA 1
ATOM 3075 C C . LYS A 1 374 ? 34.839 69.165 -24.533 1.00 25.88 417 LYS A C 1
ATOM 3076 O O . LYS A 1 374 ? 35.080 70.055 -25.353 1.00 27.33 417 LYS A O 1
ATOM 3082 N N . GLN A 1 375 ? 35.628 68.926 -23.491 1.00 22.85 418 GLN A N 1
ATOM 3083 C CA . GLN A 1 375 ? 36.807 69.732 -23.213 1.00 23.40 418 GLN A CA 1
ATOM 3084 C C . GLN A 1 375 ? 37.754 68.888 -22.376 1.00 22.92 418 GLN A C 1
ATOM 3085 O O . GLN A 1 375 ? 37.302 68.103 -21.537 1.00 25.89 418 GLN A O 1
ATOM 3091 N N . SER A 1 376 ? 39.056 69.038 -22.615 1.00 24.98 419 SER A N 1
ATOM 3092 C CA . SER A 1 376 ? 40.029 68.319 -21.803 1.00 24.58 419 SER A CA 1
ATOM 3093 C C . SER A 1 376 ? 40.052 68.869 -20.378 1.00 22.82 419 SER A C 1
ATOM 3094 O O . SER A 1 376 ? 39.619 69.994 -20.103 1.00 24.36 419 SER A O 1
ATOM 3097 N N . SER A 1 377 ? 40.577 68.047 -19.465 1.00 23.66 420 SER A N 1
ATOM 3098 C CA . SER A 1 377 ? 40.639 68.421 -18.055 1.00 23.98 420 SER A CA 1
ATOM 3099 C C . SER A 1 377 ? 41.441 69.700 -17.851 1.00 24.97 420 SER A C 1
ATOM 3100 O O . SER A 1 377 ? 41.016 70.603 -17.123 1.00 25.08 420 SER A O 1
ATOM 3103 N N . SER A 1 378 ? 42.620 69.796 -18.472 1.00 24.23 421 SER A N 1
ATOM 3104 C CA . SER A 1 378 ? 43.445 70.974 -18.232 1.00 23.71 421 SER A CA 1
ATOM 3105 C C . SER A 1 378 ? 42.804 72.228 -18.821 1.00 20.52 421 SER A C 1
ATOM 3106 O O . SER A 1 378 ? 42.828 73.290 -18.193 1.00 22.79 421 SER A O 1
ATOM 3109 N N . ALA A 1 379 ? 42.210 72.129 -20.016 1.00 19.81 422 ALA A N 1
ATOM 3110 C CA . ALA A 1 379 ? 41.569 73.302 -20.611 1.00 18.01 422 ALA A CA 1
ATOM 3111 C C . ALA A 1 379 ? 40.340 73.724 -19.813 1.00 19.92 422 ALA A C 1
ATOM 3112 O O . ALA A 1 379 ? 40.081 74.920 -19.635 1.00 20.93 422 ALA A O 1
ATOM 3114 N N . ALA A 1 380 ? 39.571 72.753 -19.324 1.00 17.65 423 ALA A N 1
ATOM 3115 C CA . ALA A 1 380 ? 38.390 73.092 -18.535 1.00 18.79 423 ALA A CA 1
ATOM 3116 C C . ALA A 1 380 ? 38.777 73.737 -17.210 1.00 18.42 423 ALA A C 1
ATOM 3117 O O . ALA A 1 380 ? 38.104 74.667 -16.742 1.00 17.04 423 ALA A O 1
ATOM 3119 N N . TRP A 1 381 ? 39.840 73.239 -16.577 1.00 15.71 424 TRP A N 1
ATOM 3120 C CA . TRP A 1 381 ? 40.259 73.812 -15.307 1.00 18.01 424 TRP A CA 1
ATOM 3121 C C . TRP A 1 381 ? 40.733 75.246 -15.491 1.00 19.01 424 TRP A C 1
ATOM 3122 O O . TRP A 1 381 ? 40.386 76.122 -14.690 1.00 19.18 424 TRP A O 1
ATOM 3133 N N . LYS A 1 382 ? 41.513 75.512 -16.550 1.00 19.79 425 LYS A N 1
ATOM 3134 C CA . LYS A 1 382 ? 41.940 76.882 -16.802 1.00 23.15 425 LYS A CA 1
ATOM 3135 C C . LYS A 1 382 ? 40.742 77.778 -17.077 1.00 20.71 425 LYS A C 1
ATOM 3136 O O . LYS A 1 382 ? 40.683 78.910 -16.585 1.00 23.29 425 LYS A O 1
ATOM 3142 N N . GLN A 1 383 ? 39.770 77.286 -17.850 1.00 17.86 426 GLN A N 1
ATOM 3143 C CA . GLN A 1 383 ? 38.591 78.100 -18.132 1.00 18.64 426 GLN A CA 1
ATOM 3144 C C . GLN A 1 383 ? 37.797 78.371 -16.863 1.00 20.20 426 GLN A C 1
ATOM 3145 O O . GLN A 1 383 ? 37.328 79.496 -16.651 1.00 21.27 426 GLN A O 1
ATOM 3151 N N . ALA A 1 384 ? 37.640 77.358 -16.001 1.00 18.69 427 ALA A N 1
ATOM 3152 C CA . ALA A 1 384 ? 36.936 77.579 -14.740 1.00 20.27 427 ALA A CA 1
ATOM 3153 C C . ALA A 1 384 ? 37.634 78.648 -13.906 1.00 22.02 427 ALA A C 1
ATOM 3154 O O . ALA A 1 384 ? 36.977 79.534 -13.347 1.00 20.80 427 ALA A O 1
ATOM 3156 N N . LEU A 1 385 ? 38.970 78.604 -13.833 1.00 20.49 428 LEU A N 1
ATOM 3157 C CA . LEU A 1 385 ? 39.684 79.608 -13.046 1.00 24.28 428 LEU A CA 1
ATOM 3158 C C . LEU A 1 385 ? 39.459 81.006 -13.605 1.00 25.85 428 LEU A C 1
ATOM 3159 O O . LEU A 1 385 ? 39.203 81.946 -12.841 1.00 25.09 428 LEU A O 1
ATOM 3164 N N . ARG A 1 386 ? 39.547 81.164 -14.934 1.00 23.40 429 ARG A N 1
ATOM 3165 C CA . ARG A 1 386 ? 39.277 82.464 -15.548 1.00 25.09 429 ARG A CA 1
ATOM 3166 C C . ARG A 1 386 ? 37.879 82.954 -15.210 1.00 25.26 429 ARG A C 1
ATOM 3167 O O . ARG A 1 386 ? 37.690 84.110 -14.812 1.00 26.37 429 ARG A O 1
ATOM 3175 N N . GLU A 1 387 ? 36.879 82.090 -15.387 1.00 21.20 430 GLU A N 1
ATOM 3176 C CA . GLU A 1 387 ? 35.500 82.505 -15.177 1.00 20.81 430 GLU A CA 1
ATOM 3177 C C . GLU A 1 387 ? 35.196 82.726 -13.704 1.00 23.83 430 GLU A C 1
ATOM 3178 O O . GLU A 1 387 ? 34.408 83.618 -13.367 1.00 25.91 430 GLU A O 1
ATOM 3184 N N . ALA A 1 388 ? 35.814 81.941 -12.817 1.00 22.16 431 ALA A N 1
ATOM 3185 C CA . ALA A 1 388 ? 35.590 82.118 -11.386 1.00 22.80 431 ALA A CA 1
ATOM 3186 C C . ALA A 1 388 ? 36.138 83.453 -10.904 1.00 25.24 431 ALA A C 1
ATOM 3187 O O . ALA A 1 388 ? 35.542 84.099 -10.034 1.00 26.01 431 ALA A O 1
ATOM 3189 N N . ASP A 1 389 ? 37.279 83.876 -11.448 1.00 28.01 432 ASP A N 1
ATOM 3190 C CA . ASP A 1 389 ? 37.821 85.177 -11.081 1.00 31.66 432 ASP A CA 1
ATOM 3191 C C . ASP A 1 389 ? 36.834 86.283 -11.421 1.00 32.79 432 ASP A C 1
ATOM 3192 O O . ASP A 1 389 ? 36.588 87.181 -10.606 1.00 31.11 432 ASP A O 1
ATOM 3197 N N . LYS A 1 390 ? 36.233 86.213 -12.613 1.00 29.36 433 LYS A N 1
ATOM 3198 C CA . LYS A 1 390 ? 35.222 87.188 -12.998 1.00 31.34 433 LYS A CA 1
ATOM 3199 C C . LYS A 1 390 ? 33.990 87.068 -12.112 1.00 30.55 433 LYS A C 1
ATOM 3200 O O . LYS A 1 390 ? 33.458 88.077 -11.636 1.00 33.78 433 LYS A O 1
ATOM 3202 N N . ALA A 1 391 ? 33.528 85.835 -11.873 1.00 28.20 434 ALA A N 1
ATOM 3203 C CA . ALA A 1 391 ? 32.359 85.627 -11.021 1.00 28.23 434 ALA A CA 1
ATOM 3204 C C . ALA A 1 391 ? 32.577 86.199 -9.627 1.00 31.40 434 ALA A C 1
ATOM 3205 O O . ALA A 1 391 ? 31.678 86.832 -9.059 1.00 34.80 434 ALA A O 1
ATOM 3207 N N . ALA A 1 392 ? 33.763 85.985 -9.055 1.00 28.59 435 ALA A N 1
ATOM 3208 C CA . ALA A 1 392 ? 34.072 86.525 -7.740 1.00 31.58 435 ALA A CA 1
ATOM 3209 C C . ALA A 1 392 ? 34.152 88.042 -7.740 1.00 37.98 435 ALA A C 1
ATOM 3210 O O . ALA A 1 392 ? 34.090 88.641 -6.661 1.00 39.44 435 ALA A O 1
ATOM 3212 N N . ASN A 1 393 ? 34.248 88.651 -8.923 1.00 45.08 436 ASN A N 1
ATOM 3213 C CA . ASN A 1 393 ? 34.546 90.071 -9.142 1.00 50.24 436 ASN A CA 1
ATOM 3214 C C . ASN A 1 393 ? 35.679 90.576 -8.263 1.00 56.23 436 ASN A C 1
ATOM 3215 O O . ASN A 1 393 ? 36.826 90.636 -8.709 1.00 59.22 436 ASN A O 1
#

InterPro domains:
  IPR006059 Bacterial-type extracellular solute-binding protein [PF13416] (61-368)
  IPR050490 Bacterial solute-binding protein 1 [PTHR43649] (10-436)

Solvent-accessible surface area: 16447 Å² total

Radius of gyration: 21.54 Å; Cα contacts (8 Å, |Δi|>4): 731; chains: 1; bounding box: 51×58×49 Å